Protein 2Q7F (pdb70)

B-factor: mean 59.74, std 11.78, range [20.0, 95.68]

Radius of gyration: 26.45 Å; Cα contacts (8 Å, |Δi|>4): 567; chains: 2; bounding box: 40×87×62 Å

Solvent-accessible surface area: 20525 Å² total; per-residue (Å²): 126,54,131,72,79,68,158,54,20,95,144,71,101,138,62,9,107,15,14,5,56,15,0,69,30,4,37,92,73,119,42,22,11,37,0,11,0,10,3,45,43,0,34,120,54,62,81,71,12,18,74,0,25,47,7,4,0,45,3,7,33,102,26,118,5,53,96,0,0,51,32,17,0,43,62,0,37,166,35,46,30,123,58,20,95,0,17,48,36,0,0,22,5,1,52,122,44,135,62,33,138,69,0,26,72,54,0,82,97,1,5,90,83,68,93,124,42,30,79,0,14,15,28,8,0,88,6,3,23,105,68,47,86,34,81,69,0,26,72,29,4,61,23,0,40,151,78,53,91,46,31,8,64,0,18,39,20,6,2,50,4,25,60,164,82,161,47,210,126,101,9,68,94,44,8,62,107,0,33,104,76,78,105,100,19,125,111,0,72,111,31,90,190,190,143,66,127,72,60,68,156,26,44,149,139,57,158,149,51,5,110,15,17,12,57,18,0,62,52,10,30,88,99,112,79,20,107,112,0,39,62,36,3,99,81,0,31,123,55,62,83,68,14,16,71,0,22,53,5,4,0,42,2,48,33,95,72,130,88,50,148,70,0,38,57,30,0,7,69,0,0,30,33,30,31,67,58,20,92,0,0,51,36,0,0,26,3,1,47,115,47,132,69,26,63,53,0,0,0,10,0,38,68,1,6,88,79,73,96,114,49,32,77,0,20,19,30,8,0,81,4,7,25,104,14,45,31,38,89,85,0,23,68,28,2,50,23,0,30,142,74,59,95,44,28,4,66,0,17,34,24,6,1,52,4,36,56,161,80,165,45,211,117,58,8,74,63,34,9,56,85,0,33,110,75,72,104,98,14,109,111,0,67,108,25,87,180,186

Nearest PDB structures (foldseek):
  2q7f-assembly2_B  TM=1.005E+00  e=1.028E-25  Bacillus subtilis
  1w3b-assembly1_A  TM=7.413E-01  e=2.205E-09  Homo sapiens
  1w3b-assembly1_B  TM=7.886E-01  e=3.337E-09  Homo sapiens
  6q6h-assembly1_J  TM=7.147E-01  e=4.201E-09  Homo sapiens
  8dti-assembly1_B  TM=7.692E-01  e=6.063E-08  Arabidopsis thaliana

CATH classification: 1.25.40.10

Sequence (388 aa):
AAEAFTKAIEENKEDAIPYINFANLLSSVNELERALAFYDKALELDSSAATAYYGAGNVYVVKEMYKEAKDMFEKALRAGMENGDLFYMLGTVLVKLEQPKLALPYLQRAVELNENDTEARFQFGMCLANEGMLDEALSQFAAVTEQDPGHADAFYNAGVTYAYKENREKALEMLDKAIDIQPDHMLALHAKKLAAEAFTKAIEENKEDAIPYINFANLLSSVNELERALAFYDKALELDSSAATAYYGAGNVYVVKEMYKEAKDMFEKALRAGMENGDLFYMLGTVLVKLEQPKLALPYLQRAVELNENDTEARFQFGMCLANEGMLDEALSQFAAVTEQDPGHADAFYNAGVTYAYKENREKALEMLDKAIDIQPDHMLALHAKKL

Organism: Bacillus subtilis (strain 168) (NCBI:txid224308)

InterPro domains:
  IPR011990 Tetratricopeptide-like helical domain superfamily [G3DSA:1.25.40.10] (11-205)
  IPR011990 Tetratricopeptide-like helical domain superfamily [SSF48452] (2-198)
  IPR019734 Tetratricopeptide repeat [PF13181] (2-22)
  IPR019734 Tetratricopeptide repeat [PF13181] (160-193)
  IPR019734 Tetratricopeptide repeat [PS50005] (24-57)
  IPR019734 Tetratricopeptide repeat [PS50005] (58-91)
  IPR019734 Tetratricopeptide repeat [PS50005] (92-125)
  IPR019734 Tetratricopeptide repeat [PS50005] (126-159)
  IPR019734 Tetratricopeptide repeat [PS50005] (160-193)
  IPR019734 Tetratricopeptide repeat [SM00028] (1-23)
  IPR019734 Tetratricopeptide repeat [SM00028] (24-57)
  IPR019734 Tetratricopeptide repeat [SM00028] (58-91)
  IPR019734 Tetratricopeptide repeat [SM00028] (92-125)
  IPR019734 Tetratricopeptide repeat [SM00028] (126-159)
  IPR019734 Tetratricopeptide repeat [SM00028] (160-193)
  IPR050498 Photosystem I assembly protein Ycf3 [PTHR44858] (2-121)

Foldseek 3Di:
DDDPLVVVCPVVVQALVSLQVRLLVCVVVVVLVVSLVSLVSSCVRPVLPLSSLVSNLVSCVVVPVLVSSLVSLVSSVVSPDDALVSLQSNLVSCVVVPNLVPSQVSLVVSCVRPVLPLVSLLSNLLSCLVVVVLVVSLVSLVSSCVNDVLCLVSLQSNLVSVVVVVDPPVNLVSLVSSCVNPVPPVSSVVSNVD/DLDPLVVVCVVPVLDQPSLLVSLQVCVVVVVLVVSLVSLVSSCVSPVLPLSSLCSNLVSCVVVVVLVSSLVSLVSSVVSPDDALVSLLSNLVSCVVVVNLVVNQVSLVVSCVRPVLPLVSLLSNLLSCLVVPVLVVSLVSLVSSCVNPVLPLSSLQSNLVSCVVVVNPPSSPVSLVSSCVSPVPPVSSVVVVVD

Structure (mmCIF, N/CA/C/O backbone):
data_2Q7F
#
_entry.id   2Q7F
#
_cell.length_a   100.938
_cell.length_b   85.139
_cell.length_c   69.048
_cell.angle_alpha   90.00
_cell.angle_beta   130.63
_cell.angle_gamma   90.00
#
_symmetry.space_group_name_H-M   'C 1 2 1'
#
loop_
_entity.id
_entity.type
_entity.pdbx_description
1 polymer 'YrrB protein'
2 water water
#
loop_
_atom_site.group_PDB
_atom_site.id
_atom_site.type_symbol
_atom_site.label_atom_id
_atom_site.label_alt_id
_atom_site.label_comp_id
_atom_site.label_asym_id
_atom_site.label_entity_id
_atom_site.label_seq_id
_atom_site.pdbx_PDB_ins_code
_atom_site.Cartn_x
_atom_site.Cartn_y
_atom_site.Cartn_z
_atom_site.occupancy
_atom_site.B_iso_or_equiv
_atom_site.auth_seq_id
_atom_site.auth_comp_id
_atom_site.auth_asym_id
_atom_site.auth_atom_id
_atom_site.pdbx_PDB_model_num
ATOM 1 N N . ALA A 1 42 ? 24.722 78.207 9.652 1.00 20.00 43 ALA A N 1
ATOM 2 C CA . ALA A 1 42 ? 25.278 78.671 10.917 1.00 20.00 43 ALA A CA 1
ATOM 3 C C . ALA A 1 42 ? 24.189 79.224 11.829 1.00 20.00 43 ALA A C 1
ATOM 4 O O . ALA A 1 42 ? 23.820 78.597 12.822 1.00 94.64 43 ALA A O 1
ATOM 6 N N . ALA A 1 43 ? 23.678 80.402 11.486 1.00 94.49 44 ALA A N 1
ATOM 7 C CA . ALA A 1 43 ? 22.546 80.983 12.198 1.00 94.30 44 ALA A CA 1
ATOM 8 C C . ALA A 1 43 ? 21.596 81.691 11.239 1.00 94.20 44 ALA A C 1
ATOM 9 O O . ALA A 1 43 ? 20.753 81.057 10.604 1.00 94.06 44 ALA A O 1
ATOM 11 N N . GLU A 1 44 ? 21.711 83.011 11.139 1.00 94.01 45 GLU A N 1
ATOM 12 C CA . GLU A 1 44 ? 20.555 83.858 10.842 1.00 93.72 45 GLU A CA 1
ATOM 13 C C . GLU A 1 44 ? 19.621 83.281 9.771 1.00 93.24 45 GLU A C 1
ATOM 14 O O . GLU A 1 44 ? 19.648 82.084 9.485 1.00 93.34 45 GLU A O 1
ATOM 20 N N . ALA A 1 45 ? 18.799 84.151 9.187 1.00 92.43 46 ALA A N 1
ATOM 21 C CA . ALA A 1 45 ? 17.697 83.754 8.315 1.00 91.78 46 ALA A CA 1
ATOM 22 C C . ALA A 1 45 ? 16.520 83.199 9.112 1.00 91.29 46 ALA A C 1
ATOM 23 O O . ALA A 1 45 ? 15.443 83.794 9.157 1.00 91.12 46 ALA A O 1
ATOM 25 N N . PHE A 1 46 ? 16.747 82.051 9.736 1.00 90.78 47 PHE A N 1
ATOM 26 C CA . PHE A 1 46 ? 15.709 81.309 10.467 1.00 90.14 47 PHE A CA 1
ATOM 27 C C . PHE A 1 46 ? 15.072 82.155 11.568 1.00 89.62 47 PHE A C 1
ATOM 28 O O . PHE A 1 46 ? 13.883 82.019 11.859 1.00 89.58 47 PHE A O 1
ATOM 36 N N . THR A 1 47 ? 15.877 83.024 12.170 1.00 88.96 48 THR A N 1
ATOM 37 C CA . THR A 1 47 ? 15.430 83.901 13.241 1.00 88.49 48 THR A CA 1
ATOM 38 C C . THR A 1 47 ? 14.394 84.913 12.751 1.00 88.28 48 THR A C 1
ATOM 39 O O . THR A 1 47 ? 13.316 85.030 13.334 1.00 88.18 48 THR A O 1
ATOM 43 N N . LYS A 1 48 ? 14.723 85.640 11.684 1.00 87.95 49 LYS A N 1
ATOM 44 C CA . LYS A 1 48 ? 13.819 86.654 11.144 1.00 87.61 49 LYS A CA 1
ATOM 45 C C . LYS A 1 48 ? 12.574 86.031 10.506 1.00 87.23 49 LYS A C 1
ATOM 46 O O . LYS A 1 48 ? 11.478 86.589 10.610 1.00 87.00 49 LYS A O 1
ATOM 52 N N . ALA A 1 49 ? 12.750 84.873 9.864 1.00 86.72 50 ALA A N 1
ATOM 53 C CA . ALA A 1 49 ? 11.634 84.115 9.291 1.00 86.17 50 ALA A CA 1
ATOM 54 C C . ALA A 1 49 ? 10.533 83.865 10.327 1.00 85.86 50 ALA A C 1
ATOM 55 O O . ALA A 1 49 ? 9.355 83.835 9.980 1.00 85.80 50 ALA A O 1
ATOM 57 N N . ILE A 1 50 ? 10.927 83.702 11.593 1.00 85.36 51 ILE A N 1
ATOM 58 C CA . ILE A 1 50 ? 9.978 83.578 12.704 1.00 84.91 51 ILE A CA 1
ATOM 59 C C . ILE A 1 50 ? 9.217 84.890 12.953 1.00 84.76 51 ILE A C 1
ATOM 60 O O . ILE A 1 50 ? 8.002 84.866 13.157 1.00 84.57 51 ILE A O 1
ATOM 65 N N . GLU A 1 51 ? 9.933 86.019 12.921 1.00 84.64 52 GLU A N 1
ATOM 66 C CA . GLU A 1 51 ? 9.334 87.354 13.106 1.00 84.32 52 GLU A CA 1
ATOM 67 C C . GLU A 1 51 ? 8.333 87.674 11.990 1.00 83.94 52 GLU A C 1
ATOM 68 O O . GLU A 1 51 ? 8.585 87.396 10.813 1.00 83.78 52 GLU A O 1
ATOM 74 N N . GLU A 1 52 ? 7.194 88.241 12.386 1.00 83.54 53 GLU A N 1
ATOM 75 C CA . GLU A 1 52 ? 6.055 88.527 11.490 1.00 83.36 53 GLU A CA 1
ATOM 76 C C . GLU A 1 52 ? 5.338 87.258 10.985 1.00 82.78 53 GLU A C 1
ATOM 77 O O . GLU A 1 52 ? 4.301 87.346 10.322 1.00 82.62 53 GLU A O 1
ATOM 83 N N . ASN A 1 53 ? 5.900 86.092 11.317 1.00 82.10 54 ASN A N 1
ATOM 84 C CA . ASN A 1 53 ? 5.299 84.780 11.038 1.00 81.21 54 ASN A CA 1
ATOM 85 C C . ASN A 1 53 ? 4.997 83.999 12.318 1.00 80.52 54 ASN A C 1
ATOM 86 O O . ASN A 1 53 ? 4.878 82.767 12.286 1.00 80.36 54 ASN A O 1
ATOM 91 N N . LYS A 1 54 ? 4.871 84.725 13.430 1.00 79.61 55 LYS A N 1
ATOM 92 C CA . LYS A 1 54 ? 4.710 84.146 14.770 1.00 78.91 55 LYS A CA 1
ATOM 93 C C . LYS A 1 54 ? 3.810 82.911 14.820 1.00 78.11 55 LYS A C 1
ATOM 94 O O . LYS A 1 54 ? 3.933 82.091 15.724 1.00 78.04 55 LYS A O 1
ATOM 100 N N . GLU A 1 55 ? 2.915 82.800 13.842 1.00 77.17 56 GLU A N 1
ATOM 101 C CA . GLU A 1 55 ? 1.857 81.789 13.820 1.00 76.05 56 GLU A CA 1
ATOM 102 C C . GLU A 1 55 ? 2.249 80.478 13.141 1.00 75.01 56 GLU A C 1
ATOM 103 O O . GLU A 1 55 ? 1.605 79.453 13.364 1.00 74.94 56 GLU A O 1
ATOM 109 N N . ASP A 1 56 ? 3.297 80.506 12.322 1.00 73.60 57 ASP A N 1
ATOM 110 C CA . ASP A 1 56 ? 3.729 79.308 11.604 1.00 72.22 57 ASP A CA 1
ATOM 111 C C . ASP A 1 56 ? 4.686 78.434 12.437 1.00 70.77 57 ASP A C 1
ATOM 112 O O . ASP A 1 56 ? 5.616 78.933 13.060 1.00 70.54 57 ASP A O 1
ATOM 117 N N . ALA A 1 57 ? 4.442 77.127 12.426 1.00 69.06 58 ALA A N 1
ATOM 118 C CA . ALA A 1 57 ? 5.263 76.151 13.146 1.00 67.44 58 ALA A CA 1
ATOM 119 C C . ALA A 1 57 ? 6.594 75.866 12.449 1.00 66.15 58 ALA A C 1
ATOM 120 O O . ALA A 1 57 ? 7.627 75.783 13.108 1.00 65.63 58 ALA A O 1
ATOM 122 N N . ILE A 1 58 ? 6.543 75.729 11.120 1.00 64.79 59 ILE A N 1
ATOM 123 C CA . ILE A 1 58 ? 7.699 75.390 10.266 1.00 63.31 59 ILE A CA 1
ATOM 124 C C . ILE A 1 58 ? 8.992 76.158 10.586 1.00 62.21 59 ILE A C 1
ATOM 125 O O . ILE A 1 58 ? 10.042 75.536 10.737 1.00 62.40 59 ILE A O 1
ATOM 130 N N . PRO A 1 59 ? 8.934 77.503 10.678 1.00 61.05 60 PRO A N 1
ATOM 131 C CA . PRO A 1 59 ? 10.168 78.220 11.003 1.00 60.23 60 PRO A CA 1
ATOM 132 C C . PRO A 1 59 ? 10.738 77.893 12.394 1.00 59.43 60 PRO A C 1
ATOM 133 O O . PRO A 1 59 ? 11.960 77.845 12.554 1.00 59.12 60 PRO A O 1
ATOM 137 N N . TYR A 1 60 ? 9.866 77.661 13.378 1.00 58.48 61 TYR A N 1
ATOM 138 C CA . TYR A 1 60 ? 10.316 77.187 14.685 1.00 57.75 61 TYR A CA 1
ATOM 139 C C . TYR A 1 60 ? 10.978 75.817 14.588 1.00 56.82 61 TYR A C 1
ATOM 140 O O . TYR A 1 60 ? 11.962 75.563 15.266 1.00 56.68 61 TYR A O 1
ATOM 149 N N . ILE A 1 61 ? 10.447 74.944 13.739 1.00 55.92 62 ILE A N 1
ATOM 150 C CA . ILE A 1 61 ? 11.034 73.615 13.563 1.00 55.18 62 ILE A CA 1
ATOM 151 C C . ILE A 1 61 ? 12.420 73.719 12.928 1.00 54.80 62 ILE A C 1
ATOM 152 O O . ILE A 1 61 ? 13.373 73.102 13.408 1.00 54.79 62 ILE A O 1
ATOM 157 N N . ASN A 1 62 ? 12.526 74.513 11.866 1.00 54.04 63 ASN A N 1
ATOM 158 C CA . ASN A 1 62 ? 13.800 74.726 11.195 1.00 53.38 63 ASN A CA 1
ATOM 159 C C . ASN A 1 62 ? 14.866 75.276 12.118 1.00 53.09 63 ASN A C 1
ATOM 160 O O . ASN A 1 62 ? 16.022 74.839 12.059 1.00 53.16 63 ASN A O 1
ATOM 165 N N . PHE A 1 63 ? 14.483 76.228 12.971 1.00 52.53 64 PHE A N 1
ATOM 166 C CA . PHE A 1 63 ? 15.430 76.813 13.909 1.00 52.19 64 PHE A CA 1
ATOM 167 C C . PHE A 1 63 ? 15.868 75.791 14.949 1.00 51.91 64 PHE A C 1
ATOM 168 O O . PHE A 1 63 ? 17.039 75.758 15.330 1.00 52.13 64 PHE A O 1
ATOM 176 N N . ALA A 1 64 ? 14.930 74.948 15.379 1.00 51.33 65 ALA A N 1
ATOM 177 C CA . ALA A 1 64 ? 15.217 73.856 16.309 1.00 50.85 65 ALA A CA 1
ATOM 178 C C . ALA A 1 64 ? 16.145 72.804 15.691 1.00 50.46 65 ALA A C 1
ATOM 179 O O . ALA A 1 64 ? 17.052 72.299 16.362 1.00 50.27 65 ALA A O 1
ATOM 181 N N . ASN A 1 65 ? 15.919 72.483 14.416 1.00 50.17 66 ASN A N 1
ATOM 182 C CA . ASN A 1 65 ? 16.843 71.632 13.655 1.00 49.83 66 ASN A CA 1
ATOM 183 C C . ASN A 1 65 ? 18.253 72.216 13.599 1.00 49.35 66 ASN A C 1
ATOM 184 O O . ASN A 1 65 ? 19.240 71.491 13.688 1.00 49.27 66 ASN A O 1
ATOM 189 N N . LEU A 1 66 ? 18.343 73.530 13.450 1.00 49.11 67 LEU A N 1
ATOM 190 C CA . LEU A 1 66 ? 19.633 74.186 13.406 1.00 48.96 67 LEU A CA 1
ATOM 191 C C . LEU A 1 66 ? 20.288 74.084 14.791 1.00 49.06 67 LEU A C 1
ATOM 192 O O . LEU A 1 66 ? 21.446 73.684 14.902 1.00 49.34 67 LEU A O 1
ATOM 197 N N . LEU A 1 67 ? 19.523 74.383 15.840 1.00 48.74 68 LEU A N 1
ATOM 198 C CA . LEU A 1 67 ? 20.029 74.341 17.209 1.00 48.71 68 LEU A CA 1
ATOM 199 C C . LEU A 1 67 ? 20.534 72.972 17.654 1.00 48.74 68 LEU A C 1
ATOM 200 O O . LEU A 1 67 ? 21.479 72.895 18.433 1.00 47.87 68 LEU A O 1
ATOM 205 N N . SER A 1 68 ? 19.896 71.908 17.154 1.00 49.30 69 SER A N 1
ATOM 206 C CA . SER A 1 68 ? 20.345 70.522 17.376 1.00 49.78 69 SER A CA 1
ATOM 207 C C . SER A 1 68 ? 21.752 70.301 16.850 1.00 50.04 69 SER A C 1
ATOM 208 O O . SER A 1 68 ? 22.566 69.659 17.515 1.00 50.13 69 SER A O 1
ATOM 211 N N . SER A 1 69 ? 22.016 70.816 15.644 1.00 50.01 70 SER A N 1
ATOM 212 C CA . SER A 1 69 ? 23.262 70.549 14.936 1.00 50.35 70 SER A CA 1
ATOM 213 C C . SER A 1 69 ? 24.401 71.379 15.505 1.00 50.65 70 SER A C 1
ATOM 214 O O . SER A 1 69 ? 25.566 71.206 15.142 1.00 51.29 70 SER A O 1
ATOM 217 N N . VAL A 1 70 ? 24.055 72.275 16.410 1.00 50.71 71 VAL A N 1
ATOM 218 C CA . VAL A 1 70 ? 24.994 73.236 16.948 1.00 50.74 71 VAL A CA 1
ATOM 219 C C . VAL A 1 70 ? 25.171 73.006 18.457 1.00 51.02 71 VAL A C 1
ATOM 220 O O . VAL A 1 70 ? 25.749 73.842 19.165 1.00 51.14 71 VAL A O 1
ATOM 224 N N . ASN A 1 71 ? 24.677 71.856 18.926 1.00 50.84 72 ASN A N 1
ATOM 225 C CA . ASN A 1 71 ? 24.784 71.444 20.329 1.00 51.11 72 ASN A CA 1
ATOM 226 C C . ASN A 1 71 ? 23.963 72.240 21.341 1.00 51.01 72 ASN A C 1
ATOM 227 O O . ASN A 1 71 ? 24.262 72.202 22.535 1.00 51.28 72 ASN A O 1
ATOM 232 N N . GLU A 1 72 ? 22.956 72.975 20.878 1.00 50.58 73 GLU A N 1
ATOM 233 C CA . GLU A 1 72 ? 22.013 73.642 21.777 1.00 50.61 73 GLU A CA 1
ATOM 234 C C . GLU A 1 72 ? 20.734 72.816 21.895 1.00 49.41 73 GLU A C 1
ATOM 235 O O . GLU A 1 72 ? 19.640 73.249 21.524 1.00 49.19 73 GLU A O 1
ATOM 241 N N . LEU A 1 73 ? 20.909 71.617 22.445 1.00 48.61 74 LEU A N 1
ATOM 242 C CA . LEU A 1 73 ? 19.864 70.617 22.593 1.00 47.58 74 LEU A CA 1
ATOM 243 C C . LEU A 1 73 ? 18.634 71.059 23.390 1.00 47.10 74 LEU A C 1
ATOM 244 O O . LEU A 1 73 ? 17.502 70.824 22.949 1.00 46.78 74 LEU A O 1
ATOM 249 N N . GLU A 1 74 ? 18.843 71.692 24.549 1.00 46.29 75 GLU A N 1
ATOM 250 C CA . GLU A 1 74 ? 17.716 72.133 25.387 1.00 45.49 75 GLU A CA 1
ATOM 251 C C . GLU A 1 74 ? 16.894 73.208 24.686 1.00 45.27 75 GLU A C 1
ATOM 252 O O . GLU A 1 74 ? 15.654 73.169 24.696 1.00 45.21 75 GLU A O 1
ATOM 258 N N . ARG A 1 75 ? 17.593 74.169 24.088 1.00 44.53 76 ARG A N 1
ATOM 259 C CA . ARG A 1 75 ? 16.934 75.233 23.373 1.00 44.14 76 ARG A CA 1
ATOM 260 C C . ARG A 1 75 ? 16.195 74.684 22.144 1.00 43.83 76 ARG A C 1
ATOM 261 O O . ARG A 1 75 ? 15.089 75.122 21.846 1.00 43.89 76 ARG A O 1
ATOM 269 N N . ALA A 1 76 ? 16.788 73.710 21.458 1.00 43.48 77 ALA A N 1
ATOM 270 C CA . ALA A 1 76 ? 16.089 72.996 20.379 1.00 43.35 77 ALA A CA 1
ATOM 271 C C . ALA A 1 76 ? 14.724 72.473 20.859 1.00 43.32 77 ALA A C 1
ATOM 272 O O . ALA A 1 76 ? 13.689 72.653 20.167 1.00 43.59 77 ALA A O 1
ATOM 274 N N . LEU A 1 77 ? 14.726 71.857 22.046 1.00 42.78 78 LEU A N 1
ATOM 275 C CA . LEU A 1 77 ? 13.512 71.332 22.677 1.00 42.50 78 LEU A CA 1
ATOM 276 C C . LEU A 1 77 ? 12.482 72.398 22.972 1.00 42.23 78 LEU A C 1
ATOM 277 O O . LEU A 1 77 ? 11.285 72.137 22.884 1.00 42.16 78 LEU A O 1
ATOM 282 N N . ALA A 1 78 ? 12.943 73.591 23.327 1.00 41.97 79 ALA A N 1
ATOM 283 C CA . ALA A 1 78 ? 12.033 74.695 23.576 1.00 41.88 79 ALA A CA 1
ATOM 284 C C . ALA A 1 78 ? 11.384 75.161 22.277 1.00 42.17 79 ALA A C 1
ATOM 285 O O . ALA A 1 78 ? 10.221 75.535 22.266 1.00 42.23 79 ALA A O 1
ATOM 287 N N . PHE A 1 79 ? 12.120 75.110 21.176 1.00 42.80 80 PHE A N 1
ATOM 288 C CA . PHE A 1 79 ? 11.545 75.503 19.890 1.00 43.55 80 PHE A CA 1
ATOM 289 C C . PHE A 1 79 ? 10.586 74.459 19.312 1.00 43.96 80 PHE A C 1
ATOM 290 O O . PHE A 1 79 ? 9.538 74.826 18.790 1.00 43.96 80 PHE A O 1
ATOM 298 N N . TYR A 1 80 ? 10.936 73.167 19.427 1.00 44.20 81 TYR A N 1
ATOM 299 C CA . TYR A 1 80 ? 10.021 72.072 19.054 1.00 43.87 81 TYR A CA 1
ATOM 300 C C . TYR A 1 80 ? 8.752 72.175 19.874 1.00 44.18 81 TYR A C 1
ATOM 301 O O . TYR A 1 80 ? 7.65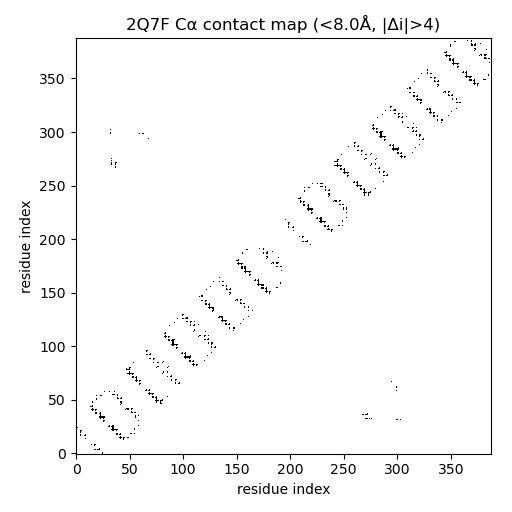6 71.975 19.352 1.00 44.36 81 TYR A O 1
ATOM 310 N N . ASP A 1 81 ? 8.906 72.501 21.155 1.00 44.66 82 ASP A N 1
ATOM 311 C CA . ASP A 1 81 ? 7.768 72.694 22.044 1.00 45.28 82 ASP A CA 1
ATOM 312 C C . ASP A 1 81 ? 6.821 73.743 21.458 1.00 45.82 82 ASP A C 1
ATOM 313 O O . ASP A 1 81 ? 5.624 73.509 21.332 1.00 45.89 82 ASP A O 1
ATOM 318 N N . LYS A 1 82 ? 7.380 74.882 21.076 1.00 46.66 83 LYS A N 1
ATOM 319 C CA . LYS A 1 82 ? 6.622 75.974 20.486 1.00 47.53 83 LYS A CA 1
ATOM 320 C C . LYS A 1 82 ? 5.887 75.563 19.204 1.00 47.70 83 LYS A C 1
ATOM 321 O O . LYS A 1 82 ? 4.711 75.876 19.024 1.00 47.77 83 LYS A O 1
ATOM 327 N N . ALA A 1 83 ? 6.582 74.848 18.330 1.00 48.27 84 ALA A N 1
ATOM 328 C CA . ALA A 1 83 ? 5.987 74.343 17.099 1.00 48.93 84 ALA A CA 1
ATOM 329 C C . ALA A 1 83 ? 4.760 73.470 17.378 1.00 49.51 84 ALA A C 1
ATOM 330 O O . ALA A 1 83 ? 3.737 73.611 16.706 1.00 49.70 84 ALA A O 1
ATOM 332 N N . LEU A 1 84 ? 4.871 72.592 18.380 1.00 50.15 85 LEU A N 1
ATOM 333 C CA . LEU A 1 84 ? 3.811 71.649 18.765 1.00 50.61 85 LEU A CA 1
ATOM 334 C C . LEU A 1 84 ? 2.642 72.330 19.466 1.00 51.27 85 LEU A C 1
ATOM 335 O O . LEU A 1 84 ? 1.516 71.822 19.482 1.00 51.66 85 LEU A O 1
ATOM 340 N N . GLU A 1 85 ? 2.931 73.479 20.059 1.00 51.87 86 GLU A N 1
ATOM 341 C CA . GLU A 1 85 ? 1.930 74.317 20.667 1.00 52.73 86 GLU A CA 1
ATOM 342 C C . GLU A 1 85 ? 1.128 75.023 19.565 1.00 52.82 86 GLU A C 1
ATOM 343 O O . GLU A 1 85 ? -0.005 75.434 19.785 1.00 52.71 86 GLU A O 1
ATOM 349 N N . LEU A 1 86 ? 1.724 75.162 18.383 1.00 52.79 87 LEU A N 1
ATOM 350 C CA . LEU A 1 86 ? 1.074 75.823 17.267 1.00 52.77 87 LEU A CA 1
ATOM 351 C C . LEU A 1 86 ? 0.373 74.821 16.375 1.00 53.10 87 LEU A C 1
ATOM 352 O O . LEU A 1 86 ? -0.755 75.047 15.949 1.00 53.62 87 LEU A O 1
ATOM 357 N N . ASP A 1 87 ? 1.058 73.725 16.075 1.00 53.09 88 ASP A N 1
ATOM 358 C CA . ASP A 1 87 ? 0.499 72.639 15.297 1.00 52.96 88 ASP A CA 1
ATOM 359 C C . ASP A 1 87 ? 0.899 71.357 15.990 1.00 52.84 88 ASP A C 1
ATOM 360 O O . ASP A 1 87 ? 2.031 70.892 15.837 1.00 53.18 88 ASP A O 1
ATOM 365 N N . SER A 1 88 ? -0.030 70.793 16.756 1.00 52.57 89 SER A N 1
ATOM 366 C CA . SER A 1 88 ? 0.198 69.530 17.455 1.00 51.97 89 SER A CA 1
ATOM 367 C C . SER A 1 88 ? 0.213 68.321 16.513 1.00 51.48 89 SER A C 1
ATOM 368 O O . SER A 1 88 ? 0.333 67.191 16.965 1.00 51.26 89 SER A O 1
ATOM 371 N N . SER A 1 89 ? 0.112 68.567 15.209 1.00 51.15 90 SER A N 1
ATOM 372 C CA . SER A 1 89 ? 0.263 67.512 14.202 1.00 50.80 90 SER A CA 1
ATOM 373 C C . SER A 1 89 ? 1.583 67.572 13.429 1.00 50.57 90 SER A C 1
ATOM 374 O O . SER A 1 89 ? 1.794 66.771 12.508 1.00 50.89 90 SER A O 1
ATOM 377 N N . ALA A 1 90 ? 2.467 68.504 13.790 1.00 49.60 91 ALA A N 1
ATOM 378 C CA . ALA A 1 90 ? 3.728 68.661 13.072 1.00 49.11 91 ALA A CA 1
ATOM 379 C C . ALA A 1 90 ? 4.696 67.505 13.358 1.00 49.07 91 ALA A C 1
ATOM 380 O O . ALA A 1 90 ? 5.479 67.529 14.313 1.00 49.36 91 ALA A O 1
ATOM 382 N N . ALA A 1 91 ? 4.628 66.483 12.514 1.00 49.04 92 ALA A N 1
ATOM 383 C CA . ALA A 1 91 ? 5.419 65.260 12.687 1.00 48.54 92 ALA A CA 1
ATOM 384 C C . ALA A 1 91 ? 6.916 65.512 12.886 1.00 48.22 92 ALA A C 1
ATOM 385 O O . ALA A 1 91 ? 7.558 64.853 13.708 1.00 48.53 92 ALA A O 1
ATOM 387 N N . THR A 1 92 ? 7.461 66.465 12.135 1.00 47.48 93 THR A N 1
ATOM 388 C CA . THR A 1 92 ? 8.899 66.740 12.150 1.00 46.56 93 THR A CA 1
ATOM 389 C C . THR A 1 92 ? 9.348 67.327 13.499 1.00 46.46 93 THR A C 1
ATOM 390 O O . THR A 1 92 ? 10.482 67.144 13.910 1.00 46.22 93 THR A O 1
ATOM 394 N N . ALA A 1 93 ? 8.448 68.011 14.196 1.00 46.33 94 ALA A N 1
ATOM 395 C CA . ALA A 1 93 ? 8.744 68.492 15.541 1.00 46.23 94 ALA A CA 1
ATOM 396 C C . ALA A 1 93 ? 8.839 67.342 16.548 1.00 46.27 94 ALA A C 1
ATOM 397 O O . ALA A 1 93 ? 9.729 67.342 17.407 1.00 46.42 94 ALA A O 1
ATOM 399 N N . TYR A 1 94 ? 7.947 66.355 16.435 1.00 45.97 95 TYR A N 1
ATOM 400 C CA . TYR A 1 94 ? 8.039 65.148 17.263 1.00 45.59 95 TYR A CA 1
ATOM 401 C C . TYR A 1 94 ? 9.322 64.382 16.956 1.00 45.97 95 TYR A C 1
ATOM 402 O O . TYR A 1 94 ? 10.017 63.909 17.876 1.00 46.17 95 TYR A O 1
ATOM 411 N N . TYR A 1 95 ? 9.632 64.271 15.663 1.00 45.94 96 TYR A N 1
ATOM 412 C CA . TYR A 1 95 ? 10.839 63.589 15.211 1.00 45.97 96 TYR A CA 1
ATOM 413 C C . TYR A 1 95 ? 12.123 64.301 15.660 1.00 46.21 96 TYR A C 1
ATOM 414 O O . TYR A 1 95 ? 13.064 63.660 16.133 1.00 46.26 96 TYR A O 1
ATOM 423 N N . GLY A 1 96 ? 12.156 65.623 15.504 1.00 46.13 97 GLY A N 1
ATOM 424 C CA . GLY A 1 96 ? 13.310 66.414 15.885 1.00 46.17 97 GLY A CA 1
ATOM 425 C C . GLY A 1 96 ? 13.556 66.312 17.372 1.00 46.63 97 GLY A C 1
ATOM 426 O O . GLY A 1 96 ? 14.683 66.080 17.787 1.00 46.96 97 GLY A O 1
ATOM 427 N N . ALA A 1 97 ? 12.502 66.467 18.174 1.00 46.61 98 ALA A N 1
ATOM 428 C CA . ALA A 1 97 ? 12.617 66.344 19.631 1.00 46.82 98 ALA A CA 1
ATOM 429 C C . ALA A 1 97 ? 13.070 64.949 20.040 1.00 47.25 98 ALA A C 1
ATOM 430 O O . ALA A 1 97 ? 13.814 64.798 21.005 1.00 47.16 98 ALA A O 1
ATOM 432 N N . GLY A 1 98 ? 12.606 63.941 19.298 1.00 47.80 99 GLY A N 1
ATOM 433 C CA . GLY A 1 98 ? 12.936 62.537 19.564 1.00 48.14 99 GLY A CA 1
ATOM 434 C C . GLY A 1 98 ? 14.420 62.271 19.458 1.00 48.63 99 GLY A C 1
ATOM 435 O O . GLY A 1 98 ? 15.007 61.633 20.341 1.00 48.27 99 GLY A O 1
ATOM 436 N N . ASN A 1 99 ? 15.029 62.786 18.386 1.00 48.94 100 ASN A N 1
ATOM 437 C CA . ASN A 1 99 ? 16.468 62.678 18.194 1.00 49.44 100 ASN A CA 1
ATOM 438 C C . ASN A 1 99 ? 17.270 63.317 19.338 1.00 49.64 100 ASN A C 1
ATOM 439 O O . ASN A 1 99 ? 18.311 62.794 19.740 1.00 49.86 100 ASN A O 1
ATOM 444 N N . VAL A 1 100 ? 16.773 64.428 19.870 1.00 49.49 101 VAL A N 1
ATOM 445 C CA . VAL A 1 100 ? 17.428 65.082 20.998 1.00 49.89 101 VAL A CA 1
ATOM 446 C C . VAL A 1 100 ? 17.400 64.144 22.204 1.00 50.15 101 VAL A C 1
ATOM 447 O O . VAL A 1 100 ? 18.401 63.962 22.889 1.00 49.83 101 VAL A O 1
ATOM 451 N N . TYR A 1 101 ? 16.241 63.535 22.425 1.00 50.66 102 TYR A N 1
ATOM 452 C CA . TYR A 1 101 ? 16.055 62.590 23.501 1.00 51.10 102 TYR A CA 1
ATOM 453 C C . TYR A 1 101 ? 16.964 61.382 23.333 1.00 51.19 102 TYR A C 1
ATOM 454 O O . TYR A 1 101 ? 17.456 60.828 24.321 1.00 51.18 102 TYR A O 1
ATOM 463 N N . VAL A 1 102 ? 17.195 60.990 22.083 1.00 51.45 103 VAL A N 1
ATOM 464 C CA . VAL A 1 102 ? 18.080 59.865 21.787 1.00 51.60 103 VAL A CA 1
ATOM 465 C C . VAL A 1 102 ? 19.508 60.227 22.186 1.00 51.88 103 VAL A C 1
ATOM 466 O O . VAL A 1 102 ? 20.174 59.466 22.890 1.00 51.83 103 VAL A O 1
ATOM 470 N N . VAL A 1 103 ? 19.957 61.404 21.760 1.00 52.07 104 VAL A N 1
ATOM 471 C CA . VAL A 1 103 ? 21.316 61.841 22.043 1.00 52.48 104 VAL A CA 1
ATOM 472 C C . VAL A 1 103 ? 21.538 61.873 23.553 1.00 52.96 104 VAL A C 1
ATOM 473 O O . VAL A 1 103 ? 22.600 61.520 24.037 1.00 53.25 104 VAL A O 1
ATOM 477 N N . LYS A 1 104 ? 20.508 62.254 24.290 1.00 53.59 105 LYS A N 1
ATOM 478 C CA . LYS A 1 104 ? 20.601 62.365 25.740 1.00 54.11 105 LYS A CA 1
ATOM 479 C C . LYS A 1 104 ? 20.246 61.032 26.390 1.00 54.18 105 LYS A C 1
ATOM 480 O O . LYS A 1 104 ? 20.173 60.933 27.617 1.00 54.43 105 LYS A O 1
ATOM 486 N N . GLU A 1 105 ? 20.014 60.017 25.557 1.00 54.24 106 GLU A N 1
ATOM 487 C CA . GLU A 1 105 ? 19.710 58.646 26.005 1.00 54.40 106 GLU A CA 1
ATOM 488 C C . GLU A 1 105 ? 18.547 58.547 26.992 1.00 54.27 106 GLU A C 1
ATOM 489 O O . GLU A 1 105 ? 18.592 57.794 27.970 1.00 53.95 106 GLU A O 1
ATOM 495 N N . MET A 1 106 ? 17.514 59.333 26.722 1.00 54.21 107 MET A N 1
ATOM 496 C CA . MET A 1 106 ? 16.246 59.220 27.414 1.00 53.52 107 MET A CA 1
ATOM 497 C C . MET A 1 106 ? 15.325 58.492 26.431 1.00 54.16 107 MET A C 1
ATOM 498 O O . MET A 1 106 ? 14.612 59.114 25.624 1.00 54.15 107 MET A O 1
ATOM 503 N N . TYR A 1 107 ? 15.374 57.166 26.488 1.00 54.27 108 TYR A N 1
ATOM 504 C CA . TYR A 1 107 ? 14.765 56.333 25.458 1.00 54.63 108 TYR A CA 1
ATOM 505 C C . TYR A 1 107 ? 13.261 56.240 25.575 1.00 54.81 108 TYR A C 1
ATOM 506 O O . TYR A 1 107 ? 12.557 56.151 24.566 1.00 55.18 108 TYR A O 1
ATOM 515 N N . LYS A 1 108 ? 12.771 56.260 26.805 1.00 55.10 109 LYS A N 1
ATOM 516 C CA . LYS A 1 108 ? 11.339 56.195 27.061 1.00 55.77 109 LYS A CA 1
ATOM 517 C C . LYS A 1 108 ? 10.642 57.412 26.451 1.00 55.66 109 LYS A C 1
ATOM 518 O O . LYS A 1 108 ? 9.561 57.302 25.872 1.00 55.96 109 LYS A O 1
ATOM 524 N N . GLU A 1 109 ? 11.296 58.562 26.559 1.00 55.54 110 GLU A N 1
ATOM 525 C CA . GLU A 1 109 ? 10.785 59.819 26.038 1.00 55.37 110 GLU A CA 1
ATOM 526 C C . GLU A 1 109 ? 11.006 59.899 24.527 1.00 54.50 110 GLU A C 1
ATOM 527 O O . GLU A 1 109 ? 10.218 60.529 23.808 1.00 54.23 110 GLU A O 1
ATOM 533 N N . ALA A 1 110 ? 12.071 59.252 24.049 1.00 53.44 111 ALA A N 1
ATOM 534 C CA . ALA A 1 110 ? 12.307 59.109 22.604 1.00 52.65 111 ALA A CA 1
ATOM 535 C C . ALA A 1 110 ? 11.273 58.189 21.933 1.00 52.41 111 ALA A C 1
ATOM 536 O O . ALA A 1 110 ? 10.849 58.439 20.803 1.00 52.00 111 ALA A O 1
ATOM 538 N N . LYS A 1 111 ? 10.861 57.134 22.637 1.00 52.03 112 LYS A N 1
ATOM 539 C CA . LYS A 1 111 ? 9.788 56.271 22.147 1.00 51.80 112 LYS A CA 1
ATOM 540 C C . LYS A 1 111 ? 8.494 57.069 22.028 1.00 51.21 112 LYS A C 1
ATOM 541 O O . LYS A 1 111 ? 7.784 57.006 21.024 1.00 51.23 112 LYS A O 1
ATOM 547 N N . ASP A 1 112 ? 8.200 57.821 23.075 1.00 50.67 113 ASP A N 1
ATOM 548 C CA . ASP A 1 112 ? 7.018 58.650 23.120 1.00 50.20 113 ASP A CA 1
ATOM 549 C C . ASP A 1 112 ? 7.006 59.605 21.910 1.00 49.33 113 ASP A C 1
ATOM 550 O O . ASP A 1 112 ? 6.021 59.653 21.172 1.00 49.18 113 ASP A O 1
ATOM 555 N N . MET A 1 113 ? 8.115 60.316 21.682 1.00 48.17 114 MET A N 1
ATOM 556 C CA . MET A 1 113 ? 8.211 61.280 20.579 1.00 46.87 114 MET A CA 1
ATOM 557 C C . MET A 1 113 ? 8.112 60.631 19.209 1.00 46.67 114 MET A C 1
ATOM 558 O O . MET A 1 113 ? 7.410 61.148 18.320 1.00 46.38 114 MET A O 1
ATOM 563 N N . PHE A 1 114 ? 8.813 59.510 19.033 1.00 46.15 115 PHE A N 1
ATOM 564 C CA . PHE A 1 114 ? 8.810 58.812 17.743 1.00 46.04 115 PHE A CA 1
ATOM 565 C C . PHE A 1 114 ? 7.452 58.232 17.404 1.00 46.37 115 PHE A C 1
ATOM 566 O O . PHE A 1 114 ? 7.025 58.283 16.258 1.00 46.47 115 PHE A O 1
ATOM 574 N N . GLU A 1 115 ? 6.774 57.678 18.401 1.00 46.89 116 GLU A N 1
ATOM 575 C CA . GLU A 1 115 ? 5.454 57.130 18.173 1.00 47.56 116 GLU A CA 1
ATOM 576 C C . GLU A 1 115 ? 4.446 58.249 17.867 1.00 47.41 116 GLU A C 1
ATOM 577 O O . GLU A 1 115 ? 3.518 58.053 17.079 1.00 47.70 116 GLU A O 1
ATOM 583 N N . LYS A 1 116 ? 4.643 59.425 18.461 1.00 47.33 117 LYS A N 1
ATOM 584 C CA . LYS A 1 116 ? 3.806 60.587 18.140 1.00 46.98 117 LYS A CA 1
ATOM 585 C C . LYS A 1 116 ? 4.065 61.081 16.722 1.00 46.76 117 LYS A C 1
ATOM 586 O O . LYS A 1 116 ? 3.134 61.508 16.026 1.00 46.72 117 LYS A O 1
ATOM 592 N N . ALA A 1 117 ? 5.323 61.014 16.291 1.00 46.42 118 ALA A N 1
ATOM 593 C CA . ALA A 1 117 ? 5.676 61.386 14.925 1.00 46.29 118 ALA A CA 1
ATOM 594 C C . ALA A 1 117 ? 4.923 60.478 13.962 1.00 46.52 118 ALA A C 1
ATOM 595 O O . ALA A 1 117 ? 4.172 60.951 13.087 1.00 46.61 118 ALA A O 1
ATOM 597 N N . LEU A 1 118 ? 5.102 59.175 14.164 1.00 46.53 119 LEU A N 1
ATOM 598 C CA . LEU A 1 118 ? 4.394 58.157 13.415 1.00 47.12 119 LEU A CA 1
ATOM 599 C C . LEU A 1 118 ? 2.875 58.360 13.480 1.00 47.51 119 LEU A C 1
ATOM 600 O O . LEU A 1 118 ? 2.189 58.255 12.459 1.00 47.91 119 LEU A O 1
ATOM 605 N N . ARG A 1 119 ? 2.353 58.674 14.663 1.00 47.58 120 ARG A N 1
ATOM 606 C CA . ARG A 1 119 ? 0.926 58.941 14.792 1.00 48.02 120 ARG A CA 1
ATOM 607 C C . ARG A 1 119 ? 0.494 60.181 14.024 1.00 48.27 120 ARG A C 1
ATOM 608 O O . ARG A 1 119 ? -0.611 60.211 13.481 1.00 48.13 120 ARG A O 1
ATOM 616 N N . ALA A 1 120 ? 1.368 61.190 13.967 1.00 48.56 121 ALA A N 1
ATOM 617 C CA . ALA A 1 120 ? 1.041 62.439 13.272 1.00 48.84 121 ALA A CA 1
ATOM 618 C C . ALA A 1 120 ? 1.197 62.341 11.755 1.00 49.08 121 ALA A C 1
ATOM 619 O O . ALA A 1 120 ? 0.779 63.245 11.037 1.00 48.98 121 ALA A O 1
ATOM 621 N N . GLY A 1 121 ? 1.796 61.253 11.268 1.00 49.43 122 GLY A N 1
ATOM 622 C CA . GLY A 1 121 ? 1.837 61.007 9.830 1.00 49.70 122 GLY A CA 1
ATOM 623 C C . GLY A 1 121 ? 3.160 60.569 9.236 1.00 50.21 122 GLY A C 1
ATOM 624 O O . GLY A 1 121 ? 3.170 59.953 8.180 1.00 50.32 122 GLY A O 1
ATOM 625 N N . MET A 1 122 ? 4.274 60.876 9.899 1.00 50.76 123 MET A N 1
ATOM 626 C CA . MET A 1 122 ? 5.593 60.534 9.363 1.00 51.53 123 MET A CA 1
ATOM 627 C C . MET A 1 122 ? 5.737 59.024 9.229 1.00 52.23 123 MET A C 1
ATOM 628 O O . MET A 1 122 ? 5.551 58.289 10.202 1.00 52.64 123 MET A O 1
ATOM 633 N N . GLU A 1 123 ? 6.038 58.572 8.013 1.00 52.73 124 GLU A N 1
ATOM 634 C CA . GLU A 1 123 ? 6.268 57.160 7.727 1.00 53.12 124 GLU A CA 1
ATOM 635 C C . GLU A 1 123 ? 7.432 57.013 6.756 1.00 53.37 124 GLU A C 1
ATOM 636 O O . GLU A 1 123 ? 7.266 57.198 5.546 1.00 53.53 124 GLU A O 1
ATOM 642 N N . ASN A 1 124 ? 8.613 56.700 7.287 1.00 53.63 125 ASN A N 1
ATOM 643 C CA . ASN A 1 124 ? 9.798 56.443 6.456 1.00 53.72 125 ASN A CA 1
ATOM 644 C C . ASN A 1 124 ? 10.849 55.584 7.162 1.00 53.63 125 ASN A C 1
ATOM 645 O O . ASN A 1 124 ? 10.770 55.348 8.367 1.00 53.90 125 ASN A O 1
ATOM 650 N N . GLY A 1 125 ? 11.835 55.126 6.399 1.00 53.63 126 GLY A N 1
ATOM 651 C CA . GLY A 1 125 ? 12.822 54.173 6.884 1.00 53.27 126 GLY A CA 1
ATOM 652 C C . GLY A 1 125 ? 13.500 54.622 8.157 1.00 53.20 126 GLY A C 1
ATOM 653 O O . GLY A 1 125 ? 13.657 53.837 9.093 1.00 53.20 126 GLY A O 1
ATOM 654 N N . ASP A 1 126 ? 13.891 55.890 8.194 1.00 52.85 127 ASP A N 1
ATOM 655 C CA . ASP A 1 126 ? 14.608 56.430 9.338 1.00 52.83 127 ASP A CA 1
ATOM 656 C C . ASP A 1 126 ? 13.780 56.383 10.618 1.00 52.23 127 ASP A C 1
ATOM 657 O O . ASP A 1 126 ? 14.296 55.999 11.681 1.00 52.14 127 ASP A O 1
ATOM 662 N N . LEU A 1 127 ? 12.504 56.764 10.506 1.00 51.04 128 LEU A N 1
ATOM 663 C CA . LEU A 1 127 ? 11.621 56.789 11.655 1.00 50.43 128 LEU A CA 1
ATOM 664 C C . LEU A 1 127 ? 11.361 55.397 12.194 1.00 50.18 128 LEU A C 1
ATOM 665 O O . LEU A 1 127 ? 11.428 55.185 13.407 1.00 49.83 128 LEU A O 1
ATOM 670 N N . PHE A 1 128 ? 11.052 54.456 11.303 1.00 49.70 129 PHE A N 1
ATOM 671 C CA . PHE A 1 128 ? 10.807 53.089 11.732 1.00 49.64 129 PHE A CA 1
ATOM 672 C C . PHE A 1 128 ? 12.053 52.510 12.399 1.00 49.54 129 PHE A C 1
ATOM 673 O O . PHE A 1 128 ? 11.957 51.720 13.348 1.00 49.41 129 PHE A O 1
ATOM 681 N N . TYR A 1 129 ? 13.215 52.943 11.916 1.00 49.38 130 TYR A N 1
ATOM 682 C CA . TYR A 1 129 ? 14.494 52.517 12.463 1.00 49.37 130 TYR A CA 1
ATOM 683 C C . TYR A 1 129 ? 14.709 53.057 13.874 1.00 49.11 130 TYR A C 1
ATOM 684 O O . TYR A 1 129 ? 14.975 52.292 14.802 1.00 49.09 130 TYR A O 1
ATOM 693 N N . MET A 1 130 ? 14.604 54.373 14.026 1.00 48.78 131 MET A N 1
ATOM 694 C CA . MET A 1 130 ? 14.837 55.006 15.320 1.00 48.52 131 MET A CA 1
ATOM 695 C C . MET A 1 130 ? 13.862 54.456 16.355 1.00 48.57 131 MET A C 1
ATOM 696 O O . MET A 1 130 ? 14.241 54.182 17.501 1.00 48.53 131 MET A O 1
ATOM 701 N N . LEU A 1 131 ? 12.613 54.270 15.938 1.00 48.52 132 LEU A N 1
ATOM 702 C CA . LEU A 1 131 ? 11.597 53.713 16.818 1.00 49.09 132 LEU A CA 1
ATOM 703 C C . LEU A 1 131 ? 11.921 52.258 17.148 1.00 49.46 132 LEU A C 1
ATOM 704 O O . LEU A 1 131 ? 11.975 51.892 18.315 1.00 49.69 132 LEU A O 1
ATOM 709 N N . GLY A 1 132 ? 12.159 51.448 16.123 1.00 49.92 133 GLY A N 1
ATOM 710 C CA . GLY A 1 132 ? 12.563 50.064 16.325 1.00 50.65 133 GLY A CA 1
ATOM 711 C C . GLY A 1 132 ? 13.695 49.966 17.331 1.00 51.22 133 GLY A C 1
ATOM 712 O O . GLY A 1 132 ? 13.577 49.282 18.352 1.00 51.63 133 GLY A O 1
ATOM 713 N N . THR A 1 133 ? 14.781 50.682 17.066 1.00 51.52 134 THR A N 1
ATOM 714 C CA . THR A 1 133 ? 15.975 50.574 17.901 1.00 52.37 134 THR A CA 1
ATOM 715 C C . THR A 1 133 ? 15.742 51.038 19.345 1.00 52.53 134 THR A C 1
ATOM 716 O O . THR A 1 133 ? 16.218 50.414 20.297 1.00 52.53 134 THR A O 1
ATOM 720 N N . VAL A 1 134 ? 14.997 52.123 19.496 1.00 52.74 135 VAL A N 1
ATOM 721 C CA . VAL A 1 134 ? 14.670 52.630 20.815 1.00 53.04 135 VAL A CA 1
ATOM 722 C C . VAL A 1 134 ? 13.791 51.623 21.559 1.00 53.42 135 VAL A C 1
ATOM 723 O O . VAL A 1 134 ? 13.964 51.402 22.758 1.00 53.93 135 VAL A O 1
ATOM 727 N N . LEU A 1 135 ? 12.877 50.983 20.839 1.00 53.65 136 LEU A N 1
ATOM 728 C CA . LEU A 1 135 ? 12.054 49.947 21.429 1.00 53.87 136 LEU A CA 1
ATOM 729 C C . LEU A 1 135 ? 12.901 48.777 21.924 1.00 54.57 136 LEU A C 1
ATOM 730 O O . LEU A 1 135 ? 12.524 48.103 22.879 1.00 54.50 136 LEU A O 1
ATOM 735 N N . VAL A 1 136 ? 14.048 48.563 21.280 1.00 55.35 137 VAL A N 1
ATOM 736 C CA . VAL A 1 136 ? 15.002 47.542 21.698 1.00 56.16 137 VAL A CA 1
ATOM 737 C C . VAL A 1 136 ? 15.663 47.917 23.029 1.00 56.98 137 VAL A C 1
ATOM 738 O O . VAL A 1 136 ? 15.642 47.121 23.982 1.00 56.92 137 VAL A O 1
ATOM 742 N N . LYS A 1 137 ? 16.225 49.125 23.100 1.00 57.79 138 LYS A N 1
ATOM 743 C CA . LYS A 1 137 ? 16.878 49.597 24.325 1.00 58.86 138 LYS A CA 1
ATOM 744 C C . LYS A 1 137 ? 15.940 49.506 25.522 1.00 59.47 138 LYS A C 1
ATOM 745 O O . LYS A 1 137 ? 16.388 49.370 26.655 1.00 60.26 138 LYS A O 1
ATOM 751 N N . LEU A 1 138 ? 14.639 49.558 25.265 1.00 59.96 139 LEU A N 1
ATOM 752 C CA . LEU A 1 138 ? 13.645 49.575 26.327 1.00 60.67 139 LEU A CA 1
ATOM 753 C C . LEU A 1 138 ? 13.081 48.196 26.696 1.00 61.31 139 LEU A C 1
ATOM 754 O O . LEU A 1 138 ? 11.988 48.109 27.275 1.00 61.38 139 LEU A O 1
ATOM 759 N N . GLU A 1 139 ? 13.830 47.132 26.401 1.00 62.00 140 GLU A N 1
ATOM 760 C CA . GLU A 1 139 ? 13.300 45.754 26.437 1.00 62.86 140 GLU A CA 1
ATOM 761 C C . GLU A 1 139 ? 12.227 45.640 25.356 1.00 62.97 140 GLU A C 1
ATOM 762 O O . GLU A 1 139 ? 12.451 46.068 24.229 1.00 63.19 140 GLU A O 1
ATOM 768 N N . GLN A 1 140 ? 11.064 45.089 25.700 1.00 63.25 141 GLN A N 1
ATOM 769 C CA . GLN A 1 140 ? 9.924 44.974 24.760 1.00 63.40 141 GLN A CA 1
ATOM 770 C C . GLN A 1 140 ? 10.067 44.733 23.235 1.00 62.85 141 GLN A C 1
ATOM 771 O O . GLN A 1 140 ? 9.369 45.364 22.430 1.00 62.50 141 GLN A O 1
ATOM 777 N N . PRO A 1 141 ? 10.965 43.835 22.847 1.00 62.58 142 PRO A N 1
ATOM 778 C CA . PRO A 1 141 ? 11.194 43.561 21.423 1.00 62.25 142 PRO A CA 1
ATOM 779 C C . PRO A 1 141 ? 9.882 43.322 20.677 1.00 61.86 142 PRO A C 1
ATOM 780 O O . PRO A 1 141 ? 9.662 43.879 19.602 1.00 61.76 142 PRO A O 1
ATOM 784 N N . LYS A 1 142 ? 9.024 42.492 21.260 1.00 61.57 143 LYS A N 1
ATOM 785 C CA . LYS A 1 142 ? 7.708 42.184 20.707 1.00 61.31 143 LYS A CA 1
ATOM 786 C C . LYS A 1 142 ? 7.101 43.430 20.036 1.00 60.61 143 LYS A C 1
ATOM 787 O O . LYS A 1 142 ? 6.148 43.327 19.252 1.00 60.64 143 LYS A O 1
ATOM 793 N N . LEU A 1 143 ? 7.668 44.597 20.342 1.00 59.50 144 LEU A N 1
ATOM 794 C CA . LEU A 1 143 ? 7.154 45.872 19.844 1.00 58.52 144 LEU A CA 1
ATOM 795 C C . LEU A 1 143 ? 8.054 46.500 18.769 1.00 57.47 144 LEU A C 1
ATOM 796 O O . LEU A 1 143 ? 7.558 47.155 17.854 1.00 57.34 144 LEU A O 1
ATOM 801 N N . ALA A 1 144 ? 9.366 46.296 18.884 1.00 56.15 145 ALA A N 1
ATOM 802 C CA . ALA A 1 144 ? 10.332 46.792 17.892 1.00 55.05 145 ALA A CA 1
ATOM 803 C C . ALA A 1 144 ? 10.148 46.093 16.559 1.00 54.25 145 ALA A C 1
ATOM 804 O O . ALA A 1 144 ? 10.354 46.678 15.494 1.00 53.75 145 ALA A O 1
ATOM 806 N N . LEU A 1 145 ? 9.747 44.829 16.657 1.00 53.77 146 LEU A N 1
ATOM 807 C CA . LEU A 1 145 ? 9.744 43.873 15.557 1.00 53.10 146 LEU A CA 1
ATOM 808 C C . LEU A 1 145 ? 9.043 44.361 14.279 1.00 52.37 146 LEU A C 1
ATOM 809 O O . LEU A 1 145 ? 9.662 44.345 13.215 1.00 52.38 146 LEU A O 1
ATOM 814 N N . PRO A 1 146 ? 7.764 44.789 14.371 1.00 51.72 147 PRO A N 1
ATOM 815 C CA . PRO A 1 146 ? 7.063 45.244 13.164 1.00 51.39 147 PRO A CA 1
ATOM 816 C C . PRO A 1 146 ? 7.669 46.478 12.484 1.00 50.96 147 PRO A C 1
ATOM 817 O O . PRO A 1 146 ? 7.592 46.595 11.252 1.00 50.74 147 PRO A O 1
ATOM 821 N N . TYR A 1 147 ? 8.252 47.382 13.274 1.00 50.40 148 TYR A N 1
ATOM 822 C CA . TYR A 1 147 ? 8.848 48.609 12.735 1.00 49.86 148 TYR A CA 1
ATOM 823 C C . TYR A 1 147 ? 10.223 48.324 12.156 1.00 49.79 148 TYR A C 1
ATOM 824 O O . TYR A 1 147 ? 10.580 48.877 11.124 1.00 49.79 148 TYR A O 1
ATOM 833 N N . LEU A 1 148 ? 10.998 47.475 12.833 1.00 49.64 149 LEU A N 1
ATOM 834 C CA . LEU A 1 148 ? 12.286 47.030 12.308 1.00 49.75 149 LEU A CA 1
ATOM 835 C C . LEU A 1 148 ? 12.120 46.239 11.020 1.00 49.89 149 LEU A C 1
ATOM 836 O O . LEU A 1 148 ? 12.926 46.382 10.098 1.00 49.67 149 LEU A O 1
ATOM 841 N N . GLN A 1 149 ? 11.079 45.407 10.970 1.00 50.13 150 GLN A N 1
ATOM 842 C CA . GLN A 1 149 ? 10.746 44.651 9.765 1.00 50.98 150 GLN A CA 1
ATOM 843 C C . GLN A 1 149 ? 10.530 45.616 8.616 1.00 50.88 150 GLN A C 1
ATOM 844 O O . GLN A 1 149 ? 10.997 45.391 7.497 1.00 50.80 150 GLN A O 1
ATOM 850 N N . ARG A 1 150 ? 9.825 46.698 8.922 1.00 51.03 151 ARG A N 1
ATOM 851 C CA . ARG A 1 150 ? 9.439 47.673 7.932 1.00 51.36 151 ARG A CA 1
ATOM 852 C C . ARG A 1 150 ? 10.644 48.435 7.392 1.00 51.60 151 ARG A C 1
ATOM 853 O O . ARG A 1 150 ? 10.770 48.599 6.182 1.00 51.70 151 ARG A O 1
ATOM 861 N N . ALA A 1 151 ? 11.527 48.877 8.291 1.00 51.79 152 ALA A N 1
ATOM 862 C CA . ALA A 1 151 ? 12.760 49.587 7.925 1.00 52.15 152 ALA A CA 1
ATOM 863 C C . ALA A 1 151 ? 13.618 48.809 6.923 1.00 52.51 152 ALA A C 1
ATOM 864 O O . ALA A 1 151 ? 14.208 49.391 6.014 1.00 52.26 152 ALA A O 1
ATOM 866 N N . VAL A 1 152 ? 13.699 47.496 7.116 1.00 53.10 153 VAL A N 1
ATOM 867 C CA . VAL A 1 152 ? 14.384 46.624 6.180 1.00 53.70 153 VAL A CA 1
ATOM 868 C C . VAL A 1 152 ? 13.654 46.672 4.840 1.00 54.43 153 VAL A C 1
ATOM 869 O O . VAL A 1 152 ? 14.258 46.989 3.824 1.00 54.74 153 VAL A O 1
ATOM 873 N N . GLU A 1 153 ? 12.353 46.398 4.847 1.00 55.18 154 GLU A N 1
ATOM 874 C CA . GLU A 1 153 ? 11.553 46.443 3.619 1.00 56.14 154 GLU A CA 1
ATOM 875 C C . GLU A 1 153 ? 11.764 47.743 2.850 1.00 56.30 154 GLU A C 1
ATOM 876 O O . GLU A 1 153 ? 12.042 47.721 1.650 1.00 56.47 154 GLU A O 1
ATOM 882 N N . LEU A 1 154 ? 11.660 48.866 3.557 1.00 56.70 155 LEU A N 1
ATOM 883 C CA . LEU A 1 154 ? 11.782 50.192 2.944 1.00 56.98 155 LEU A CA 1
ATOM 884 C C . LEU A 1 154 ? 13.207 50.560 2.531 1.00 57.05 155 LEU A C 1
ATOM 885 O O . LEU A 1 154 ? 13.418 51.550 1.835 1.00 57.29 155 LEU A O 1
ATOM 890 N N . ASN A 1 155 ? 14.178 49.774 2.980 1.00 57.22 156 ASN A N 1
ATOM 891 C CA . ASN A 1 155 ? 15.573 49.967 2.607 1.00 57.51 156 ASN A CA 1
ATOM 892 C C . ASN A 1 155 ? 16.308 48.662 2.857 1.00 57.62 156 ASN A C 1
ATOM 893 O O . ASN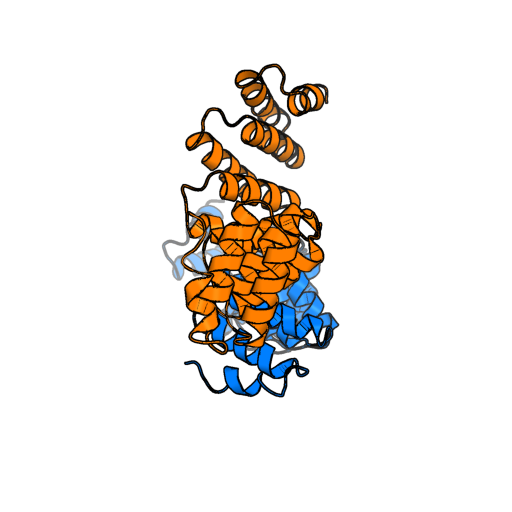 A 1 155 ? 16.818 48.398 3.953 1.00 57.44 156 ASN A O 1
ATOM 898 N N . GLU A 1 156 ? 16.326 47.842 1.814 1.00 58.03 157 GLU A N 1
ATOM 899 C CA . GLU A 1 156 ? 16.882 46.506 1.872 1.00 58.45 157 GLU A CA 1
ATOM 900 C C . GLU A 1 156 ? 18.411 46.572 1.935 1.00 58.27 157 GLU A C 1
ATOM 901 O O . GLU A 1 156 ? 19.071 45.567 2.215 1.00 57.90 157 GLU A O 1
ATOM 907 N N . ASN A 1 157 ? 18.953 47.773 1.706 1.00 58.23 158 ASN A N 1
ATOM 908 C CA . ASN A 1 157 ? 20.395 48.027 1.757 1.00 58.43 158 ASN A CA 1
ATOM 909 C C . ASN A 1 157 ? 20.908 48.431 3.137 1.00 58.51 158 ASN A C 1
ATOM 910 O O . ASN A 1 157 ? 22.113 48.374 3.392 1.00 58.52 158 ASN A O 1
ATOM 915 N N . ASP A 1 158 ? 19.994 48.855 4.011 1.00 58.47 159 ASP A N 1
ATOM 916 C CA . ASP A 1 158 ? 20.341 49.325 5.350 1.00 58.41 159 ASP A CA 1
ATOM 917 C C . ASP A 1 158 ? 20.820 48.177 6.241 1.00 57.98 159 ASP A C 1
ATOM 918 O O . ASP A 1 158 ? 20.040 47.594 6.992 1.00 58.11 159 ASP A O 1
ATOM 923 N N . THR A 1 159 ? 22.111 47.873 6.155 1.00 57.61 160 THR A N 1
ATOM 924 C CA . THR A 1 159 ? 22.745 46.811 6.949 1.00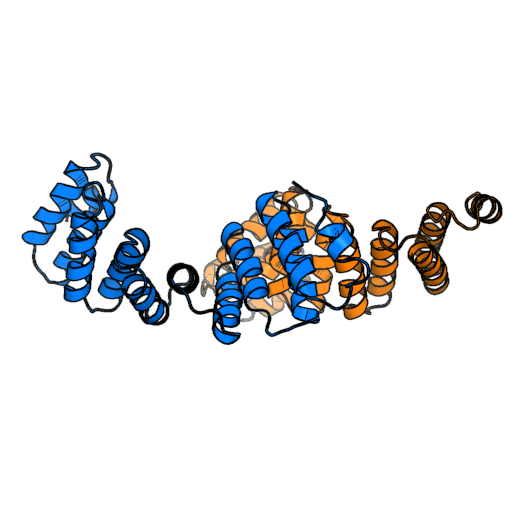 57.36 160 THR A CA 1
ATOM 925 C C . THR A 1 159 ? 22.425 46.899 8.446 1.00 57.01 160 THR A C 1
ATOM 926 O O . THR A 1 159 ? 22.085 45.890 9.082 1.00 56.87 160 THR A O 1
ATOM 930 N N . GLU A 1 160 ? 22.528 48.114 8.982 1.00 56.62 161 GLU A N 1
ATOM 931 C CA . GLU A 1 160 ? 22.339 48.382 10.402 1.00 56.56 161 GLU A CA 1
ATOM 932 C C . GLU A 1 160 ? 20.945 47.977 10.885 1.00 55.83 161 GLU A C 1
ATOM 933 O O . GLU A 1 160 ? 20.807 47.289 11.907 1.00 55.93 161 GLU A O 1
ATOM 939 N N . ALA A 1 161 ? 19.922 48.397 10.142 1.00 54.89 162 ALA A N 1
ATOM 940 C CA . ALA A 1 161 ? 18.544 48.012 10.426 1.00 54.20 162 ALA A CA 1
ATOM 941 C C . ALA A 1 161 ? 18.407 46.506 10.395 1.00 53.74 162 ALA A C 1
ATOM 942 O O . ALA A 1 161 ? 17.829 45.907 11.297 1.00 54.05 162 ALA A O 1
ATOM 944 N N . ARG A 1 162 ? 18.964 45.893 9.359 1.00 53.21 163 ARG A N 1
ATOM 945 C CA . ARG A 1 162 ? 18.817 44.463 9.158 1.00 52.67 163 ARG A CA 1
ATOM 946 C C . ARG A 1 162 ? 19.455 43.645 10.281 1.00 52.23 163 ARG A C 1
ATOM 947 O O . ARG A 1 162 ? 18.924 42.605 10.674 1.00 52.04 163 ARG A O 1
ATOM 955 N N . PHE A 1 163 ? 20.583 44.120 10.802 1.00 51.83 164 PHE A N 1
ATOM 956 C CA . PHE A 1 163 ? 21.216 43.462 11.935 1.00 51.58 164 PHE A CA 1
ATOM 957 C C . PHE A 1 163 ? 20.364 43.571 13.206 1.00 51.54 164 PHE A C 1
ATOM 958 O O . PHE A 1 163 ? 20.308 42.630 14.007 1.00 51.65 164 PHE A O 1
ATOM 966 N N . GLN A 1 164 ? 19.696 44.709 13.383 1.00 51.23 165 GLN A N 1
ATOM 967 C CA . GLN A 1 164 ? 18.836 44.919 14.551 1.00 51.22 165 GLN A CA 1
ATOM 968 C C . GLN A 1 164 ? 17.552 44.092 14.477 1.00 50.89 165 GLN A C 1
ATOM 969 O O . GLN A 1 164 ? 17.050 43.608 15.496 1.00 50.58 165 GLN A O 1
ATOM 975 N N . PHE A 1 165 ? 17.021 43.947 13.266 1.00 50.78 166 PHE A N 1
ATOM 976 C CA . PHE A 1 165 ? 15.857 43.097 13.028 1.00 50.77 166 PHE A CA 1
ATOM 977 C C . PHE A 1 165 ? 16.210 41.638 13.349 1.00 50.90 166 PHE A C 1
ATOM 978 O O . PHE A 1 165 ? 15.471 40.948 14.062 1.00 50.58 166 PHE A O 1
ATOM 986 N N . GLY A 1 166 ? 17.360 41.193 12.849 1.00 51.11 167 GLY A N 1
ATOM 987 C CA . GLY A 1 166 ? 17.867 39.857 13.141 1.00 51.69 167 GLY A CA 1
ATOM 988 C C . GLY A 1 166 ? 17.828 39.532 14.623 1.00 52.15 167 GLY A C 1
ATOM 989 O O . GLY A 1 166 ? 17.225 38.527 15.028 1.00 51.99 167 GLY A O 1
ATOM 990 N N . MET A 1 167 ? 18.458 40.394 15.429 1.00 52.71 168 MET A N 1
ATOM 991 C CA . MET A 1 167 ? 18.605 40.167 16.870 1.00 53.23 168 MET A CA 1
ATOM 992 C C . MET A 1 167 ? 17.255 40.098 17.554 1.00 53.59 168 MET A C 1
ATOM 993 O O . MET A 1 167 ? 17.059 39.366 18.527 1.00 53.68 168 MET A O 1
ATOM 998 N N . CYS A 1 168 ? 16.305 40.878 17.049 1.00 54.58 169 CYS A N 1
ATOM 999 C CA . CYS A 1 168 ? 14.977 40.943 17.649 1.00 55.04 169 CYS A CA 1
ATOM 1000 C C . CYS A 1 168 ? 14.161 39.704 17.295 1.00 55.20 169 CYS A C 1
ATOM 1001 O O . CYS A 1 168 ? 13.449 39.152 18.134 1.00 54.95 169 CYS A O 1
ATOM 1004 N N . LEU A 1 169 ? 14.274 39.275 16.043 1.00 55.72 170 LEU A N 1
ATOM 1005 C CA . LEU A 1 169 ? 13.669 38.016 15.583 1.00 56.32 170 LEU A CA 1
ATOM 1006 C C . LEU A 1 169 ? 14.135 36.803 16.380 1.00 56.79 170 LEU A C 1
ATOM 1007 O O . LEU A 1 169 ? 13.313 36.024 16.858 1.00 56.78 170 LEU A O 1
ATOM 1012 N N . ALA A 1 170 ? 15.453 36.652 16.507 1.00 57.61 171 ALA A N 1
ATOM 1013 C CA . ALA A 1 170 ? 16.052 35.561 17.276 1.00 58.72 171 ALA A CA 1
ATOM 1014 C C . ALA A 1 170 ? 15.595 35.603 18.726 1.00 59.35 171 ALA A C 1
ATOM 1015 O O . ALA A 1 170 ? 15.412 34.576 19.371 1.00 59.45 171 ALA A O 1
ATOM 1017 N N . ASN A 1 171 ? 15.417 36.810 19.231 1.00 60.50 172 ASN A N 1
ATOM 1018 C CA . ASN A 1 171 ? 14.980 36.996 20.588 1.00 61.84 172 ASN A CA 1
ATOM 1019 C C . ASN A 1 171 ? 13.550 36.509 20.780 1.00 62.56 172 ASN A C 1
ATOM 1020 O O . ASN A 1 171 ? 13.213 35.947 21.826 1.00 62.75 172 ASN A O 1
ATOM 1025 N N . GLU A 1 172 ? 12.723 36.712 19.756 1.00 63.33 173 GLU A N 1
ATOM 1026 C CA . GLU A 1 172 ? 11.298 36.434 19.853 1.00 64.09 173 GLU A CA 1
ATOM 1027 C C . GLU A 1 172 ? 10.934 34.966 19.616 1.00 64.10 173 GLU A C 1
ATOM 1028 O O . GLU A 1 172 ? 9.787 34.568 19.829 1.00 64.30 173 GLU A O 1
ATOM 1034 N N . GLY A 1 173 ? 11.909 34.164 19.193 1.00 63.96 174 GLY A N 1
ATOM 1035 C CA . GLY A 1 173 ? 11.683 32.744 18.936 1.00 63.64 174 GLY A CA 1
ATOM 1036 C C . GLY A 1 173 ? 11.803 32.412 17.465 1.00 63.54 174 GLY A C 1
ATOM 1037 O O . GLY A 1 173 ? 12.154 31.294 17.104 1.00 63.53 174 GLY A O 1
ATOM 1038 N N . MET A 1 174 ? 11.505 33.395 16.620 1.00 63.58 175 MET A N 1
ATOM 1039 C CA . MET A 1 174 ? 11.596 33.264 15.172 1.00 63.57 175 MET A CA 1
ATOM 1040 C C . MET A 1 174 ? 13.071 33.197 14.784 1.00 63.67 175 MET A C 1
ATOM 1041 O O . MET A 1 174 ? 13.659 34.197 14.373 1.00 64.04 175 MET A O 1
ATOM 1046 N N . LEU A 1 175 ? 13.657 32.008 14.917 1.00 63.65 176 LEU A N 1
ATOM 1047 C CA . LEU A 1 175 ? 15.113 31.819 14.846 1.00 63.67 176 LEU A CA 1
ATOM 1048 C C . LEU A 1 175 ? 15.681 31.620 13.450 1.00 63.64 176 LEU A C 1
ATOM 1049 O O . LEU A 1 175 ? 16.832 31.960 13.198 1.00 63.86 176 LEU A O 1
ATOM 1054 N N . ASP A 1 176 ? 14.890 31.054 12.550 1.00 63.58 177 ASP A N 1
ATOM 1055 C CA . ASP A 1 176 ? 15.380 30.738 11.210 1.00 63.47 177 ASP A CA 1
ATOM 1056 C C . ASP A 1 176 ? 15.377 31.975 10.332 1.00 63.30 177 ASP A C 1
ATOM 1057 O O . ASP A 1 176 ? 16.304 32.201 9.553 1.00 63.18 177 ASP A O 1
ATOM 1062 N N . GLU A 1 177 ? 14.336 32.784 10.487 1.00 63.27 178 GLU A N 1
ATOM 1063 C CA . GLU A 1 177 ? 14.245 34.090 9.840 1.00 63.23 178 GLU A CA 1
ATOM 1064 C C . GLU A 1 177 ? 15.301 35.065 10.381 1.00 62.79 178 GLU A C 1
ATOM 1065 O O . GLU A 1 177 ? 15.694 36.013 9.689 1.00 62.99 178 GLU A O 1
ATOM 1071 N N . ALA A 1 178 ? 15.764 34.824 11.608 1.00 62.12 179 ALA A N 1
ATOM 1072 C CA . ALA A 1 178 ? 16.873 35.590 12.175 1.00 61.49 179 ALA A CA 1
ATOM 1073 C C . ALA A 1 178 ? 18.130 35.311 11.373 1.00 61.11 179 ALA A C 1
ATOM 1074 O O . ALA A 1 178 ? 18.816 36.238 10.938 1.00 60.93 179 ALA A O 1
ATOM 1076 N N . LEU A 1 179 ? 18.403 34.023 11.164 1.00 60.85 180 LEU A N 1
ATOM 1077 C CA . LEU A 1 179 ? 19.536 33.566 10.355 1.00 60.46 180 LEU A CA 1
ATOM 1078 C C . LEU A 1 179 ? 19.438 34.061 8.916 1.00 60.10 180 LEU A C 1
ATOM 1079 O O . LEU A 1 179 ? 20.444 34.434 8.319 1.00 59.84 180 LEU A O 1
ATOM 1084 N N . SER A 1 180 ? 18.218 34.069 8.376 1.00 59.91 181 SER A N 1
ATOM 1085 C CA . SER A 1 180 ? 17.943 34.689 7.079 1.00 59.75 181 SER A CA 1
ATOM 1086 C C . SER A 1 180 ? 18.515 36.099 7.036 1.00 59.27 181 SER A C 1
ATOM 1087 O O . SER A 1 180 ? 19.248 36.452 6.109 1.00 59.12 181 SER A O 1
ATOM 1090 N N . GLN A 1 181 ? 18.189 36.887 8.057 1.00 58.86 182 GLN A N 1
ATOM 1091 C CA . GLN A 1 181 ? 18.649 38.268 8.133 1.00 58.65 182 GLN A CA 1
ATOM 1092 C C . GLN A 1 181 ? 20.148 38.379 8.433 1.00 58.45 182 GLN A C 1
ATOM 1093 O O . GLN A 1 181 ? 20.857 39.113 7.739 1.00 58.37 182 GLN A O 1
ATOM 1099 N N . PHE A 1 182 ? 20.634 37.643 9.435 1.00 58.30 183 PHE A N 1
ATOM 1100 C CA . PHE A 1 182 ? 22.075 37.637 9.748 1.00 58.37 183 PHE A CA 1
ATOM 1101 C C . PHE A 1 182 ? 22.935 37.329 8.513 1.00 58.60 183 PHE A C 1
ATOM 1102 O O . PHE A 1 182 ? 23.998 37.931 8.331 1.00 58.63 183 PHE A O 1
ATOM 1110 N N . ALA A 1 183 ? 22.462 36.402 7.675 1.00 58.93 184 ALA A N 1
ATOM 1111 C CA . ALA A 1 183 ? 23.160 36.011 6.445 1.00 59.40 184 ALA A CA 1
ATOM 1112 C C . ALA A 1 183 ? 23.243 37.158 5.444 1.00 59.78 184 ALA A C 1
ATOM 1113 O O . ALA A 1 183 ? 24.299 37.402 4.857 1.00 59.83 184 ALA A O 1
ATOM 1115 N N . ALA A 1 184 ? 22.131 37.865 5.260 1.00 60.48 185 ALA A N 1
ATOM 1116 C CA . ALA A 1 184 ? 22.084 39.005 4.339 1.00 61.19 185 ALA A CA 1
ATOM 1117 C C . ALA A 1 184 ? 23.032 40.131 4.772 1.00 61.66 185 ALA A C 1
ATOM 1118 O O . ALA A 1 184 ? 23.647 40.790 3.924 1.00 61.87 185 ALA A O 1
ATOM 1120 N N . VAL A 1 185 ? 23.152 40.328 6.088 1.00 62.14 186 VAL A N 1
ATOM 1121 C CA . VAL A 1 185 ? 24.106 41.280 6.670 1.00 62.66 186 VAL A CA 1
ATOM 1122 C C . VAL A 1 185 ? 25.537 40.871 6.327 1.00 63.02 186 VAL A C 1
ATOM 1123 O O . VAL A 1 185 ? 26.372 41.724 6.011 1.00 62.95 186 VAL A O 1
ATOM 1127 N N . THR A 1 186 ? 25.797 39.562 6.389 1.00 63.48 187 THR A N 1
ATOM 1128 C CA . THR A 1 186 ? 27.074 38.968 5.989 1.00 63.99 187 THR A CA 1
ATOM 1129 C C . THR A 1 186 ? 27.387 39.234 4.509 1.00 64.23 187 THR A C 1
ATOM 1130 O O . THR A 1 186 ? 28.543 39.479 4.154 1.00 64.26 187 THR A O 1
ATOM 1134 N N . GLU A 1 187 ? 26.359 39.199 3.659 1.00 64.49 188 GLU A N 1
ATOM 1135 C CA . GLU A 1 187 ? 26.539 39.453 2.224 1.00 64.85 188 GLU A CA 1
ATOM 1136 C C . GLU A 1 187 ? 26.923 40.909 1.939 1.00 64.71 188 GLU A C 1
ATOM 1137 O O . GLU A 1 187 ? 27.851 41.169 1.175 1.00 64.90 188 GLU A O 1
ATOM 1143 N N . GLN A 1 188 ? 26.219 41.851 2.559 1.00 64.57 189 GLN A N 1
ATOM 1144 C CA . GLN A 1 188 ? 26.506 43.270 2.357 1.00 64.56 189 GLN A CA 1
ATOM 1145 C C . GLN A 1 188 ? 27.791 43.687 3.072 1.00 64.43 189 GLN A C 1
ATOM 1146 O O . GLN A 1 188 ? 28.671 44.298 2.466 1.00 64.49 189 GLN A O 1
ATOM 1152 N N . ASP A 1 189 ? 27.898 43.339 4.352 1.00 64.25 190 ASP A N 1
ATOM 1153 C CA . ASP A 1 189 ? 29.073 43.671 5.155 1.00 64.05 190 ASP A CA 1
ATOM 1154 C C . ASP A 1 189 ? 29.719 42.376 5.661 1.00 63.74 190 ASP A C 1
ATOM 1155 O O . ASP A 1 189 ? 29.248 41.784 6.630 1.00 63.75 190 ASP A O 1
ATOM 1160 N N . PRO A 1 190 ? 30.794 41.921 4.987 1.00 63.47 191 PRO A N 1
ATOM 1161 C CA . PRO A 1 190 ? 31.488 40.706 5.432 1.00 63.22 191 PRO A CA 1
ATOM 1162 C C . PRO A 1 190 ? 32.435 40.942 6.622 1.00 62.94 191 PRO A C 1
ATOM 1163 O O . PRO A 1 190 ? 32.946 39.982 7.203 1.00 63.05 191 PRO A O 1
ATOM 1167 N N . GLY A 1 191 ? 32.654 42.206 6.979 1.00 62.52 192 GLY A N 1
ATOM 1168 C CA . GLY A 1 191 ? 33.474 42.550 8.135 1.00 62.03 192 GLY A CA 1
ATOM 1169 C C . GLY A 1 191 ? 32.633 42.652 9.392 1.00 61.77 192 GLY A C 1
ATOM 1170 O O . GLY A 1 191 ? 33.108 43.122 10.430 1.00 61.79 192 GLY A O 1
ATOM 1171 N N . HIS A 1 192 ? 31.382 42.205 9.295 1.00 61.27 193 HIS A N 1
ATOM 1172 C CA . HIS A 1 192 ? 30.423 42.317 10.390 1.00 60.76 193 HIS A CA 1
ATOM 1173 C C . HIS A 1 192 ? 30.508 41.139 11.377 1.00 60.37 193 HIS A C 1
ATOM 1174 O O . HIS A 1 192 ? 29.655 40.247 11.384 1.00 60.08 193 HIS A O 1
ATOM 1181 N N . ALA A 1 193 ? 31.543 41.159 12.214 1.00 60.13 194 ALA A N 1
ATOM 1182 C CA . ALA A 1 193 ? 31.771 40.114 13.220 1.00 59.94 194 ALA A CA 1
ATOM 1183 C C . ALA A 1 193 ? 30.552 39.843 14.118 1.00 59.87 194 ALA A C 1
ATOM 1184 O O . ALA A 1 193 ? 30.203 38.678 14.356 1.00 59.56 194 ALA A O 1
ATOM 1186 N N . ASP A 1 194 ? 29.917 40.917 14.601 1.00 59.69 195 ASP A N 1
ATOM 1187 C CA . ASP A 1 194 ? 28.737 40.827 15.468 1.00 59.59 195 ASP A CA 1
ATOM 1188 C C . ASP A 1 194 ? 27.640 39.927 14.911 1.00 59.34 195 ASP A C 1
ATOM 1189 O O . ASP A 1 194 ? 27.059 39.122 15.648 1.00 59.02 195 ASP A O 1
ATOM 1194 N N . ALA A 1 195 ? 27.367 40.078 13.612 1.00 59.14 196 ALA A N 1
ATOM 1195 C CA . ALA A 1 195 ? 26.357 39.279 12.925 1.00 58.93 196 ALA A CA 1
ATOM 1196 C C . ALA A 1 195 ? 26.698 37.806 13.044 1.00 58.85 196 ALA A C 1
ATOM 1197 O O . ALA A 1 195 ? 25.865 37.013 13.489 1.00 58.94 196 ALA A O 1
ATOM 1199 N N . PHE A 1 196 ? 27.929 37.451 12.666 1.00 58.70 197 PHE A N 1
ATOM 1200 C CA . PHE A 1 196 ? 28.415 36.075 12.792 1.00 58.43 197 PHE A CA 1
ATOM 1201 C C . PHE A 1 196 ? 28.253 35.534 14.217 1.00 58.18 197 PHE A C 1
ATOM 1202 O O . PHE A 1 196 ? 27.821 34.397 14.405 1.00 57.82 197 PHE A O 1
ATOM 1210 N N . TYR A 1 197 ? 28.576 36.361 15.210 1.00 58.17 198 TYR A N 1
ATOM 1211 C CA . TYR A 1 197 ? 28.446 35.966 16.612 1.00 58.29 198 TYR A CA 1
ATOM 1212 C C . TYR A 1 197 ? 26.996 35.692 16.975 1.00 58.34 198 TYR A C 1
ATOM 1213 O O . TYR A 1 197 ? 26.685 34.672 17.598 1.00 58.35 198 TYR A O 1
ATOM 1222 N N . ASN A 1 198 ? 26.117 36.610 16.587 1.00 58.40 199 ASN A N 1
ATOM 1223 C CA . ASN A 1 198 ? 24.691 36.479 16.875 1.00 58.69 199 ASN A CA 1
ATOM 1224 C C . ASN A 1 198 ? 24.038 35.335 16.101 1.00 59.04 199 ASN A C 1
ATOM 1225 O O . ASN A 1 198 ? 23.062 34.740 16.566 1.00 59.05 199 ASN A O 1
ATOM 1230 N N . ALA A 1 199 ? 24.589 35.032 14.926 1.00 59.61 200 ALA A N 1
ATOM 1231 C CA . ALA A 1 199 ? 24.217 33.842 14.171 1.00 60.16 200 ALA A CA 1
ATOM 1232 C C . ALA A 1 199 ? 24.645 32.617 14.965 1.00 60.45 200 ALA A C 1
ATOM 1233 O O . ALA A 1 199 ? 23.875 31.674 15.140 1.00 60.33 200 ALA A O 1
ATOM 1235 N N . GLY A 1 200 ? 25.876 32.666 15.465 1.00 61.01 201 GLY A N 1
ATOM 1236 C CA . GLY A 1 200 ? 26.429 31.606 16.293 1.00 61.88 201 GLY A CA 1
ATOM 1237 C C . GLY A 1 200 ? 25.540 31.305 17.478 1.00 62.46 201 GLY A C 1
ATOM 1238 O O . GLY A 1 200 ? 25.301 30.143 17.796 1.00 62.78 201 GLY A O 1
ATOM 1239 N N . VAL A 1 201 ? 25.035 32.356 18.119 1.00 63.13 202 VAL A N 1
ATOM 1240 C CA . VAL A 1 201 ? 24.183 32.212 19.302 1.00 63.54 202 VAL A CA 1
ATOM 1241 C C . VAL A 1 201 ? 22.802 31.673 18.935 1.00 63.91 202 VAL A C 1
ATOM 1242 O O . VAL A 1 201 ? 22.187 30.942 19.717 1.00 63.80 202 VAL A O 1
ATOM 1246 N N . THR A 1 202 ? 22.327 32.027 17.742 1.00 64.53 203 THR A N 1
ATOM 1247 C CA . THR A 1 202 ? 21.026 31.560 17.266 1.00 65.26 203 THR A CA 1
ATOM 1248 C C . THR A 1 202 ? 21.036 30.042 17.106 1.00 65.75 203 THR A C 1
ATOM 1249 O O . THR A 1 202 ? 20.145 29.356 17.612 1.00 65.85 203 THR A O 1
ATOM 1253 N N . TYR A 1 203 ? 22.058 29.531 16.420 1.00 66.46 204 TYR A N 1
ATOM 1254 C CA . TYR A 1 203 ? 22.220 28.092 16.193 1.00 67.05 204 TYR A CA 1
ATOM 1255 C C . TYR A 1 203 ? 22.256 27.284 17.492 1.00 67.53 204 TYR A C 1
ATOM 1256 O O . TYR A 1 203 ? 21.765 26.157 17.533 1.00 67.56 204 TYR A O 1
ATOM 1265 N N . ALA A 1 204 ? 22.832 27.863 18.545 1.00 68.22 205 ALA A N 1
ATOM 1266 C CA . ALA A 1 204 ? 22.836 27.243 19.874 1.00 68.95 205 ALA A CA 1
ATOM 1267 C C . ALA A 1 204 ? 21.418 26.953 20.394 1.00 69.58 205 ALA A C 1
ATOM 1268 O O . ALA A 1 204 ? 21.158 25.884 20.953 1.00 69.74 205 ALA A O 1
ATOM 1270 N N . TYR A 1 205 ? 20.510 27.908 20.192 1.00 70.24 206 TYR A N 1
ATOM 1271 C CA . TYR A 1 205 ? 19.108 27.764 20.568 1.00 70.88 206 TYR A CA 1
ATOM 1272 C C . TYR A 1 205 ? 18.357 26.834 19.614 1.00 71.43 206 TYR A C 1
ATOM 1273 O O . TYR A 1 205 ? 17.260 26.363 19.929 1.00 71.42 206 TYR A O 1
ATOM 1282 N N . LYS A 1 206 ? 18.955 26.580 18.450 1.00 72.11 207 LYS A N 1
ATOM 1283 C CA . LYS A 1 206 ? 18.444 25.593 17.493 1.00 72.76 207 LYS A CA 1
ATOM 1284 C C . LYS A 1 206 ? 18.956 24.182 17.810 1.00 73.42 207 LYS A C 1
ATOM 1285 O O . LYS A 1 206 ? 18.581 23.208 17.139 1.00 73.57 207 LYS A O 1
ATOM 1291 N N . GLU A 1 207 ? 19.808 24.091 18.837 1.00 73.98 208 GLU A N 1
ATOM 1292 C CA . GLU A 1 207 ? 20.419 22.832 19.304 1.00 74.54 208 GLU A CA 1
ATOM 1293 C C . GLU A 1 207 ? 21.321 22.197 18.248 1.00 74.79 208 GLU A C 1
ATOM 1294 O O . GLU A 1 207 ? 21.033 21.117 17.732 1.00 74.88 208 GLU A O 1
ATOM 1300 N N . ASN A 1 208 ? 22.420 22.884 17.946 1.00 75.12 209 ASN A N 1
ATOM 1301 C CA . ASN A 1 208 ? 23.342 22.477 16.892 1.00 75.43 209 ASN A CA 1
ATOM 1302 C C . ASN A 1 208 ? 24.757 22.996 17.159 1.00 75.75 209 ASN A C 1
ATOM 1303 O O . ASN A 1 208 ? 25.066 24.151 16.860 1.00 75.77 209 ASN A O 1
ATOM 1308 N N . ARG A 1 209 ? 25.610 22.143 17.726 1.00 76.14 210 ARG A N 1
ATOM 1309 C CA . ARG A 1 209 ? 26.999 22.518 17.994 1.00 76.53 210 ARG A CA 1
ATOM 1310 C C . ARG A 1 209 ? 27.964 22.303 16.833 1.00 76.76 210 ARG A C 1
ATOM 1311 O O . ARG A 1 209 ? 29.175 22.216 17.036 1.00 76.94 210 ARG A O 1
ATOM 1319 N N . GLU A 1 210 ? 27.410 22.245 15.623 1.00 77.02 211 GLU A N 1
ATOM 1320 C CA . GLU A 1 210 ? 28.116 22.379 14.344 1.00 77.16 211 GLU A CA 1
ATOM 1321 C C . GLU A 1 210 ? 28.181 23.803 13.788 1.00 77.20 211 GLU A C 1
ATOM 1322 O O . GLU A 1 210 ? 29.186 24.502 13.974 1.00 77.24 211 GLU A O 1
ATOM 1328 N N . LYS A 1 211 ? 27.113 24.221 13.109 1.00 77.21 212 LYS A N 1
ATOM 1329 C CA . LYS A 1 211 ? 27.068 25.534 12.467 1.00 77.27 212 LYS A CA 1
ATOM 1330 C C . LYS A 1 211 ? 27.309 26.654 13.482 1.00 77.19 212 LYS A C 1
ATOM 1331 O O . LYS A 1 211 ? 27.835 27.710 13.130 1.00 77.23 212 LYS A O 1
ATOM 1337 N N . ALA A 1 212 ? 26.936 26.405 14.737 1.00 77.13 213 ALA A N 1
ATOM 1338 C CA . ALA A 1 212 ? 27.186 27.341 15.834 1.00 77.16 213 ALA A CA 1
ATOM 1339 C C . ALA A 1 212 ? 28.666 27.678 15.951 1.00 77.12 213 ALA A C 1
ATOM 1340 O O . ALA A 1 212 ? 29.042 28.848 15.906 1.00 77.21 213 ALA A O 1
ATOM 1342 N N . LEU A 1 213 ? 29.501 26.648 16.078 1.00 77.11 214 LEU A N 1
ATOM 1343 C CA . LEU A 1 213 ? 30.945 26.838 16.192 1.00 76.96 214 LEU A CA 1
ATOM 1344 C C . LEU A 1 213 ? 31.542 27.376 14.893 1.00 76.96 214 LEU A C 1
ATOM 1345 O O . LEU A 1 213 ? 32.484 28.167 14.923 1.00 76.80 214 LEU A O 1
ATOM 1350 N N . GLU A 1 214 ? 30.962 26.964 13.766 1.00 77.06 215 GLU A N 1
ATOM 1351 C CA . GLU A 1 214 ? 31.345 27.458 12.437 1.00 77.19 215 GLU A CA 1
ATOM 1352 C C . GLU A 1 214 ? 31.208 28.980 12.321 1.00 76.79 215 GLU A C 1
ATOM 1353 O O . GLU A 1 214 ? 32.180 29.672 12.006 1.00 76.78 215 GLU A O 1
ATOM 1359 N N . MET A 1 215 ? 30.003 29.487 12.587 1.00 76.48 216 MET A N 1
ATOM 1360 C CA . MET A 1 215 ? 29.714 30.926 12.530 1.00 76.12 216 MET A CA 1
ATOM 1361 C C . MET A 1 215 ? 30.503 31.705 13.586 1.00 75.95 216 MET A C 1
ATOM 1362 O O . MET A 1 215 ? 30.927 32.843 13.347 1.00 75.84 216 MET A O 1
ATOM 1367 N N . LEU A 1 216 ? 30.691 31.074 14.747 1.00 75.70 217 LEU A N 1
ATOM 1368 C CA . LEU A 1 216 ? 31.428 31.647 15.873 1.00 75.52 217 LEU A CA 1
ATOM 1369 C C . LEU A 1 216 ? 32.906 31.826 15.522 1.00 75.50 217 LEU A C 1
ATOM 1370 O O . LEU A 1 216 ? 33.512 32.850 15.862 1.00 75.37 217 LEU A O 1
ATOM 1375 N N . ASP A 1 217 ? 33.471 30.822 14.844 1.00 75.38 218 ASP A N 1
ATOM 1376 C CA . ASP A 1 217 ? 34.842 30.877 14.340 1.00 75.28 218 ASP A CA 1
ATOM 1377 C C . ASP A 1 217 ? 35.059 32.147 13.539 1.00 75.06 218 ASP A C 1
ATOM 1378 O O . ASP A 1 217 ? 35.948 32.946 13.851 1.00 74.94 218 ASP A O 1
ATOM 1383 N N . LYS A 1 218 ? 34.217 32.331 12.524 1.00 74.80 219 LYS A N 1
ATOM 1384 C CA . LYS A 1 218 ? 34.345 33.439 11.584 1.00 74.61 219 LYS A CA 1
ATOM 1385 C C . LYS A 1 218 ? 34.254 34.807 12.259 1.00 74.30 219 LYS A C 1
ATOM 1386 O O . LYS A 1 218 ? 34.759 35.795 11.728 1.00 74.30 219 LYS A O 1
ATOM 1392 N N . ALA A 1 219 ? 33.632 34.854 13.434 1.00 74.11 220 ALA A N 1
ATOM 1393 C CA . ALA A 1 219 ? 33.558 36.084 14.226 1.00 73.86 220 ALA A CA 1
ATOM 1394 C C . ALA A 1 219 ? 34.897 36.411 14.878 1.00 73.68 220 ALA A C 1
ATOM 1395 O O . ALA A 1 219 ? 35.324 37.563 14.872 1.00 73.60 220 ALA A O 1
ATOM 1397 N N . ILE A 1 220 ? 35.552 35.398 15.442 1.00 73.59 221 ILE A N 1
ATOM 1398 C CA . ILE A 1 220 ? 36.882 35.567 16.031 1.00 73.46 221 ILE A CA 1
ATOM 1399 C C . ILE A 1 220 ? 37.904 35.791 14.913 1.00 73.44 221 ILE A C 1
ATOM 1400 O O . ILE A 1 220 ? 38.803 36.628 15.034 1.00 73.31 221 ILE A O 1
ATOM 1405 N N . ASP A 1 221 ? 37.736 35.032 13.831 1.00 73.38 222 ASP A N 1
ATOM 1406 C CA . ASP A 1 221 ? 38.470 35.205 12.577 1.00 73.32 222 ASP A CA 1
ATOM 1407 C C . ASP A 1 221 ? 38.545 36.681 12.166 1.00 73.15 222 ASP A C 1
ATOM 1408 O O . ASP A 1 221 ? 39.619 37.181 11.823 1.00 73.11 222 ASP A O 1
ATOM 1413 N N . ILE A 1 222 ? 37.406 37.370 12.207 1.00 72.87 223 ILE A N 1
ATOM 1414 C CA . ILE A 1 222 ? 37.342 38.782 11.830 1.00 72.68 223 ILE A CA 1
ATOM 1415 C C . ILE A 1 222 ? 37.946 39.675 12.919 1.00 72.56 223 ILE A C 1
ATOM 1416 O O . ILE A 1 222 ? 38.856 40.459 12.645 1.00 72.54 223 ILE A O 1
ATOM 1421 N N . GLN A 1 223 ? 37.448 39.540 14.145 1.00 72.42 224 GLN A N 1
ATOM 1422 C CA . GLN A 1 223 ? 37.941 40.320 15.277 1.00 72.29 224 GLN A CA 1
ATOM 1423 C C . GLN A 1 223 ? 38.527 39.398 16.359 1.00 72.19 224 GLN A C 1
ATOM 1424 O O . GLN A 1 223 ? 37.783 38.807 17.144 1.00 72.18 224 GLN A O 1
ATOM 1430 N N . PRO A 1 224 ? 39.868 39.267 16.396 1.00 72.09 225 PRO A N 1
ATOM 1431 C CA . PRO A 1 224 ? 40.535 38.353 17.330 1.00 72.06 225 PRO A CA 1
ATOM 1432 C C . PRO A 1 224 ? 40.283 38.657 18.814 1.00 71.96 225 PRO A C 1
ATOM 1433 O O . PRO A 1 224 ? 40.568 37.807 19.660 1.00 72.13 225 PRO A O 1
ATOM 1437 N N . ASP A 1 225 ? 39.760 39.845 19.124 1.00 71.70 226 ASP A N 1
ATOM 1438 C CA . ASP A 1 225 ? 39.447 40.209 20.513 1.00 71.44 226 ASP A CA 1
ATOM 1439 C C . ASP A 1 225 ? 37.944 40.268 20.828 1.00 71.04 226 ASP A C 1
ATOM 1440 O O . ASP A 1 225 ? 37.513 40.987 21.734 1.00 70.83 226 ASP A O 1
ATOM 1445 N N . HIS A 1 226 ? 37.158 39.498 20.081 1.00 70.78 227 HIS A N 1
ATOM 1446 C CA . HIS A 1 226 ? 35.726 39.380 20.333 1.00 70.62 227 HIS A CA 1
ATOM 1447 C C . HIS A 1 226 ? 35.485 38.493 21.557 1.00 70.48 227 HIS A C 1
ATOM 1448 O O . HIS A 1 226 ? 35.260 37.286 21.421 1.00 70.38 227 HIS A O 1
ATOM 1455 N N . MET A 1 227 ? 35.537 39.100 22.745 1.00 70.35 228 MET A N 1
ATOM 1456 C CA . MET A 1 227 ? 35.481 38.365 24.016 1.00 70.41 228 MET A CA 1
ATOM 1457 C C . MET A 1 227 ? 34.203 37.562 24.217 1.00 69.94 228 MET A C 1
ATOM 1458 O O . MET A 1 227 ? 34.245 36.460 24.773 1.00 69.77 228 MET A O 1
ATOM 1463 N N . LEU A 1 228 ? 33.077 38.116 23.771 1.00 69.47 229 LEU A N 1
ATOM 1464 C CA . LEU A 1 228 ? 31.804 37.399 23.804 1.00 69.08 229 LEU A CA 1
ATOM 1465 C C . LEU A 1 228 ? 31.817 36.164 22.897 1.00 68.92 229 LEU A C 1
ATOM 1466 O O . LEU A 1 228 ? 31.374 35.089 23.307 1.00 68.96 229 LEU A O 1
ATOM 1471 N N . ALA A 1 229 ? 32.344 36.303 21.682 1.00 68.75 230 ALA A N 1
ATOM 1472 C CA . ALA A 1 229 ? 32.505 35.149 20.794 1.00 68.65 230 ALA A CA 1
ATOM 1473 C C . ALA A 1 229 ? 33.438 34.141 21.434 1.00 68.66 230 ALA A C 1
ATOM 1474 O O . ALA A 1 229 ? 33.238 32.937 21.303 1.00 68.92 230 ALA A O 1
ATOM 1476 N N . LEU A 1 230 ? 34.445 34.643 22.142 1.00 68.85 231 LEU A N 1
ATOM 1477 C CA . LEU A 1 230 ? 35.411 33.798 22.843 1.00 69.09 231 LEU A CA 1
ATOM 1478 C C . LEU A 1 230 ? 34.761 32.995 23.966 1.00 69.20 231 LEU A C 1
ATOM 1479 O O . LEU A 1 230 ? 34.878 31.767 24.007 1.00 69.12 231 LEU A O 1
ATOM 1484 N N . HIS A 1 231 ? 34.069 33.692 24.863 1.00 69.43 232 HIS A N 1
ATOM 1485 C CA . HIS A 1 231 ? 33.378 33.048 25.972 1.00 69.66 232 HIS A CA 1
ATOM 1486 C C . HIS A 1 231 ? 32.275 32.115 25.480 1.00 69.95 232 HIS A C 1
ATOM 1487 O O . HIS A 1 231 ? 32.076 31.038 26.042 1.00 69.94 232 HIS A O 1
ATOM 1494 N N . ALA A 1 232 ? 31.580 32.524 24.420 1.00 70.34 233 ALA A N 1
ATOM 1495 C CA . ALA A 1 232 ? 30.527 31.703 23.821 1.00 70.86 233 ALA A CA 1
ATOM 1496 C C . ALA A 1 232 ? 31.062 30.374 23.284 1.00 71.23 233 ALA A C 1
ATOM 1497 O O . ALA A 1 232 ? 30.377 29.353 23.346 1.00 71.30 233 ALA A O 1
ATOM 1499 N N . LYS A 1 233 ? 32.289 30.398 22.769 1.00 71.79 234 LYS A N 1
ATOM 1500 C CA . LYS A 1 233 ? 32.895 29.227 22.133 1.00 72.30 234 LYS A CA 1
ATOM 1501 C C . LYS A 1 233 ? 33.409 28.211 23.157 1.00 72.55 234 LYS A C 1
ATOM 1502 O O . LYS A 1 233 ? 33.464 27.011 22.868 1.00 72.60 234 LYS A O 1
ATOM 1508 N N . LYS A 1 234 ? 33.767 28.693 24.350 1.00 72.91 235 LYS A N 1
ATOM 1509 C CA . LYS A 1 234 ? 34.279 27.832 25.431 1.00 73.16 235 LYS A CA 1
ATOM 1510 C C . LYS A 1 234 ? 33.168 27.026 26.126 1.00 73.20 235 LYS A C 1
ATOM 1511 O O . LYS A 1 234 ? 33.391 26.402 27.16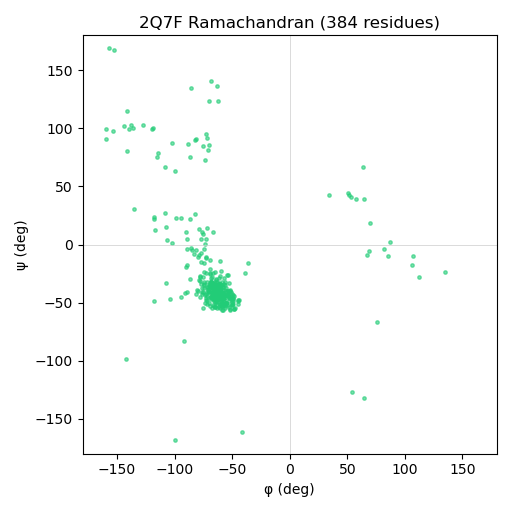9 1.00 73.18 235 LYS A O 1
ATOM 1517 N N . LEU A 1 235 ? 31.979 27.049 25.529 1.00 73.25 236 LEU A N 1
ATOM 1518 C CA . LEU A 1 235 ? 30.820 26.318 26.023 1.00 73.10 236 LEU A CA 1
ATOM 1519 C C . LEU A 1 235 ? 30.271 25.396 24.923 1.00 73.00 236 LEU A C 1
ATOM 1520 O O . LEU A 1 235 ? 30.508 24.185 24.937 1.00 72.83 236 LEU A O 1
ATOM 1525 N N . ALA B 1 42 ? 19.157 102.375 49.618 1.00 94.93 43 ALA B N 1
ATOM 1526 C CA . ALA B 1 42 ? 18.688 103.593 48.885 1.00 94.86 43 ALA B CA 1
ATOM 1527 C C . ALA B 1 42 ? 17.535 103.300 47.919 1.00 94.65 43 ALA B C 1
ATOM 1528 O O . ALA B 1 42 ? 16.612 104.108 47.786 1.00 94.65 43 ALA B O 1
ATOM 1530 N N . ALA B 1 43 ? 17.614 102.151 47.244 1.00 94.40 44 ALA B N 1
ATOM 1531 C CA . ALA B 1 43 ? 16.588 101.671 46.300 1.00 94.17 44 ALA B CA 1
ATOM 1532 C C . ALA B 1 43 ? 16.414 102.474 45.003 1.00 93.94 44 ALA B C 1
ATOM 1533 O O . ALA B 1 43 ? 15.705 102.042 44.093 1.00 93.79 44 ALA B O 1
ATOM 1535 N N . GLU B 1 44 ? 17.065 103.630 44.913 1.00 93.72 45 GLU B N 1
ATOM 1536 C CA . GLU B 1 44 ? 16.896 104.503 43.752 1.00 93.48 45 GLU B CA 1
ATOM 1537 C C . GLU B 1 44 ? 18.115 104.242 42.862 1.00 93.08 45 GLU B C 1
ATOM 1538 O O . GLU B 1 44 ? 18.851 103.274 43.085 1.00 93.00 45 GLU B O 1
ATOM 1544 N N . ALA B 1 45 ? 18.306 105.102 41.859 1.00 92.47 46 ALA B N 1
ATOM 1545 C CA . ALA B 1 45 ? 19.340 104.941 40.826 1.00 91.91 46 ALA B CA 1
ATOM 1546 C C . ALA B 1 45 ? 18.916 104.082 39.623 1.00 91.60 46 ALA B C 1
ATOM 1547 O O . ALA B 1 45 ? 19.727 103.844 38.716 1.00 91.54 46 ALA B O 1
ATOM 1549 N N . PHE B 1 46 ? 17.657 103.624 39.620 1.00 91.04 47 PHE B N 1
ATOM 1550 C CA . PHE B 1 46 ? 17.095 102.844 38.507 1.00 90.46 47 PHE B CA 1
ATOM 1551 C C . PHE B 1 46 ? 16.003 103.851 38.164 1.00 90.05 47 PHE B C 1
ATOM 1552 O O . PHE B 1 46 ? 15.816 104.216 36.999 1.00 89.93 47 PHE B O 1
ATOM 1560 N N . THR B 1 47 ? 15.293 104.289 39.202 1.00 89.54 48 THR B N 1
ATOM 1561 C CA . THR B 1 47 ? 14.247 105.298 39.091 1.00 89.11 48 THR B CA 1
ATOM 1562 C C . THR B 1 47 ? 14.715 106.446 38.196 1.00 88.84 48 THR B C 1
ATOM 1563 O O . THR B 1 47 ? 14.002 106.858 37.281 1.00 88.78 48 THR B O 1
ATOM 1567 N N . LYS B 1 48 ? 15.930 106.929 38.461 1.00 88.43 49 LYS B N 1
ATOM 1568 C CA . LYS B 1 48 ? 16.535 108.040 37.725 1.00 88.04 49 LYS B CA 1
ATOM 1569 C C . LYS B 1 48 ? 16.794 107.693 36.249 1.00 87.63 49 LYS B C 1
ATOM 1570 O O . LYS B 1 48 ? 16.541 108.509 35.351 1.00 87.43 49 LYS B O 1
ATOM 1576 N N . ALA B 1 49 ? 17.281 106.476 36.012 1.00 87.13 50 ALA B N 1
ATOM 1577 C CA . ALA B 1 49 ? 17.654 106.030 34.670 1.00 86.65 50 ALA B CA 1
ATOM 1578 C C . ALA B 1 49 ? 16.486 106.017 33.670 1.00 86.33 50 ALA B C 1
ATOM 1579 O O . ALA B 1 49 ? 16.652 106.421 32.517 1.00 86.35 50 ALA B O 1
ATOM 1581 N N . ILE B 1 50 ? 15.314 105.569 34.120 1.00 85.84 51 ILE B N 1
ATOM 1582 C CA . ILE B 1 50 ? 14.174 105.341 33.217 1.00 85.38 51 ILE B CA 1
ATOM 1583 C C . ILE B 1 50 ? 13.622 106.613 32.561 1.00 84.93 51 ILE B C 1
ATOM 1584 O O . ILE B 1 50 ? 13.193 106.577 31.405 1.00 84.74 51 ILE B O 1
ATOM 1589 N N . GLU B 1 51 ? 13.645 107.728 33.293 1.00 84.53 52 GLU B N 1
ATOM 1590 C CA . GLU B 1 51 ? 13.192 109.015 32.756 1.00 84.08 52 GLU B CA 1
ATOM 1591 C C . GLU B 1 51 ? 14.061 109.489 31.593 1.00 83.73 52 GLU B C 1
ATOM 1592 O O . GLU B 1 51 ? 13.557 110.047 30.617 1.00 83.54 52 GLU B O 1
ATOM 1598 N N . GLU B 1 52 ? 15.364 109.246 31.708 1.00 83.28 53 GLU B N 1
ATOM 1599 C CA . GLU B 1 52 ? 16.337 109.631 30.692 1.00 82.97 53 GLU B CA 1
ATOM 1600 C C . GLU B 1 52 ? 16.047 109.020 29.316 1.00 82.58 53 GLU B C 1
ATOM 1601 O O . GLU B 1 52 ? 16.146 109.703 28.289 1.00 82.51 53 GLU B O 1
ATOM 1607 N N . ASN B 1 53 ? 15.682 107.738 29.313 1.00 82.05 54 ASN B N 1
ATOM 1608 C CA . ASN B 1 53 ? 15.538 106.948 28.085 1.00 81.36 54 ASN B CA 1
ATOM 1609 C C . ASN B 1 53 ? 14.342 105.987 28.121 1.00 80.76 54 ASN B C 1
ATOM 1610 O O . ASN B 1 53 ? 14.485 104.780 28.364 1.00 80.41 54 ASN B O 1
ATOM 1615 N N . LYS B 1 54 ? 13.164 106.549 27.855 1.00 79.96 55 LYS B N 1
ATOM 1616 C CA . LYS B 1 54 ? 11.889 105.824 27.887 1.00 79.24 55 LYS B CA 1
ATOM 1617 C C . LYS B 1 54 ? 11.744 104.750 26.790 1.00 78.56 55 LYS B C 1
ATOM 1618 O O . LYS B 1 54 ? 10.653 104.195 26.592 1.00 78.42 55 LYS B O 1
ATOM 1624 N N . GLU B 1 55 ? 12.848 104.452 26.101 1.00 77.59 56 GLU B N 1
ATOM 1625 C CA . GLU B 1 55 ? 12.864 103.457 25.026 1.00 76.72 56 GLU B CA 1
ATOM 1626 C C . GLU B 1 55 ? 14.094 102.546 25.145 1.00 75.68 56 GLU B C 1
ATOM 1627 O O . GLU B 1 55 ? 14.592 102.027 24.142 1.00 75.54 56 GLU B O 1
ATOM 1633 N N . ASP B 1 56 ? 14.551 102.338 26.379 1.00 74.39 57 ASP B N 1
ATOM 1634 C CA . ASP B 1 56 ? 15.782 101.603 26.666 1.00 73.06 57 ASP B CA 1
ATOM 1635 C C . ASP B 1 56 ? 15.829 100.160 27.192 1.00 71.97 57 ASP B C 1
ATOM 1636 O O . ASP B 1 56 ? 16.613 99.349 26.689 1.00 71.98 57 ASP B O 1
ATOM 1641 N N . ALA B 1 57 ? 15.025 99.865 28.216 1.00 70.42 58 ALA B N 1
ATOM 1642 C CA . ALA B 1 57 ? 14.545 98.536 28.671 1.00 68.99 58 ALA B CA 1
ATOM 1643 C C . ALA B 1 57 ? 15.448 97.684 29.556 1.00 67.69 58 ALA B C 1
ATOM 1644 O O . ALA B 1 57 ? 15.040 96.611 29.993 1.00 67.48 58 ALA B O 1
ATOM 1646 N N . ILE B 1 58 ? 16.665 98.148 29.820 1.00 66.30 59 ILE B N 1
ATOM 1647 C CA . ILE B 1 58 ? 17.582 97.375 30.667 1.00 65.17 59 ILE B CA 1
ATOM 1648 C C . ILE B 1 58 ? 17.308 97.899 32.099 1.00 64.13 59 ILE B C 1
ATOM 1649 O O . ILE B 1 58 ? 17.235 97.099 33.038 1.00 64.05 59 ILE B O 1
ATOM 1654 N N . PRO B 1 59 ? 17.135 99.231 32.269 1.00 62.95 60 PRO B N 1
ATOM 1655 C CA . PRO B 1 59 ? 16.845 99.723 33.620 1.00 62.00 60 PRO B CA 1
ATOM 1656 C C . PRO B 1 59 ? 15.507 99.223 34.163 1.00 60.95 60 PRO B C 1
ATOM 1657 O O . PRO B 1 59 ? 15.387 98.979 35.374 1.00 60.63 60 PRO B O 1
ATOM 1661 N N . TYR B 1 60 ? 14.524 99.069 33.272 1.00 59.92 61 TYR B N 1
ATOM 1662 C CA . TYR B 1 60 ? 13.210 98.522 33.627 1.00 58.79 61 TYR B CA 1
ATOM 1663 C C . TYR B 1 60 ? 13.361 97.157 34.275 1.00 57.94 61 TYR B C 1
ATOM 1664 O O . TYR B 1 60 ? 12.811 96.922 35.351 1.00 57.89 61 TYR B O 1
ATOM 1673 N N . ILE B 1 61 ? 14.114 96.269 33.616 1.00 57.03 62 ILE B N 1
ATOM 1674 C CA . ILE B 1 61 ? 14.374 94.908 34.124 1.00 55.95 62 ILE B CA 1
ATOM 1675 C C . ILE B 1 61 ? 15.028 94.966 35.496 1.00 55.44 62 ILE B C 1
ATOM 1676 O O . ILE B 1 61 ? 14.632 94.254 36.412 1.00 55.73 62 ILE B O 1
ATOM 1681 N N . ASN B 1 62 ? 16.027 95.827 35.628 1.00 54.85 63 ASN B N 1
ATOM 1682 C CA . ASN B 1 62 ? 16.753 95.978 36.878 1.00 54.41 63 ASN B CA 1
ATOM 1683 C C . ASN B 1 62 ? 15.859 96.397 38.041 1.00 54.01 63 ASN B C 1
ATOM 1684 O O . ASN B 1 62 ? 15.930 95.808 39.125 1.00 54.17 63 ASN B O 1
ATOM 1689 N N . PHE B 1 63 ? 14.993 97.382 37.807 1.00 53.47 64 PHE B N 1
ATOM 1690 C CA . PHE B 1 63 ? 14.066 97.825 38.843 1.00 52.93 64 PHE B CA 1
ATOM 1691 C C . PHE B 1 63 ? 13.099 96.711 39.206 1.00 52.60 64 PHE B C 1
ATOM 1692 O O . PHE B 1 63 ? 12.894 96.414 40.394 1.00 52.40 64 PHE B O 1
ATOM 1700 N N . ALA B 1 64 ? 12.537 96.079 38.176 1.00 52.16 65 ALA B N 1
ATOM 1701 C CA . ALA B 1 64 ? 11.688 94.902 38.345 1.00 51.94 65 ALA B CA 1
ATOM 1702 C C . ALA B 1 64 ? 12.335 93.853 39.257 1.00 51.90 65 ALA B C 1
ATOM 1703 O O . ALA B 1 64 ? 11.672 93.299 40.149 1.00 51.63 65 ALA B O 1
ATOM 1705 N N . ASN B 1 65 ? 13.630 93.601 39.040 1.00 51.89 66 ASN B N 1
ATOM 1706 C CA . ASN B 1 65 ? 14.391 92.658 39.859 1.00 51.91 66 ASN B CA 1
ATOM 1707 C C . ASN B 1 65 ? 14.496 93.100 41.316 1.00 51.86 66 ASN B C 1
ATOM 1708 O O . ASN B 1 65 ? 14.301 92.294 42.228 1.00 51.95 66 ASN B O 1
ATOM 1713 N N . LEU B 1 66 ? 14.770 94.383 41.534 1.00 51.76 67 LEU B N 1
ATOM 1714 C CA . LEU B 1 66 ? 14.786 94.917 42.892 1.00 51.69 67 LEU B CA 1
ATOM 1715 C C . LEU B 1 66 ? 13.424 94.761 43.580 1.00 51.58 67 LEU B C 1
ATOM 1716 O O . LEU B 1 66 ? 13.357 94.373 44.751 1.00 51.67 67 LEU B O 1
ATOM 1721 N N . LEU B 1 67 ? 12.345 95.046 42.853 1.00 51.40 68 LEU B N 1
ATOM 1722 C CA . LEU B 1 67 ? 11.001 94.967 43.428 1.00 51.33 68 LEU B CA 1
ATOM 1723 C C . LEU B 1 67 ? 10.633 93.550 43.846 1.00 51.66 68 LEU B C 1
ATOM 1724 O O . LEU B 1 67 ? 10.096 93.326 44.940 1.00 51.50 68 LEU B O 1
ATOM 1729 N N . SER B 1 68 ? 10.928 92.584 42.983 1.00 51.94 69 SER B N 1
ATOM 1730 C CA . SER B 1 68 ? 10.653 91.202 43.338 1.00 52.39 69 SER B CA 1
ATOM 1731 C C . SER B 1 68 ? 11.480 90.792 44.559 1.00 52.45 69 SER B C 1
ATOM 1732 O O . SER B 1 68 ? 10.956 90.130 45.452 1.00 52.86 69 SER B O 1
ATOM 1735 N N . SER B 1 69 ? 12.747 91.206 44.619 1.00 52.38 70 SER B N 1
ATOM 1736 C CA . SER B 1 69 ? 13.585 90.889 45.788 1.00 52.50 70 SER B CA 1
ATOM 1737 C C . SER B 1 69 ? 12.903 91.420 47.035 1.00 52.41 70 SER B C 1
ATOM 1738 O O . SER B 1 69 ? 12.779 90.719 48.031 1.00 52.43 70 SER B O 1
ATOM 1741 N N . VAL B 1 70 ? 12.440 92.662 46.939 1.00 52.66 71 VAL B N 1
ATOM 1742 C CA . VAL B 1 70 ? 11.745 93.357 48.016 1.00 52.82 71 VAL B CA 1
ATOM 1743 C C . VAL B 1 70 ? 10.276 92.899 48.126 1.00 52.97 71 VAL B C 1
ATOM 1744 O O . VAL B 1 70 ? 9.468 93.525 48.806 1.00 52.78 71 VAL B O 1
ATOM 1748 N N . ASN B 1 71 ? 9.938 91.797 47.455 1.00 53.49 72 ASN B N 1
ATOM 1749 C CA . ASN B 1 71 ? 8.591 91.206 47.544 1.00 53.81 72 ASN B CA 1
ATOM 1750 C C . ASN B 1 71 ? 7.444 92.169 47.145 1.00 53.42 72 ASN B C 1
ATOM 1751 O O . ASN B 1 71 ? 6.377 92.185 47.771 1.00 53.57 72 ASN B O 1
ATOM 1756 N N . GLU B 1 72 ? 7.675 92.971 46.109 1.00 52.52 73 GLU B N 1
ATOM 1757 C CA . GLU B 1 72 ? 6.628 93.825 45.561 1.00 51.93 73 GLU B CA 1
ATOM 1758 C C . GLU B 1 72 ? 6.216 93.249 44.194 1.00 51.02 73 GLU B C 1
ATOM 1759 O O . GLU B 1 72 ? 6.433 93.858 43.140 1.00 50.49 73 GLU B O 1
ATOM 1765 N N . LEU B 1 73 ? 5.614 92.059 44.240 1.00 50.11 74 LEU B N 1
ATOM 1766 C CA . LEU B 1 73 ? 5.509 91.174 43.063 1.00 49.40 74 LEU B CA 1
ATOM 1767 C C . LEU B 1 73 ? 4.761 91.749 41.853 1.00 48.88 74 LEU B C 1
ATOM 1768 O O . LEU B 1 73 ? 5.186 91.562 40.704 1.00 48.58 74 LEU B O 1
ATOM 1773 N N . GLU B 1 74 ? 3.647 92.430 42.119 1.00 48.17 75 GLU B N 1
ATOM 1774 C CA . GLU B 1 74 ? 2.758 92.902 41.059 1.00 47.56 75 GLU B CA 1
ATOM 1775 C C . GLU B 1 74 ? 3.402 94.034 40.285 1.00 46.82 75 GLU B C 1
ATOM 1776 O O . GLU B 1 74 ? 3.281 94.121 39.061 1.00 46.76 75 GLU B O 1
ATOM 1782 N N . ARG B 1 75 ? 4.095 94.898 41.014 1.00 46.06 76 ARG B N 1
ATOM 1783 C CA . ARG B 1 75 ? 4.811 96.003 40.412 1.00 45.12 76 ARG B CA 1
ATOM 1784 C C . ARG B 1 75 ? 5.987 95.486 39.584 1.00 44.70 76 ARG B C 1
ATOM 1785 O O . ARG B 1 75 ? 6.236 95.980 38.492 1.00 44.93 76 ARG B O 1
ATOM 1793 N N . ALA B 1 76 ? 6.701 94.486 40.092 1.00 44.25 77 ALA B N 1
ATOM 1794 C CA . ALA B 1 76 ? 7.761 93.846 39.309 1.00 44.19 77 ALA B CA 1
ATOM 1795 C C . ALA B 1 76 ? 7.220 93.456 37.927 1.00 44.20 77 ALA B C 1
ATOM 1796 O O . ALA B 1 76 ? 7.785 93.834 36.900 1.00 44.45 77 ALA B O 1
ATOM 1798 N N . LEU B 1 77 ? 6.102 92.738 37.912 1.00 43.79 78 LEU B N 1
ATOM 1799 C CA . LEU B 1 77 ? 5.475 92.335 36.664 1.00 43.68 78 LEU B CA 1
ATOM 1800 C C . LEU B 1 77 ? 5.227 93.502 35.710 1.00 43.63 78 LEU B C 1
ATOM 1801 O O . LEU B 1 77 ? 5.522 93.390 34.519 1.00 43.38 78 LEU B O 1
ATOM 1806 N N . ALA B 1 78 ? 4.705 94.611 36.233 1.00 43.44 79 ALA B N 1
ATOM 1807 C CA . ALA B 1 78 ? 4.501 95.820 35.423 1.00 43.72 79 ALA B CA 1
ATOM 1808 C C . ALA B 1 78 ? 5.801 96.291 34.767 1.00 43.96 79 ALA B C 1
ATOM 1809 O O . ALA B 1 78 ? 5.807 96.710 33.607 1.00 44.18 79 ALA B O 1
ATOM 1811 N N . PHE B 1 79 ? 6.907 96.190 35.498 1.00 44.22 80 PHE B N 1
ATOM 1812 C CA . PHE B 1 79 ? 8.199 96.604 34.967 1.00 44.23 80 PHE B CA 1
ATOM 1813 C C . PHE B 1 79 ? 8.835 95.596 33.996 1.00 44.43 80 PHE B C 1
ATOM 1814 O O . PHE B 1 79 ? 9.589 95.992 33.105 1.00 44.64 80 PHE B O 1
ATOM 1822 N N . TYR B 1 80 ? 8.530 94.310 34.153 1.00 44.39 81 TYR B N 1
ATOM 1823 C CA . TYR B 1 80 ? 8.966 93.309 33.181 1.00 44.97 81 TYR B CA 1
ATOM 1824 C C . TYR B 1 80 ? 8.149 93.392 31.901 1.00 45.39 81 TYR B C 1
ATOM 1825 O O . TYR B 1 80 ? 8.663 93.136 30.818 1.00 45.34 81 TYR B O 1
ATOM 1834 N N . ASP B 1 81 ? 6.868 93.726 32.042 1.00 46.21 82 ASP B N 1
ATOM 1835 C CA . ASP B 1 81 ? 5.956 93.840 30.914 1.00 47.08 82 ASP B CA 1
ATOM 1836 C C . ASP B 1 81 ? 6.335 95.010 30.002 1.00 47.63 82 ASP B C 1
ATOM 1837 O O . ASP B 1 81 ? 6.211 94.924 28.769 1.00 47.36 82 ASP B O 1
ATOM 1842 N N . LYS B 1 82 ? 6.798 96.103 30.604 1.00 48.05 83 LYS B N 1
ATOM 1843 C CA . LYS B 1 82 ? 7.240 97.231 29.806 1.00 48.59 83 LYS B CA 1
ATOM 1844 C C . LYS B 1 82 ? 8.564 96.877 29.140 1.00 48.68 83 LYS B C 1
ATOM 1845 O O . LYS B 1 82 ? 8.746 97.110 27.943 1.00 48.85 83 LYS B O 1
ATOM 1851 N N . ALA B 1 83 ? 9.471 96.303 29.923 1.00 48.78 84 ALA B N 1
ATOM 1852 C CA . ALA B 1 83 ? 10.733 95.797 29.405 1.00 49.32 84 ALA B CA 1
ATOM 1853 C C . ALA B 1 83 ? 10.522 94.899 28.184 1.00 49.70 84 ALA B C 1
ATOM 1854 O O . ALA B 1 83 ? 11.195 95.070 27.174 1.00 50.00 84 ALA B O 1
ATOM 1856 N N . LEU B 1 84 ? 9.571 93.971 28.270 1.00 50.07 85 LEU B N 1
ATOM 1857 C CA . LEU B 1 84 ? 9.258 93.079 27.148 1.00 50.73 85 LEU B CA 1
ATOM 1858 C C . LEU B 1 84 ? 8.602 93.794 25.965 1.00 51.49 85 LEU B C 1
ATOM 1859 O O . LEU B 1 84 ? 8.808 93.414 24.817 1.00 51.68 85 LEU B O 1
ATOM 1864 N N . GLU B 1 85 ? 7.809 94.820 26.248 1.00 52.33 86 GLU B N 1
ATOM 1865 C CA . GLU B 1 85 ? 7.169 95.587 25.198 1.00 53.38 86 GLU B CA 1
ATOM 1866 C C . GLU B 1 85 ? 8.261 96.233 24.358 1.00 53.73 86 GLU B C 1
ATOM 1867 O O . GLU B 1 85 ? 8.210 96.189 23.130 1.00 53.83 86 GLU B O 1
ATOM 1873 N N . LEU B 1 86 ? 9.255 96.807 25.037 1.00 53.92 87 LEU B N 1
ATOM 1874 C CA . LEU B 1 86 ? 10.390 97.443 24.381 1.00 54.12 87 LEU B CA 1
ATOM 1875 C C . LEU B 1 86 ? 11.268 96.450 23.615 1.00 54.10 87 LEU B C 1
ATOM 1876 O O . LEU B 1 86 ? 11.633 96.699 22.467 1.00 53.99 87 LEU B O 1
ATOM 1881 N N . ASP B 1 87 ? 11.592 95.327 24.251 1.00 54.08 88 ASP B N 1
ATOM 1882 C CA . ASP B 1 87 ? 12.424 94.294 23.639 1.00 54.03 88 ASP B CA 1
ATOM 1883 C C . ASP B 1 87 ? 11.896 92.884 23.920 1.00 53.64 88 ASP B C 1
ATOM 1884 O O . ASP B 1 87 ? 12.096 92.337 25.010 1.00 53.82 88 ASP B O 1
ATOM 1889 N N . SER B 1 88 ? 11.241 92.294 22.926 1.00 53.08 89 SER B N 1
ATOM 1890 C CA . SER B 1 88 ? 10.579 91.011 23.098 1.00 52.53 89 SER B CA 1
ATOM 1891 C C . SER B 1 88 ? 11.556 89.832 23.180 1.00 52.36 89 SER B C 1
ATOM 1892 O O . SER B 1 88 ? 11.130 88.679 23.341 1.00 52.56 89 SER B O 1
ATOM 1895 N N . SER B 1 89 ? 12.858 90.111 23.098 1.00 51.69 90 SER B N 1
ATOM 1896 C CA . SER B 1 89 ? 13.861 89.054 23.248 1.00 51.27 90 SER B CA 1
ATOM 1897 C C . SER B 1 89 ? 14.797 89.267 24.441 1.00 50.63 90 SER B C 1
ATOM 1898 O O . SER B 1 89 ? 15.919 88.748 24.470 1.00 50.63 90 SER B O 1
ATOM 1901 N N . ALA B 1 90 ? 14.335 90.028 25.423 1.00 49.78 91 ALA B N 1
ATOM 1902 C CA . ALA B 1 90 ? 15.112 90.231 26.628 1.00 49.01 91 ALA B CA 1
ATOM 1903 C C . ALA B 1 90 ? 14.902 89.043 27.558 1.00 48.49 91 ALA B C 1
ATOM 1904 O O . ALA B 1 90 ? 14.003 89.042 28.391 1.00 48.36 91 ALA B O 1
ATOM 1906 N N . ALA B 1 91 ? 15.744 88.029 27.401 1.00 48.09 92 ALA B N 1
ATOM 1907 C CA . ALA B 1 91 ? 15.655 86.796 28.181 1.00 47.78 92 ALA B CA 1
ATOM 1908 C C . ALA B 1 91 ? 15.530 87.003 29.692 1.00 47.85 92 ALA B C 1
ATOM 1909 O O . ALA B 1 91 ? 14.706 86.328 30.328 1.00 47.94 92 ALA B O 1
ATOM 1911 N N . THR B 1 92 ? 16.322 87.927 30.253 1.00 47.61 93 THR B N 1
ATOM 1912 C CA . THR B 1 92 ? 16.313 88.190 31.707 1.00 47.70 93 THR B CA 1
ATOM 1913 C C . THR B 1 92 ? 14.980 88.750 32.208 1.00 47.72 93 THR B C 1
ATOM 1914 O O . THR B 1 92 ? 14.654 88.605 33.393 1.00 48.20 93 THR B O 1
ATOM 1918 N N . ALA B 1 93 ? 14.209 89.377 31.318 1.00 47.33 94 ALA B N 1
ATOM 1919 C CA . ALA B 1 9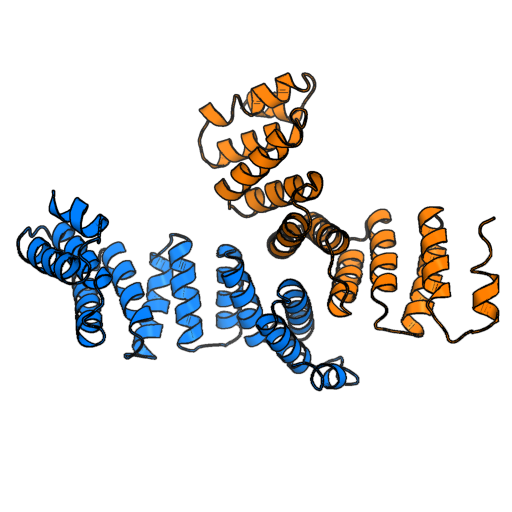3 ? 12.863 89.845 31.682 1.00 47.22 94 ALA B CA 1
ATOM 1920 C C . ALA B 1 93 ? 11.866 88.694 31.843 1.00 47.04 94 ALA B C 1
ATOM 1921 O O . ALA B 1 93 ? 11.093 88.663 32.801 1.00 47.29 94 ALA B O 1
ATOM 1923 N N . TYR B 1 94 ? 11.888 87.750 30.906 1.00 46.58 95 TYR B N 1
ATOM 1924 C CA . TYR B 1 94 ? 11.106 86.529 31.027 1.00 46.22 95 TYR B CA 1
ATOM 1925 C C . TYR B 1 94 ? 11.476 85.726 32.268 1.00 46.62 95 TYR B C 1
ATOM 1926 O O . TYR B 1 94 ? 10.595 85.288 33.013 1.00 46.78 95 TYR B O 1
ATOM 1935 N N . TYR B 1 95 ? 12.775 85.500 32.460 1.00 47.25 96 TYR B N 1
ATOM 1936 C CA . TYR B 1 95 ? 13.288 84.819 33.646 1.00 47.65 96 TYR B CA 1
ATOM 1937 C C . TYR B 1 95 ? 12.751 85.529 34.894 1.00 47.58 96 TYR B C 1
ATOM 1938 O O . TYR B 1 95 ? 12.155 84.900 35.763 1.00 47.70 96 TYR B O 1
ATOM 1947 N N . GLY B 1 96 ? 12.925 86.846 34.949 1.00 47.46 97 GLY B N 1
ATOM 1948 C CA . GLY B 1 96 ? 12.391 87.648 36.035 1.00 47.45 97 GLY B CA 1
ATOM 1949 C C . GLY B 1 96 ? 10.903 87.440 36.281 1.00 47.75 97 GLY B C 1
ATOM 1950 O O . GLY B 1 96 ? 10.500 87.150 37.405 1.00 47.94 97 GLY B O 1
ATOM 1951 N N . ALA B 1 97 ? 10.080 87.592 35.240 1.00 47.74 98 ALA B N 1
ATOM 1952 C CA . ALA B 1 97 ? 8.642 87.330 35.357 1.00 47.72 98 ALA B CA 1
ATOM 1953 C C . ALA B 1 97 ? 8.371 85.901 35.832 1.00 47.92 98 ALA B C 1
ATOM 1954 O O . ALA B 1 97 ? 7.517 85.672 36.701 1.00 48.04 98 ALA B O 1
ATOM 1956 N N . GLY B 1 98 ? 9.110 84.948 35.266 1.00 47.92 99 GLY B N 1
ATOM 1957 C CA . GLY B 1 98 ? 8.993 83.548 35.640 1.00 48.19 99 GLY B CA 1
ATOM 1958 C C . GLY B 1 98 ? 9.065 83.299 37.131 1.00 48.63 99 GLY B C 1
ATOM 1959 O O . GLY B 1 98 ? 8.287 82.513 37.670 1.00 48.75 99 GLY B O 1
ATOM 1960 N N . ASN B 1 99 ? 9.985 83.972 37.813 1.00 49.24 100 ASN B N 1
ATOM 1961 C CA . ASN B 1 99 ? 10.188 83.696 39.231 1.00 49.91 100 ASN B CA 1
ATOM 1962 C C . ASN B 1 99 ? 9.043 84.211 40.055 1.00 50.31 100 ASN B C 1
ATOM 1963 O O . ASN B 1 99 ? 8.579 83.526 40.972 1.00 50.65 100 ASN B O 1
ATOM 1968 N N . VAL B 1 100 ? 8.565 85.401 39.691 1.00 50.54 101 VAL B N 1
ATOM 1969 C CA . VAL B 1 100 ? 7.357 85.980 40.289 1.00 50.71 101 VAL B CA 1
ATOM 1970 C C . VAL B 1 100 ? 6.190 84.982 40.260 1.00 50.79 101 VAL B C 1
ATOM 1971 O O . VAL B 1 100 ? 5.514 84.770 41.269 1.00 50.62 101 VAL B O 1
ATOM 1975 N N . TYR B 1 101 ? 5.984 84.362 39.100 1.00 51.22 102 TYR B N 1
ATOM 1976 C CA . TYR B 1 101 ? 4.932 83.364 38.922 1.00 51.49 102 TYR B CA 1
ATOM 1977 C C . TYR B 1 101 ? 5.154 82.104 39.758 1.00 51.87 102 TYR B C 1
ATOM 1978 O O . TYR B 1 101 ? 4.180 81.462 40.182 1.00 51.80 102 TYR B O 1
ATOM 1987 N N . VAL B 1 102 ? 6.423 81.750 39.976 1.00 52.00 103 VAL B N 1
ATOM 1988 C CA . VAL B 1 102 ? 6.751 80.602 40.812 1.00 52.35 103 VAL B CA 1
ATOM 1989 C C . VAL B 1 102 ? 6.303 80.879 42.241 1.00 52.49 103 VAL B C 1
ATOM 1990 O O . VAL B 1 102 ? 5.538 80.102 42.820 1.00 52.48 103 VAL B O 1
ATOM 1994 N N . VAL B 1 103 ? 6.751 82.005 42.784 1.00 52.66 104 VAL B N 1
ATOM 1995 C CA . VAL B 1 103 ? 6.348 82.427 44.113 1.00 53.16 104 VAL B CA 1
ATOM 1996 C C . VAL B 1 103 ? 4.821 82.432 44.227 1.00 53.80 104 VAL B C 1
ATOM 1997 O O . VAL B 1 103 ? 4.263 81.880 45.175 1.00 54.36 104 VAL B O 1
ATOM 2001 N N . LYS B 1 104 ? 4.150 83.032 43.246 1.00 54.23 105 LYS B N 1
ATOM 2002 C CA . LYS B 1 104 ? 2.687 83.093 43.226 1.00 54.55 105 LYS B CA 1
ATOM 2003 C C . LYS B 1 104 ? 2.025 81.764 42.838 1.00 54.71 105 LYS B C 1
ATOM 2004 O O . LYS B 1 104 ? 0.817 81.723 42.600 1.00 54.53 105 LYS B O 1
ATOM 2010 N N . GLU B 1 105 ? 2.814 80.690 42.758 1.00 54.95 106 GLU B N 1
ATOM 2011 C CA . GLU B 1 105 ? 2.297 79.345 42.449 1.00 55.55 106 GLU B CA 1
ATOM 2012 C C . GLU B 1 105 ? 1.423 79.276 41.188 1.00 55.18 106 GLU B C 1
ATOM 2013 O O . GLU B 1 105 ? 0.368 78.617 41.169 1.00 55.32 106 GLU B O 1
ATOM 2019 N N . MET B 1 106 ? 1.865 79.963 40.141 1.00 54.75 107 MET B N 1
ATOM 2020 C CA . MET B 1 106 ? 1.185 79.913 38.856 1.00 54.26 107 MET B CA 1
ATOM 2021 C C . MET B 1 106 ? 2.145 79.266 37.867 1.00 54.38 107 MET B C 1
ATOM 2022 O O . MET B 1 106 ? 2.749 79.942 37.017 1.00 54.14 107 MET B O 1
ATOM 2027 N N . TYR B 1 107 ? 2.273 77.944 37.997 1.00 54.47 108 TYR B N 1
ATOM 2028 C CA . TYR B 1 107 ? 3.354 77.170 37.376 1.00 54.44 108 TYR B CA 1
ATOM 2029 C C . TYR B 1 107 ? 3.248 77.075 35.859 1.00 54.62 108 TYR B C 1
ATOM 2030 O O . TYR B 1 107 ? 4.263 77.079 35.152 1.00 54.50 108 TYR B O 1
ATOM 2039 N N . LYS B 1 108 ? 2.021 77.007 35.363 1.00 54.78 109 LYS B N 1
ATOM 2040 C CA . LYS B 1 108 ? 1.785 77.008 33.935 1.00 55.43 109 LYS B CA 1
ATOM 2041 C C . LYS B 1 108 ? 2.288 78.292 33.273 1.00 55.34 109 LYS B C 1
ATOM 2042 O O . LYS B 1 108 ? 2.819 78.233 32.178 1.00 55.71 109 LYS B O 1
ATOM 2048 N N . GLU B 1 109 ? 2.134 79.442 33.929 1.00 55.20 110 GLU B N 1
ATOM 2049 C CA . GLU B 1 109 ? 2.633 80.712 33.368 1.00 55.30 110 GLU B CA 1
ATOM 2050 C C . GLU B 1 109 ? 4.161 80.846 33.515 1.00 54.45 110 GLU B C 1
ATOM 2051 O O . GLU B 1 109 ? 4.843 81.366 32.614 1.00 54.35 110 GLU B O 1
ATOM 2057 N N . ALA B 1 110 ? 4.683 80.373 34.649 1.00 53.41 111 ALA B N 1
ATOM 2058 C CA . ALA B 1 110 ? 6.121 80.260 34.892 1.00 52.22 111 ALA B CA 1
ATOM 2059 C C . ALA B 1 110 ? 6.803 79.365 33.861 1.00 51.49 111 ALA B C 1
ATOM 2060 O O . ALA B 1 110 ? 7.878 79.695 33.368 1.00 51.38 111 ALA B O 1
ATOM 2062 N N . LYS B 1 111 ? 6.183 78.233 33.541 1.00 50.69 112 LYS B N 1
ATOM 2063 C CA . LYS B 1 111 ? 6.672 77.390 32.448 1.00 50.23 112 LYS B CA 1
ATOM 2064 C C . LYS B 1 111 ? 6.777 78.213 31.151 1.00 49.63 112 LYS B C 1
ATOM 2065 O O . LYS B 1 111 ? 7.821 78.215 30.491 1.00 49.48 112 LYS B O 1
ATOM 2071 N N . ASP B 1 112 ? 5.702 78.921 30.814 1.00 48.94 113 ASP B N 1
ATOM 2072 C CA . ASP B 1 112 ? 5.667 79.747 29.614 1.00 48.70 113 ASP B CA 1
ATOM 2073 C C . ASP B 1 112 ? 6.751 80.828 29.622 1.00 47.77 113 ASP B C 1
ATOM 2074 O O . ASP B 1 112 ? 7.388 81.066 28.597 1.00 47.40 113 ASP B O 1
ATOM 2079 N N . MET B 1 113 ? 6.969 81.466 30.773 1.00 46.88 114 MET B N 1
ATOM 2080 C CA . MET B 1 113 ? 8.001 82.505 30.875 1.00 45.83 114 MET B CA 1
ATOM 2081 C C . MET B 1 113 ? 9.415 81.961 30.724 1.00 45.74 114 MET B C 1
ATOM 2082 O O . MET B 1 113 ? 10.248 82.602 30.086 1.00 45.57 114 MET B O 1
ATOM 2087 N N . PHE B 1 114 ? 9.673 80.783 31.301 1.00 45.64 115 PHE B N 1
ATOM 2088 C CA . PHE B 1 114 ? 11.008 80.174 31.304 1.00 45.60 115 PHE B CA 1
ATOM 2089 C C . PHE B 1 114 ? 11.392 79.593 29.945 1.00 45.93 115 PHE B C 1
ATOM 2090 O O . PHE B 1 114 ? 12.557 79.619 29.555 1.00 45.51 115 PHE B O 1
ATOM 2098 N N . GLU B 1 115 ? 10.404 79.065 29.227 1.00 46.66 116 GLU B N 1
ATOM 2099 C CA . GLU B 1 115 ? 10.632 78.541 27.893 1.00 47.07 116 GLU B CA 1
ATOM 2100 C C . GLU B 1 115 ? 10.903 79.681 26.922 1.00 46.99 116 GLU B C 1
ATOM 2101 O O . GLU B 1 115 ? 11.719 79.554 26.009 1.00 47.03 116 GLU B O 1
ATOM 2107 N N . LYS B 1 116 ? 10.209 80.796 27.127 1.00 46.65 117 LYS B N 1
ATOM 2108 C CA . LYS B 1 116 ? 10.449 81.992 26.348 1.00 46.27 117 LYS B CA 1
ATOM 2109 C C . LYS B 1 116 ? 11.848 82.550 26.605 1.00 45.72 117 LYS B C 1
ATOM 2110 O O . LYS B 1 116 ? 12.527 82.950 25.665 1.00 45.49 117 LYS B O 1
ATOM 2116 N N . ALA B 1 117 ? 12.272 82.560 27.868 1.00 45.33 118 ALA B N 1
ATOM 2117 C CA . ALA B 1 117 ? 13.635 82.956 28.250 1.00 45.56 118 ALA B CA 1
ATOM 2118 C C . ALA B 1 117 ? 14.658 82.118 27.498 1.00 45.93 118 ALA B C 1
ATOM 2119 O O . ALA B 1 117 ? 15.587 82.655 26.889 1.00 46.20 118 ALA B O 1
ATOM 2121 N N . LEU B 1 118 ? 14.467 80.797 27.539 1.00 46.00 119 LEU B N 1
ATOM 2122 C CA . LEU B 1 118 ? 15.323 79.853 26.849 1.00 45.99 119 LEU B CA 1
ATOM 2123 C C . LEU B 1 118 ? 15.293 80.104 25.350 1.00 46.22 119 LEU B C 1
ATOM 2124 O O . LEU B 1 118 ? 16.327 80.247 24.714 1.00 46.51 119 LEU B O 1
ATOM 2129 N N . ARG B 1 119 ? 14.099 80.179 24.791 1.00 46.35 120 ARG B N 1
ATOM 2130 C CA . ARG B 1 119 ? 13.933 80.444 23.374 1.00 46.71 120 ARG B CA 1
ATOM 2131 C C . ARG B 1 119 ? 14.660 81.746 22.959 1.00 46.67 120 ARG B C 1
ATOM 2132 O O . ARG B 1 119 ? 15.258 81.812 21.896 1.00 46.78 120 ARG B O 1
ATOM 2140 N N . ALA B 1 120 ? 14.630 82.761 23.820 1.00 46.47 121 ALA B N 1
ATOM 2141 C CA . ALA B 1 120 ? 15.351 84.001 23.581 1.00 46.47 121 ALA B CA 1
ATOM 2142 C C . ALA B 1 120 ? 16.863 83.914 23.845 1.00 46.74 121 ALA B C 1
ATOM 2143 O O . ALA B 1 120 ? 17.557 84.928 23.781 1.00 46.67 121 ALA B O 1
ATOM 2145 N N . GLY B 1 121 ? 17.369 82.728 24.167 1.00 47.00 122 GLY B N 1
ATOM 2146 C CA . GLY B 1 121 ? 18.809 82.535 24.281 1.00 47.59 122 GLY B CA 1
ATOM 2147 C C . GLY B 1 121 ? 19.450 82.364 25.654 1.00 48.18 122 GLY B C 1
ATOM 2148 O O . GLY B 1 121 ? 20.630 82.027 25.729 1.00 47.99 122 GLY B O 1
ATOM 2149 N N . MET B 1 122 ? 18.712 82.595 26.738 1.00 48.72 123 MET B N 1
ATOM 2150 C CA . MET B 1 122 ? 19.273 82.331 28.067 1.00 49.30 123 MET B CA 1
ATOM 2151 C C . MET B 1 122 ? 19.402 80.829 28.231 1.00 50.47 123 MET B C 1
ATOM 2152 O O . MET B 1 122 ? 18.414 80.096 28.083 1.00 51.17 123 MET B O 1
ATOM 2157 N N . GLU B 1 123 ? 20.610 80.360 28.517 1.00 51.15 124 GLU B N 1
ATOM 2158 C CA . GLU B 1 123 ? 20.796 78.955 28.865 1.00 51.86 124 GLU B CA 1
ATOM 2159 C C . GLU B 1 123 ? 21.867 78.774 29.931 1.00 52.08 124 GLU B C 1
ATOM 2160 O O . GLU B 1 123 ? 23.049 78.852 29.648 1.00 52.62 124 GLU B O 1
ATOM 2166 N N . ASN B 1 124 ? 21.426 78.554 31.162 1.00 52.27 125 ASN B N 1
ATOM 2167 C CA . ASN B 1 124 ? 22.305 78.352 32.307 1.00 52.22 125 ASN B CA 1
ATOM 2168 C C . ASN B 1 124 ? 21.619 77.486 33.367 1.00 52.07 125 ASN B C 1
ATOM 2169 O O . ASN B 1 124 ? 20.407 77.256 33.303 1.00 52.27 125 ASN B O 1
ATOM 2174 N N . GLY B 1 125 ? 22.406 77.024 34.336 1.00 51.96 126 GLY B N 1
ATOM 2175 C CA . GLY B 1 125 ? 21.953 76.149 35.415 1.00 51.64 126 GLY B CA 1
ATOM 2176 C C . GLY B 1 125 ? 20.702 76.582 36.148 1.00 51.46 126 GLY B C 1
ATOM 2177 O O . GLY B 1 125 ? 19.789 75.782 36.347 1.00 51.54 126 GLY B O 1
ATOM 2178 N N . ASP B 1 126 ? 20.643 77.842 36.554 1.00 51.40 127 ASP B N 1
ATOM 2179 C CA . ASP B 1 126 ? 19.441 78.336 37.228 1.00 51.70 127 ASP B CA 1
ATOM 2180 C C . ASP B 1 126 ? 18.176 78.296 36.350 1.00 51.00 127 ASP B C 1
ATOM 2181 O O . ASP B 1 126 ? 17.104 77.949 36.840 1.00 50.69 127 ASP B O 1
ATOM 2186 N N . LEU B 1 127 ? 18.305 78.614 35.063 1.00 50.64 128 LEU B N 1
ATOM 2187 C CA . LEU B 1 127 ? 17.164 78.530 34.132 1.00 50.20 128 LEU B CA 1
ATOM 2188 C C . LEU B 1 127 ? 16.670 77.107 33.999 1.00 49.49 128 LEU B C 1
ATOM 2189 O O . LEU B 1 127 ? 15.474 76.852 34.108 1.00 49.54 128 LEU B O 1
ATOM 2194 N N . PHE B 1 128 ? 17.589 76.183 33.760 1.00 48.63 129 PHE B N 1
ATOM 2195 C CA . PHE B 1 128 ? 17.214 74.792 33.585 1.00 47.93 129 PHE B CA 1
ATOM 2196 C C . PHE B 1 128 ? 16.662 74.195 34.881 1.00 47.83 129 PHE B C 1
ATOM 2197 O O . PHE B 1 128 ? 15.744 73.364 34.864 1.00 47.34 129 PHE B O 1
ATOM 2205 N N . TYR B 1 129 ? 17.210 74.645 36.003 1.00 47.68 130 TYR B N 1
ATOM 2206 C CA . TYR B 1 129 ? 16.732 74.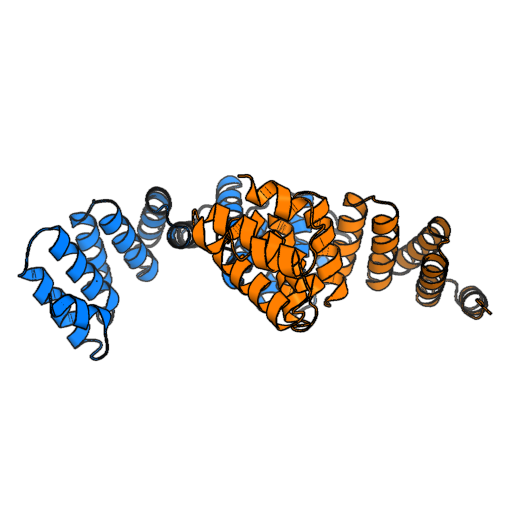195 37.283 1.00 47.53 130 TYR B CA 1
ATOM 2207 C C . TYR B 1 129 ? 15.282 74.639 37.459 1.00 47.24 130 TYR B C 1
ATOM 2208 O O . TYR B 1 129 ? 14.422 73.820 37.771 1.00 47.45 130 TYR B O 1
ATOM 2217 N N . MET B 1 130 ? 15.017 75.925 37.237 1.00 46.57 131 MET B N 1
ATOM 2218 C CA . MET B 1 130 ? 13.675 76.463 37.382 1.00 46.68 131 MET B CA 1
ATOM 2219 C C . MET B 1 130 ? 12.693 75.791 36.416 1.00 46.85 131 MET B C 1
ATOM 2220 O O . MET B 1 130 ? 11.676 75.248 36.852 1.00 46.89 131 MET B O 1
ATOM 2225 N N . LEU B 1 131 ? 13.016 75.783 35.124 1.00 46.91 132 LEU B N 1
ATOM 2226 C CA . LEU B 1 131 ? 12.134 75.187 34.137 1.00 47.00 132 LEU B CA 1
ATOM 2227 C C . LEU B 1 131 ? 11.894 73.720 34.478 1.00 47.61 132 LEU B C 1
ATOM 2228 O O . LEU B 1 131 ? 10.759 73.243 34.423 1.00 47.72 132 LEU B O 1
ATOM 2233 N N . GLY B 1 132 ? 12.967 73.027 34.863 1.00 48.37 133 GLY B N 1
ATOM 2234 C CA . GLY B 1 132 ? 12.909 71.628 35.280 1.00 48.61 133 GLY B CA 1
ATOM 2235 C C . GLY B 1 132 ? 11.993 71.396 36.466 1.00 49.11 133 GLY B C 1
ATOM 2236 O O . GLY B 1 132 ? 11.120 70.554 36.397 1.00 49.41 133 GLY B O 1
ATOM 2237 N N . THR B 1 133 ? 12.165 72.144 37.551 1.00 49.63 134 THR B N 1
ATOM 2238 C CA . THR B 1 133 ? 11.315 71.932 38.749 1.00 50.56 134 THR B CA 1
ATOM 2239 C C . THR B 1 133 ? 9.842 72.332 38.561 1.00 50.56 134 THR B C 1
ATOM 2240 O O . THR B 1 133 ? 8.945 71.735 39.153 1.00 50.53 134 THR B O 1
ATOM 2244 N N . VAL B 1 134 ? 9.612 73.349 37.741 1.00 50.80 135 VAL B N 1
ATOM 2245 C CA . VAL B 1 134 ? 8.272 73.795 37.429 1.00 51.22 135 VAL B CA 1
ATOM 2246 C C . VAL B 1 134 ? 7.531 72.725 36.609 1.00 51.64 135 VAL B C 1
ATOM 2247 O O . VAL B 1 134 ? 6.351 72.434 36.865 1.00 51.64 135 VAL B O 1
ATOM 2251 N N . LEU B 1 135 ? 8.235 72.122 35.650 1.00 51.65 136 LEU B N 1
ATOM 2252 C CA . LEU B 1 135 ? 7.658 71.048 34.870 1.00 51.77 136 LEU B CA 1
ATOM 2253 C C . LEU B 1 135 ? 7.341 69.858 35.758 1.00 52.40 136 LEU B C 1
ATOM 2254 O O . LEU B 1 135 ? 6.314 69.230 35.569 1.00 52.50 136 LEU B O 1
ATOM 2259 N N . VAL B 1 136 ? 8.202 69.576 36.736 1.00 52.93 137 VAL B N 1
ATOM 2260 C CA . VAL B 1 136 ? 7.926 68.553 37.756 1.00 53.47 137 VAL B CA 1
ATOM 2261 C C . VAL B 1 136 ? 6.643 68.871 38.549 1.00 54.25 137 VAL B C 1
ATOM 2262 O O . VAL B 1 136 ? 5.774 68.011 38.685 1.00 54.12 137 VAL B O 1
ATOM 2266 N N . LYS B 1 137 ? 6.536 70.098 39.063 1.00 55.37 138 LYS B N 1
ATOM 2267 C CA . LYS B 1 137 ? 5.302 70.566 39.724 1.00 56.77 138 LYS B CA 1
ATOM 2268 C C . LYS B 1 137 ? 4.065 70.459 38.824 1.00 57.21 138 LYS B C 1
ATOM 2269 O O . LYS B 1 137 ? 2.969 70.219 39.324 1.00 57.76 138 LYS B O 1
ATOM 2275 N N . LEU B 1 138 ? 4.238 70.627 37.513 1.00 57.61 139 LEU B N 1
ATOM 2276 C CA . LEU B 1 138 ? 3.121 70.538 36.561 1.00 58.32 139 LEU B CA 1
ATOM 2277 C C . LEU B 1 138 ? 2.775 69.114 36.170 1.00 59.05 139 LEU B C 1
ATOM 2278 O O . LEU B 1 138 ? 2.214 68.895 35.093 1.00 59.01 139 LEU B O 1
ATOM 2283 N N . GLU B 1 139 ? 3.075 68.156 37.051 1.00 60.17 140 GLU B N 1
ATOM 2284 C CA . GLU B 1 139 ? 3.261 66.762 36.650 1.00 61.22 140 GLU B CA 1
ATOM 2285 C C . GLU B 1 139 ? 4.301 66.791 35.542 1.00 61.21 140 GLU B C 1
ATOM 2286 O O . GLU B 1 139 ? 5.356 67.363 35.745 1.00 61.78 140 GLU B O 1
ATOM 2292 N N . GLN B 1 140 ? 4.034 66.207 34.381 1.00 61.10 141 GLN B N 1
ATOM 2293 C CA . GLN B 1 140 ? 4.924 66.414 33.220 1.00 61.21 141 GLN B CA 1
ATOM 2294 C C . GLN B 1 140 ? 6.433 66.177 33.445 1.00 60.67 141 GLN B C 1
ATOM 2295 O O . GLN B 1 140 ? 7.244 66.975 32.978 1.00 61.03 141 GLN B O 1
ATOM 2301 N N . PRO B 1 141 ? 6.822 65.090 34.142 1.00 60.28 142 PRO B N 1
ATOM 2302 C CA . PRO B 1 141 ? 8.260 64.831 34.314 1.00 59.92 142 PRO B CA 1
ATOM 2303 C C . PRO B 1 141 ? 9.005 64.414 33.025 1.00 59.74 142 PRO B C 1
ATOM 2304 O O . PRO B 1 141 ? 10.217 64.592 32.930 1.00 59.58 142 PRO B O 1
ATOM 2308 N N . LYS B 1 142 ? 8.293 63.842 32.059 1.00 59.36 143 LYS B N 1
ATOM 2309 C CA . LYS B 1 142 ? 8.870 63.556 30.747 1.00 59.36 143 LYS B CA 1
ATOM 2310 C C . LYS B 1 142 ? 9.562 64.809 30.174 1.00 58.36 143 LYS B C 1
ATOM 2311 O O . LYS B 1 142 ? 10.651 64.721 29.611 1.00 58.17 143 LYS B O 1
ATOM 2317 N N . LEU B 1 143 ? 8.935 65.972 30.348 1.00 57.40 144 LEU B N 1
ATOM 2318 C CA . LEU B 1 143 ? 9.473 67.225 29.819 1.00 56.68 144 LEU B CA 1
ATOM 2319 C C . LEU B 1 143 ? 10.602 67.776 30.681 1.00 55.94 144 LEU B C 1
ATOM 2320 O O . LEU B 1 143 ? 11.517 68.418 30.169 1.00 55.95 144 LEU B O 1
ATOM 2325 N N . ALA B 1 144 ? 10.527 67.522 31.986 1.00 54.96 145 ALA B N 1
ATOM 2326 C CA . ALA B 1 144 ? 11.451 68.100 32.956 1.00 54.04 145 ALA B CA 1
ATOM 2327 C C . ALA B 1 144 ? 12.866 67.530 32.847 1.00 53.72 145 ALA B C 1
ATOM 2328 O O . ALA B 1 144 ? 13.859 68.279 32.962 1.00 53.47 145 ALA B O 1
ATOM 2330 N N . LEU B 1 145 ? 12.944 66.216 32.618 1.00 52.82 146 LEU B N 1
ATOM 2331 C CA . LEU B 1 145 ? 14.203 65.461 32.650 1.00 52.29 146 LEU B CA 1
ATOM 2332 C C . LEU B 1 145 ? 15.408 66.034 31.900 1.00 51.39 146 LEU B C 1
ATOM 2333 O O . LEU B 1 145 ? 16.472 66.171 32.494 1.00 51.47 146 LEU B O 1
ATOM 2338 N N . PRO B 1 146 ? 15.267 66.339 30.593 1.00 50.70 147 PRO B N 1
ATOM 2339 C CA . PRO B 1 146 ? 16.456 66.867 29.932 1.00 50.15 147 PRO B CA 1
ATOM 2340 C C . PRO B 1 146 ? 16.931 68.164 30.567 1.00 49.69 147 PRO B C 1
ATOM 2341 O O . PRO B 1 146 ? 18.136 68.394 30.660 1.00 49.55 147 PRO B O 1
ATOM 2345 N N . TYR B 1 147 ? 15.991 68.986 31.023 1.00 49.70 148 TYR B N 1
ATOM 2346 C CA . TYR B 1 147 ? 16.345 70.247 31.654 1.00 49.87 148 TYR B CA 1
ATOM 2347 C C . TYR B 1 147 ? 17.036 70.013 33.004 1.00 50.12 148 TYR B C 1
ATOM 2348 O O . TYR B 1 147 ? 18.079 70.623 33.278 1.00 50.30 148 TYR B O 1
ATOM 2357 N N . LEU B 1 148 ? 16.497 69.109 33.822 1.00 49.80 149 LEU B N 1
ATOM 2358 C CA . LEU B 1 148 ? 17.143 68.789 35.091 1.00 50.40 149 LEU B CA 1
ATOM 2359 C C . LEU B 1 148 ? 18.557 68.253 34.887 1.00 50.83 149 LEU B C 1
ATOM 2360 O O . LEU B 1 148 ? 19.485 68.647 35.608 1.00 50.48 149 LEU B O 1
ATOM 2365 N N . GLN B 1 149 ? 18.725 67.382 33.889 1.00 51.05 150 GLN B N 1
ATOM 2366 C CA . GLN B 1 149 ? 20.042 66.847 33.590 1.00 51.45 150 GLN B CA 1
ATOM 2367 C C . GLN B 1 149 ? 21.015 67.963 33.264 1.00 51.15 150 GLN B C 1
ATOM 2368 O O . GLN B 1 149 ? 22.148 67.963 33.739 1.00 50.96 150 GLN B O 1
ATOM 2374 N N . ARG B 1 150 ? 20.568 68.921 32.466 1.00 51.05 151 ARG B N 1
ATOM 2375 C CA . ARG B 1 150 ? 21.469 69.964 32.019 1.00 51.23 151 ARG B CA 1
ATOM 2376 C C . ARG B 1 150 ? 21.982 70.842 33.151 1.00 51.11 151 ARG B C 1
ATOM 2377 O O . ARG B 1 150 ? 23.145 71.255 33.132 1.00 50.85 151 ARG B O 1
ATOM 2385 N N . ALA B 1 151 ? 21.112 71.117 34.122 1.00 51.11 152 ALA B N 1
ATOM 2386 C CA . ALA B 1 151 ? 21.478 71.870 35.309 1.00 51.17 152 ALA B CA 1
ATOM 2387 C C . ALA B 1 151 ? 22.545 71.116 36.109 1.00 51.49 152 ALA B C 1
ATOM 2388 O O . ALA B 1 151 ? 23.497 71.711 36.619 1.00 51.60 152 ALA B O 1
ATOM 2390 N N . VAL B 1 152 ? 22.395 69.801 36.204 1.00 51.91 153 VAL B N 1
ATOM 2391 C CA . VAL B 1 152 ? 23.403 68.966 36.865 1.00 51.89 153 VAL B CA 1
ATOM 2392 C C . VAL B 1 152 ? 24.722 69.074 36.116 1.00 52.50 153 VAL B C 1
ATOM 2393 O O . VAL B 1 152 ? 25.769 69.281 36.720 1.00 52.69 153 VAL B O 1
ATOM 2397 N N . GLU B 1 153 ? 24.654 68.971 34.795 1.00 53.31 154 GLU B N 1
ATOM 2398 C CA . GLU B 1 153 ? 25.837 69.063 33.948 1.00 54.02 154 GLU B CA 1
ATOM 2399 C C . GLU B 1 153 ? 26.553 70.403 34.073 1.00 54.04 154 GLU B C 1
ATOM 2400 O O . GLU B 1 153 ? 27.775 70.456 34.118 1.00 54.24 154 GLU B O 1
ATOM 2406 N N . LEU B 1 154 ? 25.793 71.484 34.149 1.00 54.29 155 LEU B N 1
ATOM 2407 C CA . LEU B 1 154 ? 26.392 72.803 34.259 1.00 54.39 155 LEU B CA 1
ATOM 2408 C C . LEU B 1 154 ? 26.809 73.129 35.687 1.00 54.93 155 LEU B C 1
ATOM 2409 O O . LEU B 1 154 ? 27.396 74.177 35.929 1.00 55.20 155 LEU B O 1
ATOM 2414 N N . ASN B 1 155 ? 26.503 72.241 36.632 1.00 55.14 156 ASN B N 1
ATOM 2415 C CA . ASN B 1 155 ? 27.105 72.318 37.958 1.00 55.37 156 ASN B CA 1
ATOM 2416 C C . ASN B 1 155 ? 27.040 71.008 38.712 1.00 55.83 156 ASN B C 1
ATOM 2417 O O . ASN B 1 155 ? 26.023 70.663 39.311 1.00 55.90 156 ASN B O 1
ATOM 2422 N N . GLU B 1 156 ? 28.159 70.297 38.692 1.00 56.43 157 GLU B N 1
ATOM 2423 C CA . GLU B 1 156 ?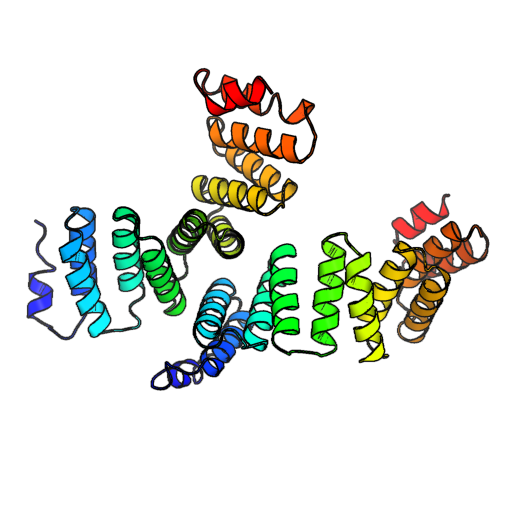 28.264 68.984 39.289 1.00 57.08 157 GLU B CA 1
ATOM 2424 C C . GLU B 1 156 ? 28.187 69.052 40.816 1.00 56.87 157 GLU B C 1
ATOM 2425 O O . GLU B 1 156 ? 28.002 68.034 41.490 1.00 56.56 157 GLU B O 1
ATOM 2431 N N . ASN B 1 157 ? 28.322 70.261 41.350 1.00 56.62 158 ASN B N 1
ATOM 2432 C CA . ASN B 1 157 ? 28.294 70.472 42.780 1.00 56.52 158 ASN B CA 1
ATOM 2433 C C . ASN B 1 157 ? 26.970 71.018 43.278 1.00 56.53 158 ASN B C 1
ATOM 2434 O O . ASN B 1 157 ? 26.821 71.260 44.471 1.00 56.87 158 ASN B O 1
ATOM 2439 N N . ASP B 1 158 ? 26.018 71.210 42.366 1.00 56.40 159 ASP B N 1
ATOM 2440 C CA . ASP B 1 158 ? 24.677 71.668 42.725 1.00 56.32 159 ASP B CA 1
ATOM 2441 C C . ASP B 1 158 ? 23.833 70.492 43.208 1.00 56.03 159 ASP B C 1
ATOM 2442 O O . ASP B 1 158 ? 23.151 69.832 42.427 1.00 56.03 159 ASP B O 1
ATOM 2447 N N . THR B 1 159 ? 23.878 70.256 44.513 1.00 55.61 160 THR B N 1
ATOM 2448 C CA . THR B 1 159 ? 23.270 69.081 45.121 1.00 55.10 160 THR B CA 1
ATOM 2449 C C . THR B 1 159 ? 21.752 69.016 44.952 1.00 54.65 160 THR B C 1
ATOM 2450 O O . THR B 1 159 ? 21.203 6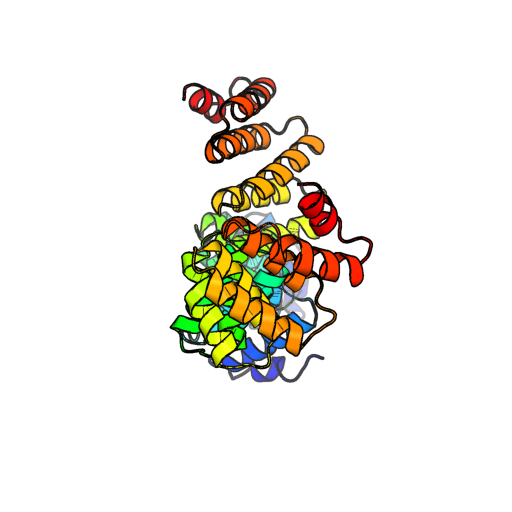7.941 44.709 1.00 54.68 160 THR B O 1
ATOM 2454 N N . GLU B 1 160 ? 21.093 70.166 45.063 1.00 54.05 161 GLU B N 1
ATOM 2455 C CA . GLU B 1 160 ? 19.640 70.255 44.973 1.00 53.50 161 GLU B CA 1
ATOM 2456 C C . GLU B 1 160 ? 19.163 69.871 43.581 1.00 53.01 161 GLU B C 1
ATOM 2457 O O . GLU B 1 160 ? 18.210 69.097 43.446 1.00 52.80 161 GLU B O 1
ATOM 2463 N N . ALA B 1 161 ? 19.839 70.406 42.556 1.00 52.46 162 ALA B N 1
ATOM 2464 C CA . ALA B 1 161 ? 19.573 70.066 41.160 1.00 51.78 162 ALA B CA 1
ATOM 2465 C C . ALA B 1 161 ? 19.727 68.562 40.963 1.00 51.70 162 ALA B C 1
ATOM 2466 O O . ALA B 1 161 ? 18.888 67.911 40.320 1.00 51.54 162 ALA B O 1
ATOM 2468 N N . ARG B 1 162 ? 20.791 68.013 41.543 1.00 51.15 163 ARG B N 1
ATOM 2469 C CA . ARG B 1 162 ? 21.052 66.590 41.462 1.00 50.83 163 ARG B CA 1
ATOM 2470 C C . ARG B 1 162 ? 19.945 65.784 42.158 1.00 50.69 163 ARG B C 1
ATOM 2471 O O . ARG B 1 162 ? 19.426 64.812 41.592 1.00 51.25 163 ARG B O 1
ATOM 2479 N N . PHE B 1 163 ? 19.558 66.202 43.358 1.00 49.95 164 PHE B N 1
ATOM 2480 C CA . PHE B 1 163 ? 18.476 65.540 44.086 1.00 49.41 164 PHE B CA 1
ATOM 2481 C C . PHE B 1 163 ? 17.167 65.547 43.294 1.00 49.41 164 PHE B C 1
ATOM 2482 O O . PHE B 1 163 ? 16.500 64.518 43.179 1.00 49.47 164 PHE B O 1
ATOM 2490 N N . GLN B 1 164 ? 16.807 66.704 42.749 1.00 49.38 165 GLN B N 1
ATOM 2491 C CA . GLN B 1 164 ? 15.625 66.821 41.903 1.00 49.40 165 GLN B CA 1
ATOM 2492 C C . GLN B 1 164 ? 15.720 65.929 40.662 1.00 49.05 165 GLN B C 1
ATOM 2493 O O . GLN B 1 164 ? 14.801 65.168 40.377 1.00 49.14 165 GLN B O 1
ATOM 2499 N N . PHE B 1 165 ? 16.819 66.047 39.920 1.00 48.57 166 PHE B N 1
ATOM 2500 C CA . PHE B 1 165 ? 17.123 65.133 38.807 1.00 48.72 166 PHE B CA 1
ATOM 2501 C C . PHE B 1 165 ? 16.883 63.660 39.185 1.00 48.88 166 PHE B C 1
ATOM 2502 O O . PHE B 1 165 ? 16.220 62.917 38.445 1.00 48.05 166 PHE B O 1
ATOM 2510 N N . GLY B 1 166 ? 17.428 63.266 40.344 1.00 49.21 167 GLY B N 1
ATOM 2511 C CA . GLY B 1 166 ? 17.316 61.900 40.860 1.00 49.65 167 GLY B CA 1
ATOM 2512 C C . GLY B 1 166 ? 15.876 61.458 41.020 1.00 49.95 167 GLY B C 1
ATOM 2513 O O . GLY B 1 166 ? 15.482 60.404 40.521 1.00 49.37 167 GLY B O 1
ATOM 2514 N N . MET B 1 167 ? 15.093 62.278 41.717 1.00 50.59 168 MET B N 1
ATOM 2515 C CA . MET B 1 167 ? 13.681 61.998 41.942 1.00 51.15 168 MET B CA 1
ATOM 2516 C C . MET B 1 167 ? 12.924 61.917 40.615 1.00 51.57 168 MET B C 1
ATOM 2517 O O . MET B 1 167 ? 12.065 61.058 40.445 1.00 51.55 168 MET B O 1
ATOM 2522 N N . CYS B 1 168 ? 13.258 62.801 39.677 1.00 52.34 169 CYS B N 1
ATOM 2523 C CA . CYS B 1 168 ? 12.604 62.814 38.371 1.00 52.89 169 CYS B CA 1
ATOM 2524 C C . CYS B 1 168 ? 12.942 61.557 37.553 1.00 53.31 169 CYS B C 1
ATOM 2525 O O . CYS B 1 168 ? 12.060 60.972 36.929 1.00 53.56 169 CYS B O 1
ATOM 2528 N N . LEU B 1 169 ? 14.207 61.135 37.580 1.00 53.88 170 LEU B N 1
ATOM 2529 C CA . LEU B 1 169 ? 14.622 59.854 36.987 1.00 54.71 170 LEU B CA 1
ATOM 2530 C C . LEU B 1 169 ? 13.852 58.649 37.546 1.00 55.56 170 LEU B C 1
ATOM 2531 O O . LEU B 1 169 ? 13.297 57.863 36.777 1.00 55.62 170 LEU B O 1
ATOM 2536 N N . ALA B 1 170 ? 13.828 58.516 38.878 1.00 56.72 171 ALA B N 1
ATOM 2537 C CA . ALA B 1 170 ? 13.027 57.504 39.583 1.00 57.64 171 ALA B CA 1
ATOM 2538 C C . ALA B 1 170 ? 11.592 57.491 39.095 1.00 58.82 171 ALA B C 1
ATOM 2539 O O . ALA B 1 170 ? 11.063 56.444 38.716 1.00 59.08 171 ALA B O 1
ATOM 2541 N N . ASN B 1 171 ? 10.972 58.668 39.082 1.00 60.32 172 ASN B N 1
ATOM 2542 C CA . ASN B 1 171 ? 9.595 58.806 38.624 1.00 61.90 172 ASN B CA 1
ATOM 2543 C C . ASN B 1 171 ? 9.352 58.361 37.182 1.00 62.40 172 ASN B C 1
ATOM 2544 O O . ASN B 1 171 ? 8.269 57.882 36.856 1.00 62.54 172 ASN B O 1
ATOM 2549 N N . GLU B 1 172 ? 10.350 58.537 36.324 1.00 63.16 173 GLU B N 1
ATOM 2550 C CA . GLU B 1 172 ? 10.210 58.164 34.924 1.00 63.96 173 GLU B CA 1
ATOM 2551 C C . GLU B 1 172 ? 10.516 56.695 34.667 1.00 63.91 173 GLU B C 1
ATOM 2552 O O . GLU B 1 172 ? 10.345 56.212 33.550 1.00 63.99 173 GLU B O 1
ATOM 2558 N N . GLY B 1 173 ? 10.961 55.989 35.702 1.00 63.82 174 GLY B N 1
ATOM 2559 C CA . GLY B 1 173 ? 11.246 54.568 35.581 1.00 63.85 174 GLY B CA 1
ATOM 2560 C C . GLY B 1 173 ? 12.723 54.224 35.556 1.00 63.90 174 GLY B C 1
ATOM 2561 O O . GLY B 1 173 ? 13.092 53.073 35.788 1.00 64.13 174 GLY B O 1
ATOM 2562 N N . MET B 1 174 ? 13.570 55.216 35.282 1.00 63.78 175 MET B N 1
ATOM 2563 C CA . MET B 1 174 ? 15.016 55.009 35.235 1.00 63.94 175 MET B CA 1
ATOM 2564 C C . MET B 1 174 ? 15.590 54.842 36.644 1.00 63.79 175 MET B C 1
ATOM 2565 O O . MET B 1 174 ? 16.266 55.727 37.177 1.00 64.00 175 MET B O 1
ATOM 2570 N N . LEU B 1 175 ? 15.306 53.690 37.242 1.00 63.81 176 LEU B N 1
ATOM 2571 C CA . LEU B 1 175 ? 15.612 53.436 38.652 1.00 63.79 176 LEU B CA 1
ATOM 2572 C C . LEU B 1 175 ? 17.115 53.424 38.950 1.00 63.90 176 LEU B C 1
ATOM 2573 O O . LEU B 1 175 ? 17.558 53.932 39.989 1.00 63.76 176 LEU B O 1
ATOM 2578 N N . ASP B 1 176 ? 17.892 52.867 38.023 1.00 63.96 177 ASP B N 1
ATOM 2579 C CA . ASP B 1 176 ? 19.334 52.737 38.206 1.00 63.86 177 ASP B CA 1
ATOM 2580 C C . ASP B 1 176 ? 20.063 54.065 38.041 1.00 63.51 177 ASP B C 1
ATOM 2581 O O . ASP B 1 176 ? 21.018 54.348 38.772 1.00 63.38 177 ASP B O 1
ATOM 2586 N N . GLU B 1 177 ? 19.606 54.881 37.093 1.00 62.99 178 GLU B N 1
ATOM 2587 C CA . GLU B 1 177 ? 20.148 56.228 36.945 1.00 62.76 178 GLU B CA 1
ATOM 2588 C C . GLU B 1 177 ? 19.851 57.053 38.204 1.00 62.26 178 GLU B C 1
ATOM 2589 O O . GLU B 1 177 ? 20.734 57.740 38.726 1.00 62.14 178 GLU B O 1
ATOM 2595 N N . ALA B 1 178 ? 18.615 56.952 38.694 1.00 61.57 179 ALA B N 1
ATOM 2596 C CA . ALA B 1 178 ? 18.202 57.592 39.944 1.00 61.07 179 ALA B CA 1
ATOM 2597 C C . ALA B 1 178 ? 19.159 57.299 41.105 1.00 60.45 179 ALA B C 1
ATOM 2598 O O . ALA B 1 178 ? 19.641 58.216 41.773 1.00 60.09 179 ALA B O 1
ATOM 2600 N N . LEU B 1 179 ? 19.439 56.014 41.315 1.00 59.98 180 LEU B N 1
ATOM 2601 C CA . LEU B 1 179 ? 20.285 55.558 42.419 1.00 59.40 180 LEU B CA 1
ATOM 2602 C C . LEU B 1 179 ? 21.707 56.075 42.315 1.00 59.00 180 LEU B C 1
ATOM 2603 O O . LEU B 1 179 ? 22.323 56.438 43.321 1.00 58.91 180 LEU B O 1
ATOM 2608 N N . SER B 1 180 ? 22.214 56.110 41.089 1.00 58.62 181 SER B N 1
ATOM 2609 C CA . SER B 1 180 ? 23.513 56.679 40.791 1.00 58.49 181 SER B CA 1
ATOM 2610 C C . SER B 1 180 ? 23.526 58.163 41.171 1.00 58.19 181 SER B C 1
ATOM 2611 O O . SER B 1 180 ? 24.542 58.685 41.636 1.00 58.39 181 SER B O 1
ATOM 2614 N N . GLN B 1 181 ? 22.382 58.829 41.015 1.00 57.78 182 GLN B N 1
ATOM 2615 C CA . GLN B 1 181 ? 22.272 60.234 41.390 1.00 57.36 182 GLN B CA 1
ATOM 2616 C C . GLN B 1 181 ? 22.125 60.452 42.899 1.00 57.23 182 GLN B C 1
ATOM 2617 O O . GLN B 1 181 ? 22.796 61.330 43.451 1.00 57.20 182 GLN B O 1
ATOM 2623 N N . PHE B 1 182 ? 21.269 59.673 43.569 1.00 56.75 183 PHE B N 1
ATOM 2624 C CA . PHE B 1 182 ? 21.147 59.794 45.035 1.00 56.70 183 PHE B CA 1
ATOM 2625 C C . PHE B 1 182 ? 22.481 59.475 45.709 1.00 56.99 183 PHE B C 1
ATOM 2626 O O . PHE B 1 182 ? 22.900 60.179 46.629 1.00 56.81 183 PHE B O 1
ATOM 2634 N N . ALA B 1 183 ? 23.161 58.441 45.218 1.00 57.22 184 ALA B N 1
ATOM 2635 C CA . ALA B 1 183 ? 24.487 58.115 45.716 1.00 58.04 184 ALA B CA 1
ATOM 2636 C C . ALA B 1 183 ? 25.432 59.317 45.623 1.00 58.43 184 ALA B C 1
ATOM 2637 O O . ALA B 1 183 ? 26.129 59.632 46.582 1.00 58.61 184 ALA B O 1
ATOM 2639 N N . ALA B 1 184 ? 25.441 60.001 44.483 1.00 59.02 185 ALA B N 1
ATOM 2640 C CA . ALA B 1 184 ? 26.270 61.200 44.338 1.00 59.48 185 ALA B CA 1
ATOM 2641 C C . ALA B 1 184 ? 25.865 62.319 45.305 1.00 59.84 185 ALA B C 1
ATOM 2642 O O . ALA B 1 184 ? 26.720 63.029 45.815 1.00 60.29 185 ALA B O 1
ATOM 2644 N N . VAL B 1 185 ? 24.568 62.467 45.568 1.00 60.43 186 VAL B N 1
ATOM 2645 C CA . VAL B 1 185 ? 24.073 63.488 46.508 1.00 60.77 186 VAL B CA 1
ATOM 2646 C C . VAL B 1 185 ? 24.535 63.194 47.942 1.00 61.22 186 VAL B C 1
ATOM 2647 O O . VAL B 1 185 ? 24.809 64.109 48.721 1.00 61.01 186 VAL B O 1
ATOM 2651 N N . THR B 1 186 ? 24.617 61.906 48.260 1.00 61.84 187 THR B N 1
ATOM 2652 C CA . THR B 1 186 ? 25.050 61.407 49.564 1.00 62.40 187 THR B CA 1
ATOM 2653 C C . THR B 1 186 ? 26.536 61.654 49.816 1.00 62.90 187 THR B C 1
ATOM 2654 O O . THR B 1 186 ? 26.932 62.113 50.887 1.00 62.96 187 THR B O 1
ATOM 2658 N N . GLU B 1 187 ? 27.347 61.358 48.808 1.00 63.50 188 GLU B N 1
ATOM 2659 C CA . GLU B 1 187 ? 28.776 61.609 48.846 1.00 63.93 188 GLU B CA 1
ATOM 2660 C C . GLU B 1 187 ? 29.106 63.096 48.936 1.00 63.70 188 GLU B C 1
ATOM 2661 O O . GLU B 1 187 ? 30.125 63.462 49.505 1.00 63.96 188 GLU B O 1
ATOM 2667 N N . GLN B 1 188 ? 28.248 63.946 48.379 1.00 63.48 189 GLN B N 1
ATOM 2668 C CA . GLN B 1 188 ? 28.409 65.400 48.488 1.00 63.13 189 GLN B CA 1
ATOM 2669 C C . GLN B 1 188 ? 27.885 65.950 49.811 1.00 62.97 189 GLN B C 1
ATOM 2670 O O . GLN B 1 188 ? 28.511 66.814 50.413 1.00 63.00 189 GLN B O 1
ATOM 2676 N N . ASP B 1 189 ? 26.729 65.459 50.242 1.00 62.96 190 ASP B N 1
ATOM 2677 C CA . ASP B 1 189 ? 26.161 65.808 51.543 1.00 63.18 190 ASP B CA 1
ATOM 2678 C C . ASP B 1 189 ? 25.826 64.522 52.291 1.00 63.14 190 ASP B C 1
ATOM 2679 O O . ASP B 1 189 ? 24.825 63.870 51.983 1.00 63.12 190 ASP B O 1
ATOM 2684 N N . PRO B 1 190 ? 26.670 64.149 53.272 1.00 63.07 191 PRO B N 1
ATOM 2685 C CA . PRO B 1 190 ? 26.470 62.913 54.022 1.00 62.86 191 PRO B CA 1
ATOM 2686 C C . PRO B 1 190 ? 25.246 62.985 54.926 1.00 62.67 191 PRO B C 1
ATOM 2687 O O . PRO B 1 190 ? 24.718 61.941 55.312 1.00 63.07 191 PRO B O 1
ATOM 2691 N N . GLY B 1 191 ? 24.800 64.199 55.249 1.00 62.11 192 GLY B N 1
ATOM 2692 C CA . GLY B 1 191 ? 23.629 64.399 56.104 1.00 61.64 192 GLY B CA 1
ATOM 2693 C C . GLY B 1 191 ? 22.324 64.690 55.369 1.00 61.46 192 GLY B C 1
ATOM 2694 O O . GLY B 1 191 ? 21.403 65.270 55.954 1.00 61.44 192 GLY B O 1
ATOM 2695 N N . HIS B 1 192 ? 22.242 64.286 54.094 1.00 60.84 193 HIS B N 1
ATOM 2696 C CA . HIS B 1 192 ? 21.035 64.461 53.275 1.00 59.92 193 HIS B CA 1
ATOM 2697 C C . HIS B 1 192 ? 20.098 63.266 53.432 1.00 59.53 193 HIS B C 1
ATOM 2698 O O . HIS B 1 192 ? 20.144 62.321 52.638 1.00 59.56 193 HIS B O 1
ATOM 2705 N N . ALA B 1 193 ? 19.242 63.310 54.448 1.00 58.99 194 ALA B N 1
ATOM 2706 C CA . ALA B 1 193 ? 18.321 62.204 54.716 1.00 58.67 194 ALA B CA 1
ATOM 2707 C C . ALA B 1 193 ? 17.348 61.931 53.561 1.00 58.56 194 ALA B C 1
ATOM 2708 O O . ALA B 1 193 ? 17.082 60.770 53.238 1.00 58.37 194 ALA B O 1
ATOM 2710 N N . ASP B 1 194 ? 16.835 62.996 52.941 1.00 58.46 195 ASP B N 1
ATOM 2711 C CA . ASP B 1 194 ? 15.911 62.870 51.805 1.00 58.55 195 ASP B CA 1
ATOM 2712 C C . ASP B 1 194 ? 16.449 61.995 50.674 1.00 57.78 195 ASP B C 1
ATOM 2713 O O . ASP B 1 194 ? 15.720 61.173 50.142 1.00 57.57 195 ASP B O 1
ATOM 2718 N N . ALA B 1 195 ? 17.721 62.163 50.328 1.00 57.37 196 ALA B N 1
ATOM 2719 C CA . ALA B 1 195 ? 18.361 61.311 49.326 1.00 57.29 196 ALA B CA 1
ATOM 2720 C C . ALA B 1 195 ? 18.292 59.850 49.753 1.00 56.96 196 ALA B C 1
ATOM 2721 O O . ALA B 1 195 ? 17.827 59.007 48.988 1.00 56.86 196 ALA B O 1
ATOM 2723 N N . PHE B 1 196 ? 18.718 59.566 50.985 1.00 56.58 197 PHE B N 1
ATOM 2724 C CA . PHE B 1 196 ? 18.678 58.198 51.521 1.00 56.08 197 PHE B CA 1
ATOM 2725 C C . PHE B 1 196 ? 17.280 57.603 51.497 1.00 55.82 197 PHE B C 1
ATOM 2726 O O . PHE B 1 196 ? 17.091 56.481 51.020 1.00 55.57 197 PHE B O 1
ATOM 2734 N N . TYR B 1 197 ? 16.306 58.374 51.977 1.00 55.73 198 TYR B N 1
ATOM 2735 C CA . TYR B 1 197 ? 14.906 57.957 51.934 1.00 55.83 198 TYR B CA 1
ATOM 2736 C C . TYR B 1 197 ? 14.462 57.620 50.516 1.00 56.19 198 TYR B C 1
ATOM 2737 O O . TYR B 1 197 ? 13.897 56.555 50.280 1.00 56.32 198 TYR B O 1
ATOM 2746 N N . ASN B 1 198 ? 14.737 58.529 49.585 1.00 56.82 199 ASN B N 1
ATOM 2747 C CA . ASN B 1 198 ? 14.319 58.380 48.194 1.00 57.37 199 ASN B CA 1
ATOM 2748 C C . ASN B 1 198 ? 15.053 57.256 47.488 1.00 57.91 199 ASN B C 1
ATOM 2749 O O . ASN B 1 198 ? 14.508 56.613 46.602 1.00 57.91 199 ASN B O 1
ATOM 2754 N N . ALA B 1 199 ? 16.297 57.026 47.885 1.00 58.79 200 ALA B N 1
ATOM 2755 C CA . ALA B 1 199 ? 17.040 55.882 47.388 1.00 59.58 200 ALA B CA 1
ATOM 2756 C C . ALA B 1 199 ? 16.328 54.598 47.835 1.00 60.11 200 ALA B C 1
ATOM 2757 O O . ALA B 1 199 ? 16.153 53.674 47.036 1.00 60.20 200 ALA B O 1
ATOM 2759 N N . GLY B 1 200 ? 15.894 54.574 49.099 1.00 60.53 201 GLY B N 1
ATOM 2760 C CA . GLY B 1 200 ? 15.167 53.442 49.671 1.00 61.25 201 GLY B CA 1
ATOM 2761 C C . GLY B 1 200 ? 13.863 53.138 48.955 1.00 61.74 201 GLY B C 1
ATOM 2762 O O . GLY B 1 200 ? 13.563 51.978 48.663 1.00 61.89 201 GLY B O 1
ATOM 2763 N N . VAL B 1 201 ? 13.093 54.181 48.656 1.00 62.04 202 VAL B N 1
ATOM 2764 C CA . VAL B 1 201 ? 11.837 54.033 47.923 1.00 62.31 202 VAL B CA 1
ATOM 2765 C C . VAL B 1 201 ? 12.093 53.504 46.508 1.00 62.98 202 VAL B C 1
ATOM 2766 O O . VAL B 1 201 ? 11.272 52.774 45.952 1.00 62.99 202 VAL B O 1
ATOM 2770 N N . THR B 1 202 ? 13.250 53.853 45.947 1.00 63.73 203 THR B N 1
ATOM 2771 C CA . THR B 1 202 ? 13.653 53.398 44.617 1.00 64.39 203 THR B CA 1
ATOM 2772 C C . THR B 1 202 ? 14.026 51.907 44.650 1.00 65.27 203 THR B C 1
ATOM 2773 O O . THR B 1 202 ? 13.516 51.116 43.846 1.00 65.42 203 THR B O 1
ATOM 2777 N N . TYR B 1 203 ? 14.902 51.533 45.587 1.00 65.98 204 TYR B N 1
ATOM 2778 C CA . TYR B 1 203 ? 15.272 50.126 45.810 1.00 66.61 204 TYR B CA 1
ATOM 2779 C C . TYR B 1 203 ? 14.061 49.225 46.025 1.00 67.27 204 TYR B C 1
ATOM 2780 O O . TYR B 1 203 ? 14.117 48.025 45.757 1.00 67.43 204 TYR B O 1
ATOM 2789 N N . ALA B 1 204 ? 12.974 49.812 46.519 1.00 68.10 205 ALA B N 1
ATOM 2790 C CA . ALA B 1 204 ? 11.709 49.099 46.651 1.00 68.89 205 ALA B CA 1
ATOM 2791 C C . ALA B 1 204 ? 11.025 48.904 45.296 1.00 69.35 205 ALA B C 1
ATOM 2792 O O . ALA B 1 204 ? 10.344 47.899 45.082 1.00 69.72 205 ALA B O 1
ATOM 2794 N N . TYR B 1 205 ? 11.210 49.853 44.382 1.00 69.84 206 TYR B N 1
ATOM 2795 C CA . TYR B 1 205 ? 10.644 49.723 43.034 1.00 70.54 206 TYR B CA 1
ATOM 2796 C C . TYR B 1 205 ? 11.458 48.755 42.176 1.00 71.06 206 TYR B C 1
ATOM 2797 O O . TYR B 1 205 ? 11.000 48.298 41.125 1.00 70.99 206 TYR B O 1
ATOM 2806 N N . LYS B 1 206 ? 12.666 48.455 42.646 1.00 71.82 207 LYS B N 1
ATOM 2807 C CA . LYS B 1 206 ? 13.524 47.440 42.050 1.00 72.63 207 LYS B CA 1
ATOM 2808 C C . LYS B 1 206 ? 13.277 46.051 42.663 1.00 73.26 207 LYS B C 1
ATOM 2809 O O . LYS B 1 206 ? 13.853 45.052 42.217 1.00 73.37 207 LYS B O 1
ATOM 2815 N N . GLU B 1 207 ? 12.406 46.003 43.674 1.00 73.89 208 GLU B N 1
ATOM 2816 C CA . GLU B 1 207 ? 12.064 44.772 44.406 1.00 74.72 208 GLU B CA 1
ATOM 2817 C C . GLU B 1 207 ? 13.268 44.214 45.169 1.00 74.84 208 GLU B C 1
ATOM 2818 O O . GLU B 1 207 ? 13.473 42.996 45.235 1.00 75.00 208 GLU B O 1
ATOM 2824 N N . ASN B 1 208 ? 14.049 45.125 45.748 1.00 75.02 209 ASN B N 1
ATOM 2825 C CA . ASN B 1 208 ? 15.213 44.781 46.564 1.00 75.11 209 ASN B CA 1
ATOM 2826 C C . ASN B 1 208 ? 14.983 45.218 48.021 1.00 75.53 209 ASN B C 1
ATOM 2827 O O . ASN B 1 208 ? 15.489 46.251 48.466 1.00 75.45 209 ASN B O 1
ATOM 2832 N N . ARG B 1 209 ? 14.209 44.415 48.752 1.00 76.12 210 ARG B N 1
ATOM 2833 C CA . ARG B 1 209 ? 13.809 44.728 50.131 1.00 76.81 210 ARG B CA 1
ATOM 2834 C C . ARG B 1 209 ? 14.984 44.881 51.088 1.00 76.91 210 ARG B C 1
ATOM 2835 O O . ARG B 1 209 ? 14.897 45.607 52.073 1.00 76.93 210 ARG B O 1
ATOM 2843 N N . GLU B 1 210 ? 16.085 44.209 50.781 1.00 77.44 211 GLU B N 1
ATOM 2844 C CA . GLU B 1 210 ? 17.285 44.274 51.609 1.00 78.00 211 GLU B CA 1
ATOM 2845 C C . GLU B 1 210 ? 17.955 45.652 51.520 1.00 77.82 211 GLU B C 1
ATOM 2846 O O . GLU B 1 210 ? 18.238 46.270 52.551 1.00 77.60 211 GLU B O 1
ATOM 2852 N N . LYS B 1 211 ? 18.183 46.133 50.296 1.00 77.65 212 LYS B N 1
ATOM 2853 C CA . LYS B 1 211 ? 18.813 47.442 50.084 1.00 77.69 212 LYS B CA 1
ATOM 2854 C C . LYS B 1 211 ? 17.873 48.636 50.340 1.00 77.45 212 LYS B C 1
ATOM 2855 O O . LYS B 1 211 ? 18.330 49.721 50.702 1.00 77.37 212 LYS B O 1
ATOM 2861 N N . ALA B 1 212 ? 16.572 48.432 50.154 1.00 77.12 213 ALA B N 1
ATOM 2862 C CA . ALA B 1 212 ? 15.571 49.444 50.477 1.00 76.92 213 ALA B CA 1
ATOM 2863 C C . ALA B 1 212 ? 15.641 49.835 51.955 1.00 76.86 213 ALA B C 1
ATOM 2864 O O . ALA B 1 212 ? 15.798 51.011 52.285 1.00 76.87 213 ALA B O 1
ATOM 2866 N N . LEU B 1 213 ? 15.519 48.841 52.834 1.00 76.80 214 LEU B N 1
ATOM 2867 C CA . LEU B 1 213 ? 15.887 48.983 54.238 1.00 76.62 214 LEU B CA 1
ATOM 2868 C C . LEU B 1 213 ? 17.403 49.126 54.353 1.00 76.76 214 LEU B C 1
ATOM 2869 O O . LEU B 1 213 ? 18.142 48.457 53.634 1.00 76.86 214 LEU B O 1
ATOM 2874 N N . GLU B 1 214 ? 17.877 49.984 55.249 1.00 76.94 215 GLU B N 1
ATOM 2875 C CA . GLU B 1 214 ? 19.326 50.239 55.368 1.00 76.84 215 GLU B CA 1
ATOM 2876 C C . GLU B 1 214 ? 19.845 51.305 54.406 1.00 76.46 215 GLU B C 1
ATOM 2877 O O . GLU B 1 214 ? 20.989 51.745 54.526 1.00 76.54 215 GLU B O 1
ATOM 2883 N N . MET B 1 215 ? 19.004 51.720 53.460 1.00 75.88 216 MET B N 1
ATOM 2884 C CA . MET B 1 215 ? 18.893 53.053 52.866 1.00 75.26 216 MET B CA 1
ATOM 2885 C C . MET B 1 215 ? 17.916 53.860 53.710 1.00 74.95 216 MET B C 1
ATOM 2886 O O . MET B 1 215 ? 18.155 55.028 53.999 1.00 74.89 216 MET B O 1
ATOM 2891 N N . LEU B 1 216 ? 16.831 53.213 54.128 1.00 74.63 217 LEU B N 1
ATOM 2892 C CA . LEU B 1 216 ? 15.900 53.801 55.078 1.00 74.36 217 LEU B CA 1
ATOM 2893 C C . LEU B 1 216 ? 16.548 53.962 56.452 1.00 74.53 217 LEU B C 1
ATOM 2894 O O . LEU B 1 216 ? 16.413 55.012 57.084 1.00 74.48 217 LEU B O 1
ATOM 2899 N N . ASP B 1 217 ? 17.265 52.933 56.905 1.00 74.54 218 ASP B N 1
ATOM 2900 C CA . ASP B 1 217 ? 17.928 53.001 58.202 1.00 74.61 218 ASP B CA 1
ATOM 2901 C C . ASP B 1 217 ? 18.917 54.149 58.247 1.00 74.34 218 ASP B C 1
ATOM 2902 O O . ASP B 1 217 ? 18.910 54.924 59.204 1.00 74.26 218 ASP B O 1
ATOM 2907 N N . LYS B 1 218 ? 19.742 54.269 57.204 1.00 74.00 219 LYS B N 1
ATOM 2908 C CA . LYS B 1 218 ? 20.655 55.412 57.058 1.00 73.77 219 LYS B CA 1
ATOM 2909 C C . LYS B 1 218 ? 19.932 56.763 57.141 1.00 73.44 219 LYS B C 1
ATOM 2910 O O . LYS B 1 218 ? 20.446 57.698 57.745 1.00 73.28 219 LYS B O 1
ATOM 2916 N N . ALA B 1 219 ? 18.745 56.856 56.540 1.00 73.20 220 ALA B N 1
ATOM 2917 C CA . ALA B 1 219 ? 17.930 58.071 56.611 1.00 72.93 220 ALA B CA 1
ATOM 2918 C C . ALA B 1 219 ? 17.511 58.367 58.047 1.00 72.84 220 ALA B C 1
ATOM 2919 O O . ALA B 1 219 ? 17.607 59.513 58.500 1.00 72.66 220 ALA B O 1
ATOM 2921 N N . ILE B 1 220 ? 17.046 57.325 58.741 1.00 72.82 221 ILE B N 1
ATOM 2922 C CA . ILE B 1 220 ? 16.704 57.387 60.165 1.00 72.74 221 ILE B CA 1
ATOM 2923 C C . ILE B 1 220 ? 17.934 57.745 60.994 1.00 72.76 221 ILE B C 1
ATOM 2924 O O . ILE B 1 220 ? 17.852 58.574 61.900 1.00 72.72 221 ILE B O 1
ATOM 2929 N N . ASP B 1 221 ? 19.072 57.131 60.674 1.00 72.69 222 ASP B N 1
ATOM 2930 C CA . ASP B 1 221 ? 20.333 57.459 61.342 1.00 72.95 222 ASP B CA 1
ATOM 2931 C C . ASP B 1 221 ? 20.640 58.961 61.315 1.00 72.87 222 ASP B C 1
ATOM 2932 O O . ASP B 1 221 ? 21.122 59.512 62.306 1.00 72.89 222 ASP B O 1
ATOM 2937 N N . ILE B 1 222 ? 20.359 59.611 60.182 1.00 72.77 223 ILE B N 1
ATOM 2938 C CA . ILE B 1 222 ? 20.607 61.048 60.015 1.00 72.58 223 ILE B CA 1
ATOM 2939 C C . ILE B 1 222 ? 19.607 61.887 60.804 1.00 72.33 223 ILE B C 1
ATOM 2940 O O . ILE B 1 222 ? 19.990 62.830 61.487 1.00 72.27 223 ILE B O 1
ATOM 2945 N N . GLN B 1 223 ? 18.327 61.558 60.687 1.00 72.31 224 GLN B N 1
ATOM 2946 C CA . GLN B 1 223 ? 17.308 62.187 61.526 1.00 72.29 224 GLN B CA 1
ATOM 2947 C C . GLN B 1 223 ? 16.236 61.193 61.955 1.00 72.02 224 GLN B C 1
ATOM 2948 O O . GLN B 1 223 ? 15.502 60.662 61.122 1.00 71.81 224 GLN B O 1
ATOM 2954 N N . PRO B 1 224 ? 16.160 60.931 63.272 1.00 71.94 225 PRO B N 1
ATOM 2955 C CA . PRO B 1 224 ? 15.344 59.868 63.846 1.00 71.76 225 PRO B CA 1
ATOM 2956 C C . PRO B 1 224 ? 13.863 60.202 63.841 1.00 71.56 225 PRO B C 1
ATOM 2957 O O . PRO B 1 224 ? 13.045 59.368 64.220 1.00 71.77 225 PRO B O 1
ATOM 2961 N N . ASP B 1 225 ? 13.533 61.409 63.398 1.00 71.28 226 ASP B N 1
ATOM 2962 C CA . ASP B 1 225 ? 12.156 61.888 63.338 1.00 70.95 226 ASP B CA 1
ATOM 2963 C C . ASP B 1 225 ? 11.634 61.951 61.895 1.00 70.38 226 ASP B C 1
ATOM 2964 O O . ASP B 1 225 ? 10.610 62.584 61.618 1.00 70.30 226 ASP B O 1
ATOM 2969 N N . HIS B 1 226 ? 12.347 61.303 60.979 1.00 69.67 227 HIS B N 1
ATOM 2970 C CA . HIS B 1 226 ? 11.969 61.306 59.567 1.00 69.09 227 HIS B CA 1
ATOM 2971 C C . HIS B 1 226 ? 10.741 60.425 59.345 1.00 68.73 227 HIS B C 1
ATOM 2972 O O . HIS B 1 226 ? 10.857 59.213 59.169 1.00 68.60 227 HIS B O 1
ATOM 2979 N N . MET B 1 227 ? 9.567 61.050 59.350 1.00 68.47 228 MET B N 1
ATOM 2980 C CA . MET B 1 227 ? 8.294 60.323 59.349 1.00 68.38 228 MET B CA 1
ATOM 2981 C C . MET B 1 227 ? 7.964 59.573 58.058 1.00 68.01 228 MET B C 1
ATOM 2982 O O . MET B 1 227 ? 7.204 58.605 58.087 1.00 67.91 228 MET B O 1
ATOM 2987 N N . LEU B 1 228 ? 8.527 60.011 56.932 1.00 67.47 229 LEU B N 1
ATOM 2988 C CA . LEU B 1 228 ? 8.335 59.298 55.673 1.00 66.87 229 LEU B CA 1
ATOM 2989 C C . LEU B 1 228 ? 9.126 57.983 55.670 1.00 66.77 229 LEU B C 1
ATOM 2990 O O . LEU B 1 228 ? 8.608 56.948 55.247 1.00 66.44 229 LEU B O 1
ATOM 2995 N N . ALA B 1 229 ? 10.365 58.029 56.160 1.00 66.63 230 ALA B N 1
ATOM 2996 C CA . ALA B 1 229 ? 11.218 56.838 56.242 1.00 66.88 230 ALA B CA 1
ATOM 2997 C C . ALA B 1 229 ? 10.748 55.849 57.311 1.00 67.03 230 ALA B C 1
ATOM 2998 O O . ALA B 1 229 ? 10.798 54.635 57.100 1.00 66.97 230 ALA B O 1
ATOM 3000 N N . LEU B 1 230 ? 10.288 56.372 58.446 1.00 67.24 231 LEU B N 1
ATOM 3001 C CA . LEU B 1 230 ? 9.714 55.539 59.499 1.00 67.42 231 LEU B CA 1
ATOM 3002 C C . LEU B 1 230 ? 8.521 54.744 58.975 1.00 67.65 231 LEU B C 1
ATOM 3003 O O . LEU B 1 230 ? 8.491 53.528 59.101 1.00 67.73 231 LEU B O 1
ATOM 3008 N N . HIS B 1 231 ? 7.557 55.436 58.374 1.00 68.08 232 HIS B N 1
ATOM 3009 C CA . HIS B 1 231 ? 6.367 54.797 57.810 1.00 68.52 232 HIS B CA 1
ATOM 3010 C C . HIS B 1 231 ? 6.682 53.787 56.700 1.00 69.02 232 HIS B C 1
ATOM 3011 O O . HIS B 1 231 ? 6.078 52.712 56.654 1.00 69.24 232 HIS B O 1
ATOM 3018 N N . ALA B 1 232 ? 7.622 54.128 55.818 1.00 69.45 233 ALA B N 1
ATOM 3019 C CA . ALA B 1 232 ? 8.013 53.242 54.719 1.00 70.03 233 ALA B CA 1
ATOM 3020 C C . ALA B 1 232 ? 8.590 51.930 55.248 1.00 70.63 233 ALA B C 1
ATOM 3021 O O . ALA B 1 232 ? 8.305 50.860 54.706 1.00 70.73 233 ALA B O 1
ATOM 3023 N N . LYS B 1 233 ? 9.391 52.029 56.308 1.00 71.28 234 LYS B N 1
ATOM 3024 C CA . LYS B 1 233 ? 9.937 50.861 57.005 1.00 72.07 234 LYS B CA 1
ATOM 3025 C C . LYS B 1 233 ? 8.876 49.867 57.479 1.00 72.26 234 LYS B C 1
ATOM 3026 O O . LYS B 1 233 ? 9.074 48.666 57.355 1.00 72.45 234 LYS B O 1
ATOM 3032 N N . LYS B 1 234 ? 7.754 50.360 58.002 1.00 72.70 235 LYS B N 1
ATOM 3033 C CA . LYS B 1 234 ? 6.697 49.479 58.508 1.00 73.15 235 LYS B CA 1
ATOM 3034 C C . LYS B 1 234 ? 5.966 48.782 57.362 1.00 73.31 235 LYS B C 1
ATOM 3035 O O . LYS B 1 234 ? 4.897 48.206 57.543 1.00 73.44 235 LYS B O 1
ATOM 3041 N N . LEU B 1 235 ? 6.560 48.830 56.177 1.00 73.51 236 LEU B N 1
ATOM 3042 C CA . LEU B 1 235 ? 5.987 48.192 55.009 1.00 73.57 236 LEU B CA 1
ATOM 3043 C C . LEU B 1 235 ? 7.035 47.290 54.313 1.00 73.71 236 LEU B C 1
ATOM 3044 O O . LEU B 1 235 ? 7.778 47.702 53.412 1.00 73.52 236 LEU B O 1
#

Secondary structure (DSSP, 8-state):
--TTHHHHHTT-TT-HHHHHHHHHHHHHTT-HHHHHHHHHHHHHH-TT-HHHHHHHHHHHHHTT-HHHHHHHHHHHHHHT--SHHHHHHHHHHHHHTS-HHHHHHHHHHHHHH-TT-HHHHHHHHHHHHHHT--HHHHHHHHHHHHH-TT-HHHHHHHHHHHHHTT-TTHHHHHHHHHHHH-TT-HHHHHHHT-/---SSHHHHHH-TT--HHHHHHHHHHHHTT-HHHHHHHHHHHHHH-TT-HHHHHHHHHHHHHTT-HHHHHHHHHHHHHTT--SHHHHHHHHHHHHHTS-HHHHHHHHHHHHHH-TT-HHHHHHHHHHHHHHT-HHHHHHHHHHHHHH-TT-HHHHHHHHHHHHHTT-HHHHTTTHHHHHHH-TT-HHHHHHHT-